Protein AF-0000000073763689 (afdb_homodimer)

Nearest PDB structures (foldseek):
  3vtg-assembly1_A  TM=9.828E-01  e=1.164E-28  Oryzias latipes
  3lqb-assembly1_A  TM=9.671E-01  e=1.162E-27  Danio rerio
  1iab-assembly1_A  TM=9.304E-01  e=4.984E-21  Astacus astacus
  3lq0-assembly1_A  TM=9.394E-01  e=8.311E-21  Astacus astacus
  4gwn-assembly1_A  TM=9.070E-01  e=1.294E-18  Homo sapiens

Structure (mmCIF, N/CA/C/O backbone):
data_AF-0000000073763689-model_v1
#
loop_
_entity.id
_entity.type
_entity.pdbx_description
1 polymer Metalloendopeptidase
#
loop_
_atom_site.group_PDB
_atom_site.id
_atom_site.type_symbol
_atom_site.label_atom_id
_atom_site.label_alt_id
_atom_site.label_comp_id
_atom_site.label_asym_id
_atom_site.label_entity_id
_atom_site.label_seq_id
_atom_site.pdbx_PDB_ins_code
_atom_site.Cartn_x
_atom_site.Cartn_y
_atom_site.Cartn_z
_atom_site.occupancy
_atom_site.B_iso_or_equiv
_atom_site.auth_seq_id
_atom_site.auth_comp_id
_atom_site.auth_asym_id
_atom_site.auth_atom_id
_atom_site.pdbx_PDB_model_num
ATOM 1 N N . MET A 1 1 ? 48.094 -68.5 72.625 1 25.36 1 MET A N 1
ATOM 2 C CA . MET A 1 1 ? 47.625 -68.75 71.25 1 25.36 1 MET A CA 1
ATOM 3 C C . MET A 1 1 ? 46.094 -68.625 71.25 1 25.36 1 MET A C 1
ATOM 5 O O . MET A 1 1 ? 45.469 -69 70.188 1 25.36 1 MET A O 1
ATOM 9 N N . ILE A 1 2 ? 45.438 -68.312 72.375 1 28.16 2 ILE A N 1
ATOM 10 C CA . ILE A 1 2 ? 44.062 -68.625 72.688 1 28.16 2 ILE A CA 1
ATOM 11 C C . ILE A 1 2 ? 43.125 -67.812 71.75 1 28.16 2 ILE A C 1
ATOM 13 O O . ILE A 1 2 ? 43.25 -66.625 71.562 1 28.16 2 ILE A O 1
ATOM 17 N N . LEU A 1 3 ? 42.344 -68.562 70.938 1 26.58 3 LEU A N 1
ATOM 18 C CA . LEU A 1 3 ? 41.438 -68.625 69.812 1 26.58 3 LEU A CA 1
ATOM 19 C C . LEU A 1 3 ? 40.094 -67.938 70.188 1 26.58 3 LEU A C 1
ATOM 21 O O . LEU A 1 3 ? 39.281 -68.562 70.812 1 26.58 3 LEU A O 1
ATOM 25 N N . GLN A 1 4 ? 40.094 -66.812 70.875 1 26.41 4 GLN A N 1
ATOM 26 C CA . GLN A 1 4 ? 38.812 -66.312 71.312 1 26.41 4 GLN A CA 1
ATOM 27 C C . GLN A 1 4 ? 37.875 -66.062 70.188 1 26.41 4 GLN A C 1
ATOM 29 O O . GLN A 1 4 ? 38.188 -65.312 69.25 1 26.41 4 GLN A O 1
ATOM 34 N N . ALA A 1 5 ? 37.062 -67.125 69.75 1 23.08 5 ALA A N 1
ATOM 35 C CA . ALA A 1 5 ? 36.031 -67.312 68.75 1 23.08 5 ALA A CA 1
ATOM 36 C C . ALA A 1 5 ? 34.906 -66.375 68.875 1 23.08 5 ALA A C 1
ATOM 38 O O . ALA A 1 5 ? 34.188 -66.312 69.875 1 23.08 5 ALA A O 1
ATOM 39 N N . ALA A 1 6 ? 35.156 -65.062 68.5 1 27.16 6 ALA A N 1
ATOM 40 C CA . ALA A 1 6 ? 34.156 -63.969 68.562 1 27.16 6 ALA A CA 1
ATOM 41 C C . ALA A 1 6 ? 32.906 -64.312 67.75 1 27.16 6 ALA A C 1
ATOM 43 O O . ALA A 1 6 ? 32.969 -64.625 66.562 1 27.16 6 ALA A O 1
ATOM 44 N N . VAL A 1 7 ? 31.922 -65 68.438 1 25.73 7 VAL A N 1
ATOM 45 C CA . VAL A 1 7 ? 30.656 -65.562 67.938 1 25.73 7 VAL A CA 1
ATOM 46 C C . VAL A 1 7 ? 29.844 -64.438 67.312 1 25.73 7 VAL A C 1
ATOM 48 O O . VAL A 1 7 ? 29.547 -63.406 68 1 25.73 7 VAL A O 1
ATOM 51 N N . LEU A 1 8 ? 30.047 -64.062 66 1 25.8 8 LEU A N 1
ATOM 52 C CA . LEU A 1 8 ? 29.453 -63.094 65.125 1 25.8 8 LEU A CA 1
ATOM 53 C C . LEU A 1 8 ? 27.953 -63.312 65 1 25.8 8 LEU A C 1
ATOM 55 O O . LEU A 1 8 ? 27.516 -64.375 64.562 1 25.8 8 LEU A O 1
ATOM 59 N N . SER A 1 9 ? 27.156 -62.875 66 1 22.86 9 SER A N 1
ATOM 60 C CA . SER A 1 9 ? 25.703 -63.062 66.062 1 22.86 9 SER A CA 1
ATOM 61 C C . SER A 1 9 ? 25.047 -62.5 64.75 1 22.86 9 SER A C 1
ATOM 63 O O . SER A 1 9 ? 25.312 -61.375 64.375 1 22.86 9 SER A O 1
ATOM 65 N N . VAL A 1 10 ? 24.703 -63.312 63.812 1 25.48 10 VAL A N 1
ATOM 66 C CA . VAL A 1 10 ? 24.078 -63.25 62.5 1 25.48 10 VAL A CA 1
ATOM 67 C C . VAL A 1 10 ? 22.656 -62.719 62.656 1 25.48 10 VAL A C 1
ATOM 69 O O . VAL A 1 10 ? 21.781 -63.375 63.219 1 25.48 10 VAL A O 1
ATOM 72 N N . LEU A 1 11 ? 22.5 -61.438 63.188 1 24.84 11 LEU A N 1
ATOM 73 C CA . LEU A 1 11 ? 21.125 -60.969 63.312 1 24.84 11 LEU A CA 1
ATOM 74 C C . LEU A 1 11 ? 20.406 -61.062 61.969 1 24.84 11 LEU A C 1
ATOM 76 O O . LEU A 1 11 ? 20.906 -60.531 60.969 1 24.84 11 LEU A O 1
ATOM 80 N N . LEU A 1 12 ? 19.578 -62.062 61.719 1 25.06 12 LEU A N 1
ATOM 81 C CA . LEU A 1 12 ? 18.703 -62.438 60.625 1 25.06 12 LEU A CA 1
ATOM 82 C C . LEU A 1 12 ? 17.641 -61.375 60.344 1 25.06 12 LEU A C 1
ATOM 84 O O . LEU A 1 12 ? 16.703 -61.219 61.156 1 25.06 12 LEU A O 1
ATOM 88 N N . CYS A 1 13 ? 18.016 -60.094 60.281 1 25.41 13 CYS A N 1
ATOM 89 C CA . CYS A 1 13 ? 16.922 -59.156 60.062 1 25.41 13 CYS A CA 1
ATOM 90 C C . CYS A 1 13 ? 16.109 -59.562 58.844 1 25.41 13 CYS A C 1
ATOM 92 O O . CYS A 1 13 ? 16.672 -59.875 57.781 1 25.41 13 CYS A O 1
ATOM 94 N N . SER A 1 14 ? 14.898 -60.156 59.031 1 25.16 14 SER A N 1
ATOM 95 C CA . SER A 1 14 ? 13.82 -60.562 58.125 1 25.16 14 SER A CA 1
ATOM 96 C C . SER A 1 14 ? 13.445 -59.438 57.188 1 25.16 14 SER A C 1
ATOM 98 O O . SER A 1 14 ? 13.109 -58.312 57.625 1 25.16 14 SER A O 1
ATOM 100 N N . VAL A 1 15 ? 14.148 -59.219 56.125 1 26.98 15 VAL A N 1
ATOM 101 C CA . VAL A 1 15 ? 13.883 -58.281 55.031 1 26.98 15 VAL A CA 1
ATOM 102 C C . VAL A 1 15 ? 12.492 -58.531 54.469 1 26.98 15 VAL A C 1
ATOM 104 O O . VAL A 1 15 ? 12.164 -59.656 54.062 1 26.98 15 VAL A O 1
ATOM 107 N N . TYR A 1 16 ? 11.391 -58.094 55.156 1 25.11 16 TYR A N 1
ATOM 108 C CA . TYR A 1 16 ? 10.047 -58.125 54.594 1 25.11 16 TYR A CA 1
ATOM 109 C C . TYR A 1 16 ? 10.031 -57.594 53.156 1 25.11 16 TYR A C 1
ATOM 111 O O . TYR A 1 16 ? 10.578 -56.531 52.875 1 25.11 16 TYR A O 1
ATOM 119 N N . SER A 1 17 ? 10.047 -58.469 52.219 1 24.94 17 SER A N 1
ATOM 120 C CA . SER A 1 17 ? 9.945 -58.281 50.781 1 24.94 17 SER A CA 1
ATOM 121 C C . SER A 1 17 ? 8.664 -57.562 50.375 1 24.94 17 SER A C 1
ATOM 123 O O . SER A 1 17 ? 7.562 -58.094 50.562 1 24.94 17 SER A O 1
ATOM 125 N N . PHE A 1 18 ? 8.391 -56.344 50.906 1 25.14 18 PHE A N 1
ATOM 126 C CA . PHE A 1 18 ? 7.195 -55.719 50.375 1 25.14 18 PHE A CA 1
ATOM 127 C C . PHE A 1 18 ? 7.207 -55.75 48.844 1 25.14 18 PHE A C 1
ATOM 129 O O . PHE A 1 18 ? 8.203 -55.406 48.219 1 25.14 18 PHE A O 1
ATOM 136 N N . ALA A 1 19 ? 6.461 -56.719 48.25 1 26.53 19 ALA A N 1
ATOM 137 C CA . ALA A 1 19 ? 6.082 -56.875 46.844 1 26.53 19 ALA A CA 1
ATOM 138 C C . ALA A 1 19 ? 5.531 -55.562 46.281 1 26.53 19 ALA A C 1
ATOM 140 O O . ALA A 1 19 ? 4.488 -55.062 46.719 1 26.53 19 ALA A O 1
ATOM 141 N N . VAL A 1 20 ? 6.363 -54.562 46.094 1 26.06 20 VAL A N 1
ATOM 142 C CA . VAL A 1 20 ? 5.891 -53.375 45.344 1 26.06 20 VAL A CA 1
ATOM 143 C C . VAL A 1 20 ? 5.223 -53.812 44.062 1 26.06 20 VAL A C 1
ATOM 145 O O . VAL A 1 20 ? 5.836 -54.5 43.219 1 26.06 20 VAL A O 1
ATOM 148 N N . GLN A 1 21 ? 3.879 -54.094 44.062 1 25.39 21 GLN A N 1
ATOM 149 C CA . GLN A 1 21 ? 3.051 -54.219 42.875 1 25.39 21 GLN A CA 1
ATOM 150 C C . GLN A 1 21 ? 3.398 -53.125 41.844 1 25.39 21 GLN A C 1
ATOM 152 O O . GLN A 1 21 ? 3.363 -51.938 42.188 1 25.39 21 GLN A O 1
ATOM 157 N N . ALA A 1 22 ? 4.336 -53.406 40.969 1 26.69 22 ALA A N 1
ATOM 158 C CA . ALA A 1 22 ? 4.688 -52.656 39.75 1 26.69 22 ALA A CA 1
ATOM 159 C C . ALA A 1 22 ? 3.439 -52.281 38.969 1 26.69 22 ALA A C 1
ATOM 161 O O . ALA A 1 22 ? 2.752 -53.156 38.438 1 26.69 22 ALA A O 1
ATOM 162 N N . SER A 1 23 ? 2.52 -51.5 39.562 1 27.27 23 SER A N 1
ATOM 163 C CA . SER A 1 23 ? 1.488 -51.031 38.656 1 27.27 23 SER A CA 1
ATOM 164 C C . SER A 1 23 ? 2.096 -50.562 37.344 1 27.27 23 SER A C 1
ATOM 166 O O . SER A 1 23 ? 3.018 -49.75 37.344 1 27.27 23 SER A O 1
ATOM 168 N N . LEU A 1 24 ? 2.158 -51.469 36.344 1 25.56 24 LEU A N 1
ATOM 169 C CA . LEU A 1 24 ? 2.398 -51.188 34.938 1 25.56 24 LEU A CA 1
ATOM 170 C C . LEU A 1 24 ? 1.64 -49.969 34.469 1 25.56 24 LEU A C 1
ATOM 172 O O . LEU A 1 24 ? 0.415 -50 34.312 1 25.56 24 LEU A O 1
ATOM 176 N N . GLU A 1 25 ? 1.751 -48.844 35.156 1 26.72 25 GLU A N 1
ATOM 177 C CA . GLU A 1 25 ? 1.151 -47.75 34.406 1 26.72 25 GLU A CA 1
ATOM 178 C C . GLU A 1 25 ? 1.638 -47.719 32.938 1 26.72 25 GLU A C 1
ATOM 180 O O . GLU A 1 25 ? 2.844 -47.719 32.688 1 26.72 25 GLU A O 1
ATOM 185 N N . LYS A 1 26 ? 0.86 -48.375 32.031 1 31.11 26 LYS A N 1
ATOM 186 C CA . LYS A 1 26 ? 0.908 -48.188 30.578 1 31.11 26 LYS A CA 1
ATOM 187 C C . LYS A 1 26 ? 1.167 -46.719 30.234 1 31.11 26 LYS A C 1
ATOM 189 O O . LYS A 1 26 ? 0.36 -45.844 30.578 1 31.11 26 LYS A O 1
ATOM 194 N N . SER A 1 27 ? 2.332 -46.25 30.359 1 25.03 27 SER A N 1
ATOM 195 C CA . SER A 1 27 ? 2.658 -45 29.703 1 25.03 27 SER A CA 1
ATOM 196 C C . SER A 1 27 ? 2.154 -44.969 28.266 1 25.03 27 SER A C 1
ATOM 198 O O . SER A 1 27 ? 2.57 -45.781 27.438 1 25.03 27 SER A O 1
ATOM 200 N N . LYS A 1 28 ? 0.851 -44.812 28.094 1 31.02 28 LYS A N 1
ATOM 201 C CA . LYS A 1 28 ? 0.455 -44.375 26.75 1 31.02 28 LYS A CA 1
ATOM 202 C C . LYS A 1 28 ? 1.408 -43.312 26.219 1 31.02 28 LYS A C 1
ATOM 204 O O . LYS A 1 28 ? 1.584 -42.25 26.828 1 31.02 28 LYS A O 1
ATOM 209 N N . GLU A 1 29 ? 2.475 -43.812 25.688 1 29.03 29 GLU A N 1
ATOM 210 C CA . GLU A 1 29 ? 3.146 -42.875 24.781 1 29.03 29 GLU A CA 1
ATOM 211 C C . GLU A 1 29 ? 2.139 -42.125 23.922 1 29.03 29 GLU A C 1
ATOM 213 O O . GLU A 1 29 ? 1.403 -42.719 23.141 1 29.03 29 GLU A O 1
ATOM 218 N N . TYR A 1 30 ? 1.416 -41.156 24.469 1 30.55 30 TYR A N 1
ATOM 219 C CA . TYR A 1 30 ? 0.856 -40.188 23.531 1 30.55 30 TYR A CA 1
ATOM 220 C C . TYR A 1 30 ? 1.86 -39.844 22.438 1 30.55 30 TYR A C 1
ATOM 222 O O . TYR A 1 30 ? 2.838 -39.125 22.688 1 30.55 30 TYR A O 1
ATOM 230 N N . SER A 1 31 ? 2.262 -40.875 21.688 1 31.42 31 SER A N 1
ATOM 231 C CA . SER A 1 31 ? 2.83 -40.375 20.438 1 31.42 31 SER A CA 1
ATOM 232 C C . SER A 1 31 ? 1.979 -39.25 19.859 1 31.42 31 SER A C 1
ATOM 234 O O . SER A 1 31 ? 0.88 -39.5 19.359 1 31.42 31 SER A O 1
ATOM 236 N N . GLY A 1 32 ? 1.733 -38.219 20.609 1 32.28 32 GLY A N 1
ATOM 237 C CA . GLY A 1 32 ? 1.271 -37 19.938 1 32.28 32 GLY A CA 1
ATOM 238 C C . GLY A 1 32 ? 1.894 -36.812 18.562 1 32.28 32 GLY A C 1
ATOM 239 O O . GLY A 1 32 ? 2.943 -36.188 18.438 1 32.28 32 GLY A O 1
ATOM 240 N N . ASN A 1 33 ? 1.895 -37.781 17.734 1 33.78 33 ASN A N 1
ATOM 241 C CA . ASN A 1 33 ? 2.057 -37.438 16.328 1 33.78 33 ASN A CA 1
ATOM 242 C C . ASN A 1 33 ? 1.243 -36.188 15.961 1 33.78 33 ASN A C 1
ATOM 244 O O . ASN A 1 33 ? 0.069 -36.281 15.602 1 33.78 33 ASN A O 1
ATOM 248 N N . THR A 1 34 ? 1.223 -35.188 16.734 1 37 34 THR A N 1
ATOM 249 C CA . THR A 1 34 ? 0.84 -34 16.016 1 37 34 THR A CA 1
ATOM 250 C C . THR A 1 34 ? 1.507 -33.938 14.648 1 37 34 THR A C 1
ATOM 252 O O . THR A 1 34 ? 2.701 -33.656 14.547 1 37 34 THR A O 1
ATOM 255 N N . THR A 1 35 ? 1.354 -34.812 13.758 1 37.72 35 THR A N 1
ATOM 256 C CA . THR A 1 35 ? 1.634 -34.5 12.352 1 37.72 35 THR A CA 1
ATOM 257 C C . THR A 1 35 ? 1.343 -33.031 12.039 1 37.72 35 THR A C 1
ATOM 259 O O . THR A 1 35 ? 0.181 -32.625 11.992 1 37.72 35 THR A O 1
ATOM 262 N N . GLU A 1 36 ? 1.956 -32.094 12.555 1 42.19 36 GLU A N 1
ATOM 263 C CA . GLU A 1 36 ? 1.95 -30.797 11.891 1 42.19 36 GLU A CA 1
ATOM 264 C C . GLU A 1 36 ? 1.831 -30.953 10.375 1 42.19 36 GLU A C 1
ATOM 266 O O . GLU A 1 36 ? 2.809 -31.281 9.703 1 42.19 36 GLU A O 1
ATOM 271 N N . HIS A 1 37 ? 0.899 -31.609 9.758 1 48.5 37 HIS A N 1
ATOM 272 C CA . HIS A 1 37 ? 0.694 -31.562 8.312 1 48.5 37 HIS A CA 1
ATOM 273 C C . HIS A 1 37 ? 1.081 -30.188 7.75 1 48.5 37 HIS A C 1
ATOM 275 O O . HIS A 1 37 ? 0.46 -29.188 8.078 1 48.5 37 HIS A O 1
ATOM 281 N N . ASP A 1 38 ? 2.342 -30.078 7.348 1 60.38 38 ASP A N 1
ATOM 282 C CA . ASP A 1 38 ? 2.871 -28.891 6.688 1 60.38 38 ASP A CA 1
ATOM 283 C C . ASP A 1 38 ? 1.876 -28.344 5.668 1 60.38 38 ASP A C 1
ATOM 285 O O . ASP A 1 38 ? 1.484 -29.031 4.734 1 60.38 38 ASP A O 1
ATOM 289 N N . ASP A 1 39 ? 1.033 -27.469 6.066 1 79 39 ASP A N 1
ATOM 290 C CA . ASP A 1 39 ? 0.134 -26.766 5.164 1 79 39 ASP A CA 1
ATOM 291 C C . ASP A 1 39 ? 0.917 -26.016 4.09 1 79 39 ASP A C 1
ATOM 293 O O . ASP A 1 39 ? 1.667 -25.078 4.398 1 79 39 ASP A O 1
ATOM 297 N N . PHE A 1 40 ? 0.955 -26.625 2.885 1 86.31 40 PHE A N 1
ATOM 298 C CA . PHE A 1 40 ? 1.678 -26.031 1.768 1 86.31 40 PHE A CA 1
ATOM 299 C C . PHE A 1 40 ? 0.726 -25.266 0.855 1 86.31 40 PHE A C 1
ATOM 301 O O . PHE A 1 40 ? 0.919 -25.234 -0.362 1 86.31 40 PHE A O 1
ATOM 308 N N . SER A 1 41 ? -0.284 -24.688 1.499 1 91.69 41 SER A N 1
ATOM 309 C CA . SER A 1 41 ? -1.152 -23.812 0.709 1 91.69 41 SER A CA 1
ATOM 310 C C . SER A 1 41 ? -0.4 -22.594 0.208 1 91.69 41 SER A C 1
ATOM 312 O O . SER A 1 41 ? 0.625 -22.203 0.777 1 91.69 41 SER A O 1
ATOM 314 N N . VAL A 1 42 ? -0.873 -22.047 -0.88 1 94.62 42 VAL A N 1
ATOM 315 C CA . VAL A 1 42 ? -0.251 -20.859 -1.47 1 94.62 42 VAL A CA 1
ATOM 316 C C . VAL A 1 42 ? -0.143 -19.766 -0.421 1 94.62 42 VAL A C 1
ATOM 318 O O . VAL A 1 42 ? 0.926 -19.172 -0.239 1 94.62 42 VAL A O 1
ATOM 321 N N . SER A 1 43 ? -1.214 -19.516 0.337 1 94.06 43 SER A N 1
ATOM 322 C CA . SER A 1 43 ? -1.21 -18.438 1.316 1 94.06 43 SER A CA 1
ATOM 323 C C . SER A 1 43 ? -0.209 -18.703 2.434 1 94.06 43 SER A C 1
ATOM 325 O O . SER A 1 43 ? 0.489 -17.797 2.885 1 94.06 43 SER A O 1
ATOM 327 N N . THR A 1 44 ? -0.153 -19.953 2.855 1 92.44 44 THR A N 1
ATOM 328 C CA . THR A 1 44 ? 0.786 -20.297 3.918 1 92.44 44 THR A CA 1
ATOM 329 C C . THR A 1 44 ? 2.225 -20.094 3.457 1 92.44 44 THR A C 1
ATOM 331 O O . THR A 1 44 ? 3.035 -19.5 4.18 1 92.44 44 THR A O 1
ATOM 334 N N . LEU A 1 45 ? 2.504 -20.578 2.301 1 94.62 45 LEU A N 1
ATOM 335 C CA . LEU A 1 45 ? 3.844 -20.422 1.749 1 94.62 45 LEU A CA 1
ATOM 336 C C . LEU A 1 45 ? 4.188 -18.953 1.574 1 94.62 45 LEU A C 1
ATOM 338 O O . LEU A 1 45 ? 5.289 -18.516 1.919 1 94.62 45 LEU A O 1
ATOM 342 N N . LEU A 1 46 ? 3.264 -18.141 1.094 1 95.06 46 LEU A N 1
ATOM 343 C CA . LEU A 1 46 ? 3.465 -16.703 0.899 1 95.06 46 LEU A CA 1
ATOM 344 C C . LEU A 1 46 ? 3.699 -16 2.232 1 95.06 46 LEU A C 1
ATOM 346 O O . LEU A 1 46 ? 4.598 -15.164 2.35 1 95.06 46 LEU A O 1
ATOM 350 N N . GLU A 1 47 ? 2.871 -16.344 3.238 1 92.5 47 GLU A N 1
ATOM 351 C CA . GLU A 1 47 ? 3.004 -15.734 4.555 1 92.5 47 GLU A CA 1
ATOM 352 C C . GLU A 1 47 ? 4.387 -16 5.148 1 92.5 47 GLU A C 1
ATOM 354 O O . GLU A 1 47 ? 5 -15.102 5.73 1 92.5 47 GLU A O 1
ATOM 359 N N . LYS A 1 48 ? 4.805 -17.219 4.953 1 91.56 48 LYS A N 1
ATOM 360 C CA . LYS A 1 48 ? 6.109 -17.594 5.492 1 91.56 48 LYS A CA 1
ATOM 361 C C . LYS A 1 48 ? 7.238 -16.922 4.715 1 91.56 48 LYS A C 1
ATOM 363 O O . LYS A 1 48 ? 8.133 -16.312 5.309 1 91.56 48 LYS A O 1
ATOM 368 N N . ALA A 1 49 ? 7.199 -16.953 3.436 1 95 49 ALA A N 1
ATOM 369 C CA . ALA A 1 49 ? 8.266 -16.438 2.586 1 95 49 ALA A CA 1
ATOM 370 C C . ALA A 1 49 ? 8.344 -14.914 2.672 1 95 49 ALA A C 1
ATOM 372 O O . ALA A 1 49 ? 9.43 -14.336 2.57 1 95 49 ALA A O 1
ATOM 373 N N . ASN A 1 50 ? 7.219 -14.273 2.836 1 92.88 50 ASN A N 1
ATOM 374 C CA . ASN A 1 50 ? 7.145 -12.82 2.705 1 92.88 50 ASN A CA 1
ATOM 375 C C . ASN A 1 50 ? 7.184 -12.133 4.066 1 92.88 50 ASN A C 1
ATOM 377 O O . ASN A 1 50 ? 6.883 -10.945 4.172 1 92.88 50 ASN A O 1
ATOM 381 N N . ARG A 1 51 ? 7.547 -12.797 5.09 1 86.81 51 ARG A N 1
ATOM 382 C CA . ARG A 1 51 ? 7.543 -12.266 6.449 1 86.81 51 ARG A CA 1
ATOM 383 C C . ARG A 1 51 ? 8.484 -11.07 6.574 1 86.81 51 ARG A C 1
ATOM 385 O O . ARG A 1 51 ? 8.258 -10.18 7.391 1 86.81 51 ARG A O 1
ATOM 392 N N . ASN A 1 52 ? 9.492 -11.031 5.695 1 85.69 52 ASN A N 1
ATOM 393 C CA . ASN A 1 52 ? 10.492 -9.977 5.832 1 85.69 52 ASN A CA 1
ATOM 394 C C . ASN A 1 52 ? 10.422 -8.992 4.672 1 85.69 52 ASN A C 1
ATOM 396 O O . ASN A 1 52 ? 11.305 -8.141 4.523 1 85.69 52 ASN A O 1
ATOM 400 N N . ILE A 1 53 ? 9.484 -9.133 3.855 1 88.94 53 ILE A N 1
ATOM 401 C CA . ILE A 1 53 ? 9.32 -8.164 2.775 1 88.94 53 ILE A CA 1
ATOM 402 C C . ILE A 1 53 ? 9.102 -6.773 3.357 1 88.94 53 ILE A C 1
ATOM 404 O O . ILE A 1 53 ? 8.406 -6.613 4.367 1 88.94 53 ILE A O 1
ATOM 408 N N . GLY A 1 54 ? 9.742 -5.789 2.766 1 84.12 54 GLY A N 1
ATOM 409 C CA . GLY A 1 54 ? 9.602 -4.418 3.229 1 84.12 54 GLY A CA 1
ATOM 410 C C . GLY A 1 54 ? 10.781 -3.941 4.051 1 84.12 54 GLY A C 1
ATOM 411 O O . GLY A 1 54 ? 10.953 -2.74 4.266 1 84.12 54 GLY A O 1
ATOM 412 N N . LYS A 1 55 ? 11.547 -4.844 4.469 1 85.12 55 LYS A N 1
ATOM 413 C CA . LYS A 1 55 ? 12.711 -4.492 5.285 1 85.12 55 LYS A CA 1
ATOM 414 C C . LYS A 1 55 ? 13.898 -4.09 4.418 1 85.12 55 LYS A C 1
ATOM 416 O O . LYS A 1 55 ? 14.883 -3.543 4.914 1 85.12 55 LYS A O 1
ATOM 421 N N . ASN A 1 56 ? 13.812 -4.422 3.188 1 85.19 56 ASN A N 1
ATOM 422 C CA . ASN A 1 56 ? 14.797 -4.012 2.197 1 85.19 56 ASN A CA 1
ATOM 423 C C . ASN A 1 56 ? 14.227 -2.99 1.221 1 85.19 56 ASN A C 1
ATOM 425 O O . ASN A 1 56 ? 13.414 -3.334 0.361 1 85.19 56 ASN A O 1
ATOM 429 N N . PHE A 1 57 ? 14.727 -1.77 1.315 1 85.19 57 PHE A N 1
ATOM 430 C CA . PHE A 1 57 ? 14.117 -0.681 0.559 1 85.19 57 PHE A CA 1
ATOM 431 C C . PHE A 1 57 ? 14.602 -0.691 -0.886 1 85.19 57 PHE A C 1
ATOM 433 O O . PHE A 1 57 ? 14.094 0.063 -1.721 1 85.19 57 PHE A O 1
ATOM 440 N N . ASP A 1 58 ? 15.5 -1.592 -1.213 1 83.31 58 ASP A N 1
ATOM 441 C CA . ASP A 1 58 ? 15.945 -1.746 -2.594 1 83.31 58 ASP A CA 1
ATOM 442 C C . ASP A 1 58 ? 14.953 -2.574 -3.404 1 83.31 58 ASP A C 1
ATOM 444 O O . ASP A 1 58 ? 15.078 -2.688 -4.625 1 83.31 58 ASP A O 1
ATOM 448 N N . GLU A 1 59 ? 13.992 -3.09 -2.742 1 88.31 59 GLU A N 1
ATOM 449 C CA . GLU A 1 59 ? 12.945 -3.859 -3.406 1 88.31 59 GLU A CA 1
ATOM 450 C C . GLU A 1 59 ? 11.672 -3.031 -3.574 1 88.31 59 GLU A C 1
ATOM 452 O O . GLU A 1 59 ? 11.484 -2.029 -2.881 1 88.31 59 GLU A O 1
ATOM 457 N N . PRO A 1 60 ? 10.867 -3.475 -4.527 1 86.75 60 PRO A N 1
ATOM 458 C CA . PRO A 1 60 ? 9.617 -2.727 -4.688 1 86.75 60 PRO A CA 1
ATOM 459 C C . PRO A 1 60 ? 8.719 -2.807 -3.455 1 86.75 60 PRO A C 1
ATOM 461 O O . PRO A 1 60 ? 8.898 -3.693 -2.615 1 86.75 60 PRO A O 1
ATOM 464 N N . LEU A 1 61 ? 7.867 -1.776 -3.357 1 86.31 61 LEU A N 1
ATOM 465 C CA . LEU A 1 61 ? 6.809 -1.885 -2.361 1 86.31 61 LEU A CA 1
ATOM 466 C C . LEU A 1 61 ? 5.879 -3.051 -2.684 1 86.31 61 LEU A C 1
ATOM 468 O O . LEU A 1 61 ? 5.371 -3.156 -3.803 1 86.31 61 LEU A O 1
ATOM 472 N N . VAL A 1 62 ? 5.77 -3.938 -1.81 1 88.88 62 VAL A N 1
ATOM 473 C CA . VAL A 1 62 ? 4.887 -5.086 -1.987 1 88.88 62 VAL A CA 1
ATOM 474 C C . VAL A 1 62 ? 3.688 -4.965 -1.051 1 88.88 62 VAL A C 1
ATOM 476 O O . VAL A 1 62 ? 3.852 -4.77 0.156 1 88.88 62 VAL A O 1
ATOM 479 N N . MET A 1 63 ? 2.52 -5.031 -1.64 1 84.44 63 MET A N 1
ATOM 480 C CA . MET A 1 63 ? 1.259 -4.934 -0.908 1 84.44 63 MET A CA 1
ATOM 481 C C . MET A 1 63 ? 0.352 -6.117 -1.23 1 84.44 63 MET A C 1
ATOM 483 O O . MET A 1 63 ? 0.678 -6.938 -2.09 1 84.44 63 MET A O 1
ATOM 487 N N . PHE A 1 64 ? -0.74 -6.262 -0.483 1 86.69 64 PHE A N 1
ATOM 488 C CA . PHE A 1 64 ? -1.758 -7.277 -0.721 1 86.69 64 PHE A CA 1
ATOM 489 C C . PHE A 1 64 ? -1.143 -8.672 -0.716 1 86.69 64 PHE A C 1
ATOM 491 O O . PHE A 1 64 ? -1.428 -9.484 -1.598 1 86.69 64 PHE A O 1
ATOM 498 N N . GLY A 1 65 ? -0.196 -8.844 0.089 1 87.94 65 GLY A N 1
ATOM 499 C CA . GLY A 1 65 ? 0.407 -10.148 0.307 1 87.94 65 GLY A CA 1
ATOM 500 C C . GLY A 1 65 ? 1.616 -10.398 -0.573 1 87.94 65 GLY A C 1
ATOM 501 O O . GLY A 1 65 ? 2.693 -10.734 -0.076 1 87.94 65 GLY A O 1
ATOM 502 N N . ASP A 1 66 ? 1.455 -10.172 -1.881 1 94.94 66 ASP A N 1
ATOM 503 C CA . ASP A 1 66 ? 2.535 -10.516 -2.801 1 94.94 66 ASP A CA 1
ATOM 504 C C . ASP A 1 66 ? 2.457 -9.68 -4.074 1 94.94 66 ASP A C 1
ATOM 506 O O . ASP A 1 66 ? 2.955 -10.094 -5.125 1 94.94 66 ASP A O 1
ATOM 510 N N . ILE A 1 67 ? 1.854 -8.516 -4.012 1 90.38 67 ILE A N 1
ATOM 511 C CA . ILE A 1 67 ? 1.713 -7.691 -5.207 1 90.38 67 ILE A CA 1
ATOM 512 C C . ILE A 1 67 ? 2.678 -6.508 -5.129 1 90.38 67 ILE A C 1
ATOM 514 O O . ILE A 1 67 ? 2.588 -5.684 -4.219 1 90.38 67 ILE A O 1
ATOM 518 N N . ALA A 1 68 ? 3.562 -6.484 -6.027 1 90.12 68 ALA A N 1
ATOM 519 C CA . ALA A 1 68 ? 4.453 -5.332 -6.16 1 90.12 68 ALA A CA 1
ATOM 520 C C . ALA A 1 68 ? 3.719 -4.133 -6.754 1 90.12 68 ALA A C 1
ATOM 522 O O . ALA A 1 68 ? 2.971 -4.277 -7.727 1 90.12 68 ALA A O 1
ATOM 523 N N . MET A 1 69 ? 3.871 -3.01 -6.098 1 81.31 69 MET A N 1
ATOM 524 C CA . MET A 1 69 ? 3.195 -1.79 -6.531 1 81.31 69 MET A CA 1
ATOM 525 C C . MET A 1 69 ? 4.156 -0.872 -7.277 1 81.31 69 MET A C 1
ATOM 527 O O . MET A 1 69 ? 5.309 -0.707 -6.871 1 81.31 69 MET A O 1
ATOM 531 N N . PRO A 1 70 ? 3.611 -0.428 -8.398 1 69.5 70 PRO A N 1
ATOM 532 C CA . PRO A 1 70 ? 4.426 0.618 -9.023 1 69.5 70 PRO A CA 1
ATOM 533 C C . PRO A 1 70 ? 4.441 1.913 -8.219 1 69.5 70 PRO A C 1
ATOM 535 O O . PRO A 1 70 ? 3.385 2.416 -7.828 1 69.5 70 PRO A O 1
ATOM 538 N N . THR A 1 71 ? 5.145 2.109 -7.27 1 59.84 71 THR A N 1
ATOM 539 C CA . THR A 1 71 ? 5.008 3.238 -6.355 1 59.84 71 THR A CA 1
ATOM 540 C C . THR A 1 71 ? 5.246 4.555 -7.09 1 59.84 71 THR A C 1
ATOM 542 O O . THR A 1 71 ? 4.734 5.602 -6.68 1 59.84 71 THR A O 1
ATOM 545 N N . GLY A 1 72 ? 5.598 4.551 -8.289 1 56.84 72 GLY A N 1
ATOM 546 C CA . GLY A 1 72 ? 5.961 5.848 -8.844 1 56.84 72 GLY A CA 1
ATOM 547 C C . GLY A 1 72 ? 6.824 6.672 -7.906 1 56.84 72 GLY A C 1
ATOM 548 O O . GLY A 1 72 ? 7.172 7.816 -8.219 1 56.84 72 GLY A O 1
ATOM 549 N N . LEU A 1 73 ? 6.918 6.227 -6.727 1 54.03 73 LEU A N 1
ATOM 550 C CA . LEU A 1 73 ? 7.629 6.949 -5.68 1 54.03 73 LEU A CA 1
ATOM 551 C C . LEU A 1 73 ? 9.094 7.145 -6.051 1 54.03 73 LEU A C 1
ATOM 553 O O . LEU A 1 73 ? 9.773 7.996 -5.477 1 54.03 73 LEU A O 1
ATOM 557 N N . GLN A 1 74 ? 9.531 6.262 -6.891 1 47.53 74 GLN A N 1
ATOM 558 C CA . GLN A 1 74 ? 10.922 6.375 -7.312 1 47.53 74 GLN A CA 1
ATOM 559 C C . GLN A 1 74 ? 11.125 7.586 -8.219 1 47.53 74 GLN A C 1
ATOM 561 O O . GLN A 1 74 ? 12.258 8.055 -8.398 1 47.53 74 GLN A O 1
ATOM 566 N N . ASN A 1 75 ? 9.945 7.945 -8.82 1 44.22 75 ASN A N 1
ATOM 567 C CA . ASN A 1 75 ? 10.031 9.172 -9.602 1 44.22 75 ASN A CA 1
ATOM 568 C C . ASN A 1 75 ? 9.625 10.391 -8.789 1 44.22 75 ASN A C 1
ATOM 570 O O . ASN A 1 75 ? 9.031 10.258 -7.715 1 44.22 75 ASN A O 1
ATOM 574 N N . ALA A 1 76 ? 10.039 11.539 -9.312 1 45.91 76 ALA A N 1
ATOM 575 C CA . ALA A 1 76 ? 9.648 12.805 -8.695 1 45.91 76 ALA A CA 1
ATOM 576 C C . ALA A 1 76 ? 8.227 12.734 -8.148 1 45.91 76 ALA A C 1
ATOM 578 O O . ALA A 1 76 ? 7.395 11.984 -8.664 1 45.91 76 ALA A O 1
ATOM 579 N N . ASP A 1 77 ? 8.062 13.172 -6.91 1 53.59 77 ASP A N 1
ATOM 580 C CA . ASP A 1 77 ? 6.75 13.219 -6.277 1 53.59 77 ASP A CA 1
ATOM 581 C C . ASP A 1 77 ? 5.645 13.328 -7.324 1 53.59 77 ASP A C 1
ATOM 583 O O . ASP A 1 77 ? 5.543 14.336 -8.023 1 53.59 77 ASP A O 1
ATOM 587 N N . PRO A 1 78 ? 5.039 12.172 -7.668 1 50.97 78 PRO A N 1
ATOM 588 C CA . PRO A 1 78 ? 4.062 12.133 -8.758 1 50.97 78 PRO A CA 1
ATOM 589 C C . PRO A 1 78 ? 3.078 13.305 -8.711 1 50.97 78 PRO A C 1
ATOM 591 O O . PRO A 1 78 ? 2.621 13.773 -9.758 1 50.97 78 PRO A O 1
ATOM 594 N N . CYS A 1 79 ? 2.652 13.68 -7.535 1 56.25 79 CYS A N 1
ATOM 595 C CA . CYS A 1 79 ? 1.627 14.719 -7.559 1 56.25 79 CYS A CA 1
ATOM 596 C C . CYS A 1 79 ? 2.146 15.984 -8.234 1 56.25 79 CYS A C 1
ATOM 598 O O . CYS A 1 79 ? 1.491 16.531 -9.117 1 56.25 79 CYS A O 1
ATOM 600 N N . THR A 1 80 ? 3.238 16.469 -7.676 1 52.47 80 THR A N 1
ATOM 601 C CA . THR A 1 80 ? 3.619 17.812 -8.078 1 52.47 80 THR A CA 1
ATOM 602 C C . THR A 1 80 ? 3.916 17.859 -9.578 1 52.47 80 THR A C 1
ATOM 604 O O . THR A 1 80 ? 3.598 18.859 -10.242 1 52.47 80 THR A O 1
ATOM 607 N N . GLN A 1 81 ? 4.504 16.797 -10.023 1 50.12 81 GLN A N 1
ATOM 608 C CA . GLN A 1 81 ? 4.867 16.875 -11.43 1 50.12 81 GLN A CA 1
ATOM 609 C C . GLN A 1 81 ? 3.664 16.578 -12.32 1 50.12 81 GLN A C 1
ATOM 611 O O . GLN A 1 81 ? 3.574 17.078 -13.445 1 50.12 81 GLN A O 1
ATOM 616 N N . ARG A 1 82 ? 2.705 15.883 -11.672 1 56.84 82 ARG A N 1
ATOM 617 C CA . ARG A 1 82 ? 1.706 15.328 -12.57 1 56.84 82 ARG A CA 1
ATOM 618 C C . ARG A 1 82 ? 0.382 16.078 -12.453 1 56.84 82 ARG A C 1
ATOM 620 O O . ARG A 1 82 ? -0.661 15.57 -12.875 1 56.84 82 ARG A O 1
ATOM 627 N N . GLY A 1 83 ? 0.401 17.266 -11.922 1 74.62 83 GLY A N 1
ATOM 628 C CA . GLY A 1 83 ? -0.838 18.031 -11.969 1 74.62 83 GLY A CA 1
ATOM 629 C C . GLY A 1 83 ? -1.71 17.812 -10.742 1 74.62 83 GLY A C 1
ATOM 630 O O . GLY A 1 83 ? -2.938 17.875 -10.828 1 74.62 83 GLY A O 1
ATOM 631 N N . CYS A 1 84 ? -1.042 17.625 -9.594 1 86.19 84 CYS A N 1
ATOM 632 C CA . CYS A 1 84 ? -1.868 17.359 -8.422 1 86.19 84 CYS A CA 1
ATOM 633 C C . CYS A 1 84 ? -1.971 18.609 -7.535 1 86.19 84 CYS A C 1
ATOM 635 O O . CYS A 1 84 ? -2.475 18.531 -6.414 1 86.19 84 CYS A O 1
ATOM 637 N N . LEU A 1 85 ? -1.545 19.719 -8.078 1 92.69 85 LEU A N 1
ATOM 638 C CA . LEU A 1 85 ? -1.641 20.953 -7.289 1 92.69 85 LEU A CA 1
ATOM 639 C C . LEU A 1 85 ? -3.01 21.594 -7.457 1 92.69 85 LEU A C 1
ATOM 641 O O . LEU A 1 85 ? -3.604 21.531 -8.539 1 92.69 85 LEU A O 1
ATOM 645 N N . TRP A 1 86 ? -3.428 22.219 -6.441 1 95.75 86 TRP A N 1
ATOM 646 C CA . TRP A 1 86 ? -4.613 23.062 -6.547 1 95.75 86 TRP A CA 1
ATOM 647 C C . TRP A 1 86 ? -4.32 24.297 -7.383 1 95.75 86 TRP A C 1
ATOM 649 O O . TRP A 1 86 ? -3.246 24.891 -7.266 1 95.75 86 TRP A O 1
ATOM 659 N N . PRO A 1 87 ? -5.227 24.656 -8.211 1 94.31 87 PRO A N 1
ATOM 660 C CA . PRO A 1 87 ? -4.953 25.766 -9.141 1 94.31 87 PRO A CA 1
ATOM 661 C C . PRO A 1 87 ? -4.855 27.109 -8.438 1 94.31 87 PRO A C 1
ATOM 663 O O . PRO A 1 87 ? -5.586 27.375 -7.48 1 94.31 87 PRO A O 1
ATOM 666 N N . LYS A 1 88 ? -4.012 27.891 -8.922 1 95.62 88 LYS A N 1
ATOM 667 C CA . LYS A 1 88 ? -3.848 29.266 -8.43 1 95.62 88 LYS A CA 1
ATOM 668 C C . LYS A 1 88 ? -4.781 30.219 -9.164 1 95.62 88 LYS A C 1
ATOM 670 O O . LYS A 1 88 ? -4.926 30.141 -10.383 1 95.62 88 LYS A O 1
ATOM 675 N N . ALA A 1 89 ? -5.402 31.125 -8.367 1 97.06 89 ALA A N 1
ATOM 676 C CA . ALA A 1 89 ? -6.301 32.125 -8.945 1 97.06 89 ALA A CA 1
ATOM 677 C C . ALA A 1 89 ? -5.52 33.312 -9.461 1 97.06 89 ALA A C 1
ATOM 679 O O . ALA A 1 89 ? -4.32 33.438 -9.211 1 97.06 89 ALA A O 1
ATOM 680 N N . THR A 1 90 ? -6.254 34.156 -10.211 1 97.19 90 THR A N 1
ATOM 681 C CA . THR A 1 90 ? -5.629 35.312 -10.852 1 97.19 90 THR A CA 1
ATOM 682 C C . THR A 1 90 ? -5.125 36.312 -9.812 1 97.19 90 THR A C 1
ATOM 684 O O . THR A 1 90 ? -4.195 37.062 -10.07 1 97.19 90 THR A O 1
ATOM 687 N N . ASP A 1 91 ? -5.734 36.281 -8.633 1 97.94 91 ASP A N 1
ATOM 688 C CA . ASP A 1 91 ? -5.32 37.219 -7.598 1 97.94 91 ASP A CA 1
ATOM 689 C C . ASP A 1 91 ? -4.098 36.688 -6.84 1 97.94 91 ASP A C 1
ATOM 691 O O . ASP A 1 91 ? -3.66 37.312 -5.867 1 97.94 91 ASP A O 1
ATOM 695 N N . GLY A 1 92 ? -3.604 35.531 -7.211 1 97.62 92 GLY A N 1
ATOM 696 C CA . GLY A 1 92 ? -2.389 34.969 -6.629 1 97.62 92 GLY A CA 1
ATOM 697 C C . GLY A 1 92 ? -2.654 34 -5.512 1 97.62 92 GLY A C 1
ATOM 698 O O . GLY A 1 92 ? -1.731 33.344 -5.02 1 97.62 92 GLY A O 1
ATOM 699 N N . ASN A 1 93 ? -3.908 33.875 -5.145 1 98.44 93 ASN A N 1
ATOM 700 C CA . ASN A 1 93 ? -4.27 32.938 -4.07 1 98.44 93 ASN A CA 1
ATOM 701 C C . ASN A 1 93 ? -4.668 31.578 -4.617 1 98.44 93 ASN A C 1
ATOM 703 O O . ASN A 1 93 ? -4.965 31.438 -5.809 1 98.44 93 ASN A O 1
ATOM 707 N N . VAL A 1 94 ? -4.516 30.594 -3.797 1 98.31 94 VAL A N 1
ATOM 708 C CA . VAL A 1 94 ? -4.977 29.234 -4.07 1 98.31 94 VAL A CA 1
ATOM 709 C C . VAL A 1 94 ? -6.191 28.922 -3.195 1 98.31 94 VAL A C 1
ATOM 711 O O . VAL A 1 94 ? -6.055 28.719 -1.985 1 98.31 94 VAL A O 1
ATOM 714 N N . TYR A 1 95 ? -7.309 28.922 -3.85 1 98.56 95 TYR A N 1
ATOM 715 C CA . TYR A 1 95 ? -8.547 28.625 -3.129 1 98.56 95 TYR A CA 1
ATOM 716 C C . TYR A 1 95 ? -8.812 27.125 -3.102 1 98.56 95 TYR A C 1
ATOM 718 O O . TYR A 1 95 ? -8.859 26.484 -4.148 1 98.56 95 TYR A O 1
ATOM 726 N N . VAL A 1 96 ? -8.945 26.562 -1.948 1 98.62 96 VAL A N 1
ATOM 727 C CA . VAL A 1 96 ? -9.242 25.141 -1.752 1 98.62 96 VAL A CA 1
ATOM 728 C C . VAL A 1 96 ? -10.617 25 -1.099 1 98.62 96 VAL A C 1
ATOM 730 O O . VAL A 1 96 ? -10.758 25.203 0.11 1 98.62 96 VAL A O 1
ATOM 733 N N . PRO A 1 97 ? -11.609 24.672 -1.943 1 98.81 97 PRO A N 1
ATOM 734 C CA . PRO A 1 97 ? -12.938 24.484 -1.346 1 98.81 97 PRO A CA 1
ATOM 735 C C . PRO A 1 97 ? -12.984 23.312 -0.366 1 98.81 97 PRO A C 1
ATOM 737 O O . PRO A 1 97 ? -12.312 22.297 -0.577 1 98.81 97 PRO A O 1
ATOM 740 N N . TYR A 1 98 ? -13.828 23.5 0.705 1 98.81 98 TYR A N 1
ATOM 741 C CA . TYR A 1 98 ? -13.977 22.406 1.657 1 98.81 98 TYR A CA 1
ATOM 742 C C . TYR A 1 98 ? -15.422 22.266 2.111 1 98.81 98 TYR A C 1
ATOM 744 O O . TYR A 1 98 ? -16.203 23.219 2.037 1 98.81 98 TYR A O 1
ATOM 752 N N . ARG A 1 99 ? -15.742 21.062 2.518 1 98.81 99 ARG A N 1
ATOM 753 C CA . ARG A 1 99 ? -16.984 20.719 3.221 1 98.81 99 ARG A CA 1
ATOM 754 C C . ARG A 1 99 ? -16.688 19.953 4.504 1 98.81 99 ARG A C 1
ATOM 756 O O . ARG A 1 99 ? -15.828 19.062 4.52 1 98.81 99 ARG A O 1
ATOM 763 N N . ILE A 1 100 ? -17.344 20.359 5.586 1 98.75 100 ILE A N 1
ATOM 764 C CA . ILE A 1 100 ? -17.203 19.641 6.855 1 98.75 100 ILE A CA 1
ATOM 765 C C . ILE A 1 100 ? -18.484 18.859 7.148 1 98.75 100 ILE A C 1
ATOM 767 O O . ILE A 1 100 ? -19.578 19.438 7.16 1 98.75 100 ILE A O 1
ATOM 771 N N . SER A 1 101 ? -18.312 17.578 7.328 1 98.06 101 SER A N 1
ATOM 772 C CA . SER A 1 101 ? -19.438 16.703 7.633 1 98.06 101 SER A CA 1
ATOM 773 C C . SER A 1 101 ? -20.172 17.156 8.898 1 98.06 101 SER A C 1
ATOM 775 O O . SER A 1 101 ? -19.562 17.797 9.766 1 98.06 101 SER A O 1
ATOM 777 N N . ASN A 1 102 ? -21.406 16.781 9.078 1 97.81 102 ASN A N 1
ATOM 778 C CA . ASN A 1 102 ? -22.203 17.188 10.227 1 97.81 102 ASN A CA 1
ATOM 779 C C . ASN A 1 102 ? -22 16.25 11.414 1 97.81 102 ASN A C 1
ATOM 781 O O . ASN A 1 102 ? -22.688 16.359 12.43 1 97.81 102 ASN A O 1
ATOM 785 N N . GLN A 1 103 ? -21.016 15.414 11.352 1 97.62 103 GLN A N 1
ATOM 786 C CA . GLN A 1 103 ? -20.719 14.445 12.406 1 97.62 103 GLN A CA 1
ATOM 787 C C . GLN A 1 103 ? -20.047 15.117 13.594 1 97.62 103 GLN A C 1
ATOM 789 O O . GLN A 1 103 ? -20 14.555 14.695 1 97.62 103 GLN A O 1
ATOM 794 N N . TYR A 1 104 ? -19.547 16.266 13.445 1 98.56 104 TYR A N 1
ATOM 795 C CA . TYR A 1 104 ? -18.703 16.906 14.438 1 98.56 104 TYR A CA 1
ATOM 796 C C . TYR A 1 104 ? -19.531 17.766 15.391 1 98.56 104 TYR A C 1
ATOM 798 O O . TYR A 1 104 ? -20.516 18.391 14.977 1 98.56 104 TYR A O 1
ATOM 806 N N . SER A 1 105 ? -19.094 17.828 16.594 1 98.25 105 SER A N 1
ATOM 807 C CA . SER A 1 105 ? -19.641 18.828 17.5 1 98.25 105 SER A CA 1
ATOM 808 C C . SER A 1 105 ? -19.203 20.234 17.094 1 98.25 105 SER A C 1
ATOM 810 O O . SER A 1 105 ? -18.297 20.406 16.266 1 98.25 105 SER A O 1
ATOM 812 N N . GLN A 1 106 ? -19.859 21.219 17.719 1 98.25 106 GLN A N 1
ATOM 813 C CA . GLN A 1 106 ? -19.5 22.594 17.406 1 98.25 106 GLN A CA 1
ATOM 814 C C . GLN A 1 106 ? -18.047 22.875 17.781 1 98.25 106 GLN A C 1
ATOM 816 O O . GLN A 1 106 ? -17.328 23.547 17.031 1 98.25 106 GLN A O 1
ATOM 821 N N . ARG A 1 107 ? -17.641 22.359 18.922 1 98.25 107 ARG A N 1
ATOM 822 C CA . ARG A 1 107 ? -16.266 22.562 19.359 1 98.25 107 ARG A CA 1
ATOM 823 C C . ARG A 1 107 ? -15.281 21.953 18.375 1 98.25 107 ARG A C 1
ATOM 825 O O . ARG A 1 107 ? -14.273 22.562 18.031 1 98.25 107 ARG A O 1
ATOM 832 N N . GLU A 1 108 ? -15.57 20.766 17.953 1 98.56 108 GLU A N 1
ATOM 833 C CA . GLU A 1 108 ? -14.727 20.078 16.969 1 98.56 108 GLU A CA 1
ATOM 834 C C . GLU A 1 108 ? -14.695 20.828 15.648 1 98.56 108 GLU A C 1
ATOM 836 O O . GLU A 1 108 ? -13.641 20.984 15.039 1 98.56 108 GLU A O 1
ATOM 841 N N . ARG A 1 109 ? -15.852 21.25 15.234 1 98.62 109 ARG A N 1
ATOM 842 C CA . ARG A 1 109 ? -15.953 22.031 14 1 98.62 109 ARG A CA 1
ATOM 843 C C . ARG A 1 109 ? -15.125 23.297 14.078 1 98.62 109 ARG A C 1
ATOM 845 O O . ARG A 1 109 ? -14.422 23.656 13.133 1 98.62 109 ARG A O 1
ATOM 852 N N . ASP A 1 110 ? -15.148 23.953 15.172 1 98.62 110 ASP A N 1
ATOM 853 C CA . ASP A 1 110 ? -14.383 25.172 15.367 1 98.62 110 ASP A CA 1
ATOM 854 C C . ASP A 1 110 ? -12.883 24.891 15.273 1 98.62 110 ASP A C 1
ATOM 856 O O . ASP A 1 110 ? -12.133 25.688 14.703 1 98.62 110 ASP A O 1
ATOM 860 N N . ALA A 1 111 ? -12.477 23.797 15.867 1 98.5 111 ALA A N 1
ATOM 861 C CA . ALA A 1 111 ? -11.062 23.422 15.812 1 98.5 111 ALA A CA 1
ATOM 862 C C . ALA A 1 111 ? -10.625 23.172 14.375 1 98.5 111 ALA A C 1
ATOM 864 O O . ALA A 1 111 ? -9.539 23.609 13.969 1 98.5 111 ALA A O 1
ATOM 865 N N . ILE A 1 112 ? -11.484 22.5 13.594 1 98.88 112 ILE A N 1
ATOM 866 C CA . ILE A 1 112 ? -11.18 22.219 12.195 1 98.88 112 ILE A CA 1
ATOM 867 C C . ILE A 1 112 ? -11.094 23.516 11.406 1 98.88 112 ILE A C 1
ATOM 869 O O . ILE A 1 112 ? -10.156 23.719 10.641 1 98.88 112 ILE A O 1
ATOM 873 N N . ILE A 1 113 ? -12.008 24.438 11.656 1 98.75 113 ILE A N 1
ATOM 874 C CA . ILE A 1 113 ? -12.031 25.703 10.961 1 98.75 113 ILE A CA 1
ATOM 875 C C . ILE A 1 113 ? -10.789 26.516 11.312 1 98.75 113 ILE A C 1
ATOM 877 O O . ILE A 1 113 ? -10.188 27.156 10.445 1 98.75 113 ILE A O 1
ATOM 881 N N . ARG A 1 114 ? -10.445 26.516 12.562 1 98.38 114 ARG A N 1
ATOM 882 C CA . ARG A 1 114 ? -9.219 27.188 12.969 1 98.38 114 ARG A CA 1
ATOM 883 C C . ARG A 1 114 ? -8.008 26.641 12.227 1 98.38 114 ARG A C 1
ATOM 885 O O . ARG A 1 114 ? -7.145 27.406 11.781 1 98.38 114 ARG A O 1
ATOM 892 N N . GLY A 1 115 ? -7.918 25.312 12.109 1 98.44 115 GLY A N 1
ATOM 893 C CA . GLY A 1 115 ? -6.855 24.688 11.336 1 98.44 115 GLY A CA 1
ATOM 894 C C . GLY A 1 115 ? -6.836 25.125 9.883 1 98.44 115 GLY A C 1
ATOM 895 O O . GLY A 1 115 ? -5.781 25.484 9.352 1 98.44 115 GLY A O 1
ATOM 896 N N . LEU A 1 116 ? -7.984 25.203 9.297 1 98.69 116 LEU A N 1
ATOM 897 C CA . LEU A 1 116 ? -8.125 25.641 7.918 1 98.69 116 LEU A CA 1
ATOM 898 C C . LEU A 1 116 ? -7.664 27.094 7.758 1 98.69 116 LEU A C 1
ATOM 900 O O . LEU A 1 116 ? -6.891 27.406 6.852 1 98.69 116 LEU A O 1
ATOM 904 N N . ARG A 1 117 ? -8.039 27.891 8.625 1 98.19 117 ARG A N 1
ATOM 905 C CA . ARG A 1 117 ? -7.777 29.328 8.531 1 98.19 117 ARG A CA 1
ATOM 906 C C . ARG A 1 117 ? -6.316 29.641 8.836 1 98.19 117 ARG A C 1
ATOM 908 O O . ARG A 1 117 ? -5.801 30.688 8.438 1 98.19 117 ARG A O 1
ATOM 915 N N . SER A 1 118 ? -5.707 28.734 9.531 1 98.25 118 SER A N 1
ATOM 916 C CA . SER A 1 118 ? -4.32 28.969 9.922 1 98.25 118 SER A CA 1
ATOM 917 C C . SER A 1 118 ? -3.408 29.078 8.703 1 98.25 118 SER A C 1
ATOM 919 O O . SER A 1 118 ? -2.346 29.688 8.773 1 98.25 118 SER A O 1
ATOM 921 N N . PHE A 1 119 ? -3.746 28.547 7.594 1 98.56 119 PHE A N 1
ATOM 922 C CA . PHE A 1 119 ? -2.928 28.562 6.387 1 98.56 119 PHE A CA 1
ATOM 923 C C . PHE A 1 119 ? -2.912 29.953 5.766 1 98.56 119 PHE A C 1
ATOM 925 O O . PHE A 1 119 ? -1.918 30.359 5.16 1 98.56 119 PHE A O 1
ATOM 932 N N . ALA A 1 120 ? -3.982 30.656 5.938 1 98.19 120 ALA A N 1
ATOM 933 C CA . ALA A 1 120 ? -4.133 31.969 5.293 1 98.19 120 ALA A CA 1
ATOM 934 C C . ALA A 1 120 ? -3.232 33 5.953 1 98.19 120 ALA A C 1
ATOM 936 O O . ALA A 1 120 ? -2.871 34 5.332 1 98.19 120 ALA A O 1
ATOM 937 N N . ALA A 1 121 ? -2.871 32.75 7.129 1 96.25 121 ALA A N 1
ATOM 938 C CA . ALA A 1 121 ? -2.092 33.719 7.891 1 96.25 121 ALA A CA 1
ATOM 939 C C . ALA A 1 121 ? -0.691 33.906 7.309 1 96.25 121 ALA A C 1
ATOM 941 O O . ALA A 1 121 ? -0.1 34.969 7.387 1 96.25 121 ALA A O 1
ATOM 942 N N . SER A 1 122 ? -0.21 32.812 6.641 1 97.31 122 SER A N 1
ATOM 943 C CA . SER A 1 122 ? 1.204 32.875 6.289 1 97.31 122 SER A CA 1
ATOM 944 C C . SER A 1 122 ? 1.446 32.375 4.871 1 97.31 122 SER A C 1
ATOM 946 O O . SER A 1 122 ? 2.594 32.281 4.43 1 97.31 122 SER A O 1
ATOM 948 N N . THR A 1 123 ? 0.398 32.031 4.199 1 98.5 123 THR A N 1
ATOM 949 C CA . THR A 1 123 ? 0.542 31.5 2.848 1 98.5 123 THR A CA 1
ATOM 950 C C . THR A 1 123 ? -0.532 32.062 1.927 1 98.5 123 THR A C 1
ATOM 952 O O . THR A 1 123 ? -1.391 32.844 2.369 1 98.5 123 THR A O 1
ATOM 955 N N . CYS A 1 124 ? -0.43 31.703 0.651 1 98.62 124 CYS A N 1
ATOM 956 C CA . CYS A 1 124 ? -1.441 32.125 -0.311 1 98.62 124 CYS A CA 1
ATOM 957 C C . CYS A 1 124 ? -2.602 31.141 -0.353 1 98.62 124 CYS A C 1
ATOM 959 O O . CYS A 1 124 ? -3.492 31.25 -1.194 1 98.62 124 CYS A O 1
ATOM 961 N N . ILE A 1 125 ? -2.664 30.125 0.514 1 98.75 125 ILE A N 1
ATOM 962 C CA . ILE A 1 125 ? -3.715 29.109 0.557 1 98.75 125 ILE A CA 1
ATOM 963 C C . ILE A 1 125 ? -4.945 29.672 1.269 1 98.75 125 ILE A C 1
ATOM 965 O O . ILE A 1 125 ? -4.832 30.25 2.354 1 98.75 125 ILE A O 1
ATOM 969 N N . ARG A 1 126 ? -6.043 29.562 0.679 1 98.81 126 ARG A N 1
ATOM 970 C CA . ARG A 1 126 ? -7.332 29.953 1.235 1 98.81 126 ARG A CA 1
ATOM 971 C C . ARG A 1 126 ? -8.328 28.812 1.203 1 98.81 126 ARG A C 1
ATOM 973 O O . ARG A 1 126 ? -8.922 28.516 0.161 1 98.81 126 ARG A O 1
ATOM 980 N N . PHE A 1 127 ? -8.516 28.188 2.334 1 98.81 127 PHE A N 1
ATOM 981 C CA . PHE A 1 127 ? -9.609 27.219 2.42 1 98.81 127 PHE A CA 1
ATOM 982 C C . PHE A 1 127 ? -10.953 27.938 2.502 1 98.81 127 PHE A C 1
ATOM 984 O O . PHE A 1 127 ? -11.172 28.766 3.391 1 98.81 127 PHE A O 1
ATOM 991 N N . THR A 1 128 ? -11.805 27.594 1.573 1 98.62 128 THR A N 1
ATOM 992 C CA . THR A 1 128 ? -13.094 28.281 1.502 1 98.62 128 THR A CA 1
ATOM 993 C C . THR A 1 128 ? -14.234 27.266 1.5 1 98.62 128 THR A C 1
ATOM 995 O O . THR A 1 128 ? -14.086 26.156 1.001 1 98.62 128 THR A O 1
ATOM 998 N N . PRO A 1 129 ? -15.406 27.641 2.088 1 98.38 129 PRO A N 1
ATOM 999 C CA . PRO A 1 129 ? -16.547 26.734 2.008 1 98.38 129 PRO A CA 1
ATOM 1000 C C . PRO A 1 129 ? -16.922 26.375 0.57 1 98.38 129 PRO A C 1
ATOM 1002 O O . PRO A 1 129 ? -16.812 27.219 -0.327 1 98.38 129 PRO A O 1
ATOM 1005 N N . LEU A 1 130 ? -17.344 25.141 0.411 1 98.44 130 LEU A N 1
ATOM 1006 C CA . LEU A 1 130 ? -17.734 24.641 -0.901 1 98.44 130 LEU A CA 1
ATOM 1007 C C . LEU A 1 130 ? -18.859 25.484 -1.503 1 98.44 130 LEU A C 1
ATOM 1009 O O . LEU A 1 130 ? -19.828 25.797 -0.824 1 98.44 130 LEU A O 1
ATOM 1013 N N . ASN A 1 131 ? -18.688 25.922 -2.705 1 96.81 131 ASN A N 1
ATOM 1014 C CA . ASN A 1 131 ? -19.656 26.672 -3.479 1 96.81 131 ASN A CA 1
ATOM 1015 C C . ASN A 1 131 ? -19.719 26.203 -4.926 1 96.81 131 ASN A C 1
ATOM 1017 O O . ASN A 1 131 ? -19.375 26.938 -5.848 1 96.81 131 ASN A O 1
ATOM 1021 N N . ARG A 1 132 ? -20.156 24.953 -5.191 1 95.81 132 ARG A N 1
ATOM 1022 C CA . ARG A 1 132 ? -20.453 24.297 -6.465 1 95.81 132 ARG A CA 1
ATOM 1023 C C . ARG A 1 132 ? -19.172 23.938 -7.211 1 95.81 132 ARG A C 1
ATOM 1025 O O . ARG A 1 132 ? -19.219 23.609 -8.398 1 95.81 132 ARG A O 1
ATOM 1032 N N . GLN A 1 133 ? -17.969 24.156 -6.602 1 97.06 133 GLN A N 1
ATOM 1033 C CA . GLN A 1 133 ? -16.75 23.688 -7.258 1 97.06 133 GLN A CA 1
ATOM 1034 C C . GLN A 1 133 ? -16.766 22.172 -7.441 1 97.06 133 GLN A C 1
ATOM 1036 O O . GLN A 1 133 ? -17.344 21.453 -6.629 1 97.06 133 GLN A O 1
ATOM 1041 N N . ARG A 1 134 ? -16.109 21.75 -8.461 1 96.5 134 ARG A N 1
ATOM 1042 C CA . ARG A 1 134 ? -16.047 20.312 -8.758 1 96.5 134 ARG A CA 1
ATOM 1043 C C . ARG A 1 134 ? -15.141 19.594 -7.773 1 96.5 134 ARG A C 1
ATOM 1045 O O . ARG A 1 134 ? -15.492 18.547 -7.25 1 96.5 134 ARG A O 1
ATOM 1052 N N . ASP A 1 135 ? -13.953 20.156 -7.668 1 96.44 135 ASP A N 1
ATOM 1053 C CA . ASP A 1 135 ? -12.961 19.547 -6.781 1 96.44 135 ASP A CA 1
ATOM 1054 C C . ASP A 1 135 ? -12.984 20.219 -5.406 1 96.44 135 ASP A C 1
ATOM 1056 O O . ASP A 1 135 ? -12.945 21.438 -5.305 1 96.44 135 ASP A O 1
ATOM 1060 N N . PHE A 1 136 ? -13.055 19.391 -4.332 1 98.12 136 PHE A N 1
ATOM 1061 C CA . PHE A 1 136 ? -13.023 19.969 -2.992 1 98.12 136 PHE A CA 1
ATOM 1062 C C . PHE A 1 136 ? -12.562 18.938 -1.968 1 98.12 136 PHE A C 1
ATOM 1064 O O . PHE A 1 136 ? -12.594 17.734 -2.229 1 98.12 136 PHE A O 1
ATOM 1071 N N . VAL A 1 137 ? -12.141 19.453 -0.875 1 98.38 137 VAL A N 1
ATOM 1072 C CA . VAL A 1 137 ? -11.773 18.641 0.279 1 98.38 137 VAL A CA 1
ATOM 1073 C C . VAL A 1 137 ? -13.023 18.328 1.104 1 98.38 137 VAL A C 1
ATOM 1075 O O . VAL A 1 137 ? -13.719 19.234 1.555 1 98.38 137 VAL A O 1
ATOM 1078 N N . ASP A 1 138 ? -13.297 17.094 1.228 1 98.56 138 ASP A N 1
ATOM 1079 C CA . ASP A 1 138 ? -14.453 16.641 1.997 1 98.56 138 ASP A CA 1
ATOM 1080 C C . ASP A 1 138 ? -14.023 16.109 3.369 1 98.56 138 ASP A C 1
ATOM 1082 O O . ASP A 1 138 ? -13.625 14.953 3.502 1 98.56 138 ASP A O 1
ATOM 1086 N N . ILE A 1 139 ? -14.195 16.922 4.391 1 98.81 139 ILE A N 1
ATOM 1087 C CA . ILE A 1 139 ? -13.734 16.594 5.734 1 98.81 139 ILE A CA 1
ATOM 1088 C C . ILE A 1 139 ? -14.805 15.781 6.461 1 98.81 139 ILE A C 1
ATOM 1090 O O . ILE A 1 139 ? -15.914 16.266 6.688 1 98.81 139 ILE A O 1
ATOM 1094 N N . GLN A 1 140 ? -14.422 14.547 6.832 1 98.38 140 GLN A N 1
ATOM 1095 C CA . GLN A 1 140 ? -15.344 13.602 7.449 1 98.38 140 GLN A CA 1
ATOM 1096 C C . GLN A 1 140 ? -14.711 12.914 8.648 1 98.38 140 GLN A C 1
ATOM 1098 O O . GLN A 1 140 ? -13.484 12.867 8.773 1 98.38 140 GLN A O 1
ATOM 1103 N N . SER A 1 141 ? -15.562 12.445 9.547 1 97.69 141 SER A N 1
ATOM 1104 C CA . SER A 1 141 ? -15.117 11.562 10.617 1 97.69 141 SER A CA 1
ATOM 1105 C C . SER A 1 141 ? -15.25 10.094 10.219 1 97.69 141 SER A C 1
ATOM 1107 O O . SER A 1 141 ? -16.312 9.5 10.375 1 97.69 141 SER A O 1
ATOM 1109 N N . ARG A 1 142 ? -14.117 9.531 9.688 1 95.69 142 ARG A N 1
ATOM 1110 C CA . ARG A 1 142 ? -14.07 8.117 9.336 1 95.69 142 ARG A CA 1
ATOM 1111 C C . ARG A 1 142 ? -13.18 7.344 10.305 1 95.69 142 ARG A C 1
ATOM 1113 O O . ARG A 1 142 ? -13.172 7.629 11.508 1 95.69 142 ARG A O 1
ATOM 1120 N N . SER A 1 143 ? -12.508 6.199 9.961 1 91.75 143 SER A N 1
ATOM 1121 C CA . SER A 1 143 ? -11.852 5.285 10.883 1 91.75 143 SER A CA 1
ATOM 1122 C C . SER A 1 143 ? -10.508 5.836 11.359 1 91.75 143 SER A C 1
ATOM 1124 O O . SER A 1 143 ? -9.859 5.246 12.219 1 91.75 143 SER A O 1
ATOM 1126 N N . GLY A 1 144 ? -10.172 7.055 11.047 1 96 144 GLY A N 1
ATOM 1127 C CA . GLY A 1 144 ? -8.883 7.59 11.461 1 96 144 GLY A CA 1
ATOM 1128 C C . GLY A 1 144 ? -8.539 8.898 10.773 1 96 144 GLY A C 1
ATOM 1129 O O . GLY A 1 144 ? -9.43 9.641 10.344 1 96 144 GLY A O 1
ATOM 1130 N N . CYS A 1 145 ? -7.219 9.172 10.891 1 98.12 145 CYS A N 1
ATOM 1131 C CA . CYS A 1 145 ? -6.684 10.359 10.234 1 98.12 145 CYS A CA 1
ATOM 1132 C C . CYS A 1 145 ? -5.961 9.992 8.945 1 98.12 145 CYS A C 1
ATOM 1134 O O . CYS A 1 145 ? -5.008 9.211 8.969 1 98.12 145 CYS A O 1
ATOM 1136 N N . TYR A 1 146 ? -6.457 10.547 7.848 1 96.88 146 TYR A N 1
ATOM 1137 C CA . TYR A 1 146 ? -5.75 10.281 6.598 1 96.88 146 TYR A CA 1
ATOM 1138 C C . TYR A 1 146 ? -6.176 11.266 5.516 1 96.88 146 TYR A C 1
ATOM 1140 O O . TYR A 1 146 ? -7.223 11.906 5.625 1 96.88 146 TYR A O 1
ATOM 1148 N N . SER A 1 147 ? -5.328 11.391 4.562 1 95.75 147 SER A N 1
ATOM 1149 C CA . SER A 1 147 ? -5.559 12.258 3.41 1 95.75 147 SER A CA 1
ATOM 1150 C C . SER A 1 147 ? -4.871 11.719 2.162 1 95.75 147 SER A C 1
ATOM 1152 O O . SER A 1 147 ? -3.865 11.016 2.258 1 95.75 147 SER A O 1
ATOM 1154 N N . TYR A 1 148 ? -5.488 12.031 1.044 1 90.56 148 TYR A N 1
ATOM 1155 C CA . TYR A 1 148 ? -4.746 11.875 -0.202 1 90.56 148 TYR A CA 1
ATOM 1156 C C . TYR A 1 148 ? -3.633 12.914 -0.308 1 90.56 148 TYR A C 1
ATOM 1158 O O . TYR A 1 148 ? -3.664 13.938 0.379 1 90.56 148 TYR A O 1
ATOM 1166 N N . VAL A 1 149 ? -2.699 12.57 -1.148 1 90.88 149 VAL A N 1
ATOM 1167 C CA . VAL A 1 149 ? -1.643 13.547 -1.401 1 90.88 149 VAL A CA 1
ATOM 1168 C C . VAL A 1 149 ? -1.989 14.375 -2.635 1 90.88 149 VAL A C 1
ATOM 1170 O O . VAL A 1 149 ? -2.162 13.836 -3.729 1 90.88 149 VAL A O 1
ATOM 1173 N N . GLY A 1 150 ? -2.164 15.648 -2.41 1 92.12 150 GLY A N 1
ATOM 1174 C CA . GLY A 1 150 ? -2.475 16.547 -3.512 1 92.12 150 GLY A CA 1
ATOM 1175 C C . GLY A 1 150 ? -3.938 16.516 -3.916 1 92.12 150 GLY A C 1
ATOM 1176 O O . GLY A 1 150 ? -4.75 15.852 -3.266 1 92.12 150 GLY A O 1
ATOM 1177 N N . ARG A 1 151 ? -4.199 17.25 -4.949 1 93 151 ARG A N 1
ATOM 1178 C CA . ARG A 1 151 ? -5.539 17.328 -5.52 1 93 151 ARG A CA 1
ATOM 1179 C C . ARG A 1 151 ? -5.836 16.094 -6.367 1 93 151 ARG A C 1
ATOM 1181 O O . ARG A 1 151 ? -5.09 15.773 -7.293 1 93 151 ARG A O 1
ATOM 1188 N N . ARG A 1 152 ? -6.961 15.453 -6.078 1 86.94 152 ARG A N 1
ATOM 1189 C CA . ARG A 1 152 ? -7.305 14.211 -6.766 1 86.94 152 ARG A CA 1
ATOM 1190 C C . ARG A 1 152 ? -8.531 14.406 -7.652 1 86.94 152 ARG A C 1
ATOM 1192 O O . ARG A 1 152 ? -8.812 13.57 -8.516 1 86.94 152 ARG A O 1
ATOM 1199 N N . GLY A 1 153 ? -9.273 15.406 -7.383 1 88.5 153 GLY A N 1
ATOM 1200 C CA . GLY A 1 153 ? -10.5 15.633 -8.125 1 88.5 153 GLY A CA 1
ATOM 1201 C C . GLY A 1 153 ? -11.75 15.266 -7.348 1 88.5 153 GLY A C 1
ATOM 1202 O O . GLY A 1 153 ? -11.68 14.516 -6.371 1 88.5 153 GLY A O 1
ATOM 1203 N N . ASN A 1 154 ? -12.812 15.891 -7.723 1 93 154 ASN A N 1
ATOM 1204 C CA . ASN A 1 154 ? -14.109 15.656 -7.086 1 93 154 ASN A CA 1
ATOM 1205 C C . ASN A 1 154 ? -14.016 15.789 -5.57 1 93 154 ASN A C 1
ATOM 1207 O O . ASN A 1 154 ? -13.297 16.641 -5.059 1 93 154 ASN A O 1
ATOM 1211 N N . ALA A 1 155 ? -14.852 15.07 -4.875 1 95.75 155 ALA A N 1
ATOM 1212 C CA . ALA A 1 155 ? -14.797 15.078 -3.416 1 95.75 155 ALA A CA 1
ATOM 1213 C C . ALA A 1 155 ? -13.68 14.172 -2.904 1 95.75 155 ALA A C 1
ATOM 1215 O O . ALA A 1 155 ? -13.75 12.953 -3.043 1 95.75 155 ALA A O 1
ATOM 1216 N N . GLN A 1 156 ? -12.672 14.773 -2.496 1 94.12 156 GLN A N 1
ATOM 1217 C CA . GLN A 1 156 ? -11.625 13.945 -1.91 1 94.12 156 GLN A CA 1
ATOM 1218 C C . GLN A 1 156 ? -11.664 14.008 -0.386 1 94.12 156 GLN A C 1
ATOM 1220 O O . GLN A 1 156 ? -11.617 15.102 0.193 1 94.12 156 GLN A O 1
ATOM 1225 N N . ILE A 1 157 ? -11.617 12.945 0.222 1 95.31 157 ILE A N 1
ATOM 1226 C CA . ILE A 1 157 ? -11.836 12.836 1.661 1 95.31 157 ILE A CA 1
ATOM 1227 C C . ILE A 1 157 ? -10.555 13.219 2.404 1 95.31 157 ILE A C 1
ATOM 1229 O O . ILE A 1 157 ? -9.461 12.82 2.008 1 95.31 157 ILE A O 1
ATOM 1233 N N . VAL A 1 158 ? -10.688 14 3.342 1 98.25 158 VAL A N 1
ATOM 1234 C CA . VAL A 1 158 ? -9.781 14.133 4.473 1 98.25 158 VAL A CA 1
ATOM 1235 C C . VAL A 1 158 ? -10.461 13.641 5.746 1 98.25 158 VAL A C 1
ATOM 1237 O O . VAL A 1 158 ? -11.414 14.258 6.227 1 98.25 158 VAL A O 1
ATOM 1240 N N . SER A 1 159 ? -9.938 12.57 6.262 1 98.5 159 SER A N 1
ATOM 1241 C CA . SER A 1 159 ? -10.57 12 7.449 1 98.5 159 SER A CA 1
ATOM 1242 C C . SER A 1 159 ? -9.945 12.555 8.727 1 98.5 159 SER A C 1
ATOM 1244 O O . SER A 1 159 ? -8.734 12.461 8.922 1 98.5 159 SER A O 1
ATOM 1246 N N . LEU A 1 160 ? -10.758 13.133 9.5 1 98.69 160 LEU A N 1
ATOM 1247 C CA . LEU A 1 160 ? -10.445 13.562 10.852 1 98.69 160 LEU A CA 1
ATOM 1248 C C . LEU A 1 160 ? -11.406 12.938 11.859 1 98.69 160 LEU A C 1
ATOM 1250 O O . LEU A 1 160 ? -12.375 13.578 12.273 1 98.69 160 LEU A O 1
ATOM 1254 N N . SER A 1 161 ? -11.016 11.773 12.219 1 97.94 161 SER A N 1
ATOM 1255 C CA . SER A 1 161 ? -11.875 11.055 13.148 1 97.94 161 SER A CA 1
ATOM 1256 C C . SER A 1 161 ? -12.078 11.844 14.438 1 97.94 161 SER A C 1
ATOM 1258 O O . SER A 1 161 ? -11.125 12.391 14.992 1 97.94 161 SER A O 1
ATOM 1260 N N . ARG A 1 162 ? -13.289 11.859 14.883 1 97.5 162 ARG A N 1
ATOM 1261 C CA . ARG A 1 162 ? -13.586 12.508 16.156 1 97.5 162 ARG A CA 1
ATOM 1262 C C . ARG A 1 162 ? -12.844 11.836 17.297 1 97.5 162 ARG A C 1
ATOM 1264 O O . ARG A 1 162 ? -12.625 12.445 18.344 1 97.5 162 ARG A O 1
ATOM 1271 N N . GLN A 1 163 ? -12.5 10.562 17.031 1 94.06 163 GLN A N 1
ATOM 1272 C CA . GLN A 1 163 ? -11.797 9.789 18.047 1 94.06 163 GLN A CA 1
ATOM 1273 C C . GLN A 1 163 ? -10.281 9.875 17.859 1 94.06 163 GLN A C 1
ATOM 1275 O O . GLN A 1 163 ? -9.625 8.867 17.594 1 94.06 163 GLN A O 1
ATOM 1280 N N . GLY A 1 164 ? -9.773 11.156 17.875 1 95.94 164 GLY A N 1
ATOM 1281 C CA . GLY A 1 164 ? -8.32 11.18 18 1 95.94 164 GLY A CA 1
ATOM 1282 C C . GLY A 1 164 ? -7.656 12.047 16.953 1 95.94 164 GLY A C 1
ATOM 1283 O O . GLY A 1 164 ? -6.434 12.227 16.969 1 95.94 164 GLY A O 1
ATOM 1284 N N . CYS A 1 165 ? -8.422 12.688 16.078 1 98 165 CYS A N 1
ATOM 1285 C CA . CYS A 1 165 ? -7.746 13.391 15 1 98 165 CYS A CA 1
ATOM 1286 C C . CYS A 1 165 ? -7.996 14.891 15.078 1 98 165 CYS A C 1
ATOM 1288 O O . CYS A 1 165 ? -7.363 15.664 14.367 1 98 165 CYS A O 1
ATOM 1290 N N . VAL A 1 166 ? -8.914 15.273 15.992 1 98.12 166 VAL A N 1
ATOM 1291 C CA . VAL A 1 166 ? -9.273 16.688 15.984 1 98.12 166 VAL A CA 1
ATOM 1292 C C . VAL A 1 166 ? -8.328 17.469 16.891 1 98.12 166 VAL A C 1
ATOM 1294 O O . VAL A 1 166 ? -8.742 17.984 17.938 1 98.12 166 VAL A O 1
ATOM 1297 N N . PHE A 1 167 ? -7.109 17.547 16.5 1 97.31 167 PHE A N 1
ATOM 1298 C CA . PHE A 1 167 ? -6.012 18.312 17.062 1 97.31 167 PHE A CA 1
ATOM 1299 C C . PHE A 1 167 ? -5.391 19.219 16 1 97.31 167 PHE A C 1
ATOM 1301 O O . PHE A 1 167 ? -5.289 18.844 14.836 1 97.31 167 PHE A O 1
ATOM 1308 N N . GLU A 1 168 ? -4.988 20.375 16.406 1 97.19 168 GLU A N 1
ATOM 1309 C CA . GLU A 1 168 ? -4.484 21.375 15.469 1 97.19 168 GLU A CA 1
ATOM 1310 C C . GLU A 1 168 ? -3.354 20.812 14.617 1 97.19 168 GLU A C 1
ATOM 1312 O O . GLU A 1 168 ? -3.352 20.969 13.391 1 97.19 168 GLU A O 1
ATOM 1317 N N . GLN A 1 169 ? -2.387 20.125 15.25 1 97.81 169 GLN A N 1
ATOM 1318 C CA . GLN A 1 169 ? -1.229 19.625 14.523 1 97.81 169 GLN A CA 1
ATOM 1319 C C . GLN A 1 169 ? -1.636 18.531 13.539 1 97.81 169 GLN A C 1
ATOM 1321 O O . GLN A 1 169 ? -1.051 18.406 12.453 1 97.81 169 GLN A O 1
ATOM 1326 N N . ILE A 1 170 ? -2.643 17.719 13.883 1 98.38 170 ILE A N 1
ATOM 1327 C CA . ILE A 1 170 ? -3.107 16.672 12.984 1 98.38 170 ILE A CA 1
ATOM 1328 C C . ILE A 1 170 ? -3.873 17.281 11.82 1 98.38 170 ILE A C 1
ATOM 1330 O O . ILE A 1 170 ? -3.715 16.859 10.672 1 98.38 170 ILE A O 1
ATOM 1334 N N . ILE A 1 171 ? -4.695 18.266 12.102 1 98.69 171 ILE A N 1
ATOM 1335 C CA . ILE A 1 171 ? -5.473 18.938 11.07 1 98.69 171 ILE A CA 1
ATOM 1336 C C . ILE A 1 171 ? -4.531 19.562 10.039 1 98.69 171 ILE A C 1
ATOM 1338 O O . ILE A 1 171 ? -4.672 19.328 8.836 1 98.69 171 ILE A O 1
ATOM 1342 N N . GLN A 1 172 ? -3.537 20.281 10.508 1 98.69 172 GLN A N 1
ATOM 1343 C CA . GLN A 1 172 ? -2.564 20.891 9.602 1 98.69 172 GLN A CA 1
ATOM 1344 C C . GLN A 1 172 ? -1.806 19.828 8.82 1 98.69 172 GLN A C 1
ATOM 1346 O O . GLN A 1 172 ? -1.584 19.969 7.613 1 98.69 172 GLN A O 1
ATOM 1351 N N . HIS A 1 173 ? -1.456 18.734 9.484 1 98.5 173 HIS A N 1
ATOM 1352 C CA . HIS A 1 173 ? -0.729 17.625 8.883 1 98.5 173 HIS A CA 1
ATOM 1353 C C . HIS A 1 173 ? -1.503 17.031 7.707 1 98.5 173 HIS A C 1
ATOM 1355 O O . HIS A 1 173 ? -0.978 16.938 6.594 1 98.5 173 HIS A O 1
ATOM 1361 N N . GLU A 1 174 ? -2.793 16.703 7.961 1 98.5 174 GLU A N 1
ATOM 1362 C CA . GLU A 1 174 ? -3.607 16.078 6.918 1 98.5 174 GLU A CA 1
ATOM 1363 C C . GLU A 1 174 ? -3.873 17.047 5.773 1 98.5 174 GLU A C 1
ATOM 1365 O O . GLU A 1 174 ? -3.943 16.641 4.613 1 98.5 174 GLU A O 1
ATOM 1370 N N . LEU A 1 175 ? -4.039 18.312 6.105 1 98.5 175 LEU A N 1
ATOM 1371 C CA . LEU A 1 175 ? -4.285 19.312 5.07 1 98.5 175 LEU A CA 1
ATOM 1372 C C . LEU A 1 175 ? -3.035 19.547 4.23 1 98.5 175 LEU A C 1
ATOM 1374 O O . LEU A 1 175 ? -3.127 19.812 3.029 1 98.5 175 LEU A O 1
ATOM 1378 N N . LEU A 1 176 ? -1.847 19.438 4.848 1 97.56 176 LEU A N 1
ATOM 1379 C CA . LEU A 1 176 ? -0.614 19.531 4.07 1 97.56 176 LEU A CA 1
ATOM 1380 C C . LEU A 1 176 ? -0.508 18.359 3.086 1 97.56 176 LEU A C 1
ATOM 1382 O O . LEU A 1 176 ? -0.045 18.547 1.957 1 97.56 176 LEU A O 1
ATOM 1386 N N . HIS A 1 177 ? -0.917 17.172 3.492 1 95.12 177 HIS A N 1
ATOM 1387 C CA . HIS A 1 177 ? -1.015 16.078 2.529 1 95.12 177 HIS A CA 1
ATOM 1388 C C . HIS A 1 177 ? -1.912 16.453 1.356 1 95.12 177 HIS A C 1
ATOM 1390 O O . HIS A 1 177 ? -1.529 16.281 0.197 1 95.12 177 HIS A O 1
ATOM 1396 N N . ALA A 1 178 ? -3.064 17.016 1.695 1 95.5 178 ALA A N 1
ATOM 1397 C CA . ALA A 1 178 ? -4.027 17.391 0.661 1 95.5 178 ALA A CA 1
ATOM 1398 C C . ALA A 1 178 ? -3.453 18.453 -0.272 1 95.5 178 ALA A C 1
ATOM 1400 O O . ALA A 1 178 ? -3.908 18.594 -1.409 1 95.5 178 ALA A O 1
ATOM 1401 N N . LEU A 1 179 ? -2.492 19.109 0.218 1 95.56 179 LEU A N 1
ATOM 1402 C CA . LEU A 1 179 ? -1.871 20.156 -0.574 1 95.56 179 LEU A CA 1
ATOM 1403 C C . LEU A 1 179 ? -0.655 19.625 -1.327 1 95.56 179 LEU A C 1
ATOM 1405 O O . LEU A 1 179 ? -0.022 20.375 -2.088 1 95.56 179 LEU A O 1
ATOM 1409 N N . GLY A 1 180 ? -0.248 18.406 -1.077 1 91.88 180 GLY A N 1
ATOM 1410 C CA . GLY A 1 180 ? 0.749 17.797 -1.949 1 91.88 180 GLY A CA 1
ATOM 1411 C C . GLY A 1 180 ? 2.016 17.391 -1.219 1 91.88 180 GLY A C 1
ATOM 1412 O O . GLY A 1 180 ? 3.004 17.016 -1.847 1 91.88 180 GLY A O 1
ATOM 1413 N N . PHE A 1 181 ? 2 17.422 0.094 1 92.75 181 PHE A N 1
ATOM 1414 C CA . PHE A 1 181 ? 3.23 17.172 0.836 1 92.75 181 PHE A CA 1
ATOM 1415 C C . PHE A 1 181 ? 3.27 15.75 1.363 1 92.75 181 PHE A C 1
ATOM 1417 O O . PHE A 1 181 ? 2.25 15.219 1.808 1 92.75 181 PHE A O 1
ATOM 1424 N N . ASP A 1 182 ? 4.469 15.172 1.345 1 92.12 182 ASP A N 1
ATOM 1425 C CA . ASP A 1 182 ? 4.762 13.883 1.974 1 92.12 182 ASP A CA 1
ATOM 1426 C C . ASP A 1 182 ? 5.395 14.078 3.35 1 92.12 182 ASP A C 1
ATOM 1428 O O . ASP A 1 182 ? 5.656 15.211 3.766 1 92.12 182 ASP A O 1
ATOM 1432 N N . HIS A 1 183 ? 5.551 12.969 3.967 1 95.81 183 HIS A N 1
ATOM 1433 C CA . HIS A 1 183 ? 6.191 13.031 5.273 1 95.81 183 HIS A CA 1
ATOM 1434 C C . HIS A 1 183 ? 7.637 13.508 5.16 1 95.81 183 HIS A C 1
ATOM 1436 O O . HIS A 1 183 ? 8.328 13.164 4.199 1 95.81 183 HIS A O 1
ATOM 1442 N N . GLU A 1 184 ? 8.055 14.141 6.199 1 96.62 184 GLU A N 1
ATOM 1443 C CA . GLU A 1 184 ? 9.406 14.68 6.234 1 96.62 184 GLU A CA 1
ATOM 1444 C C . GLU A 1 184 ? 10.445 13.562 6.246 1 96.62 184 GLU A C 1
ATOM 1446 O O . GLU A 1 184 ? 11.43 13.609 5.5 1 96.62 184 GLU A O 1
ATOM 1451 N N . GLN A 1 185 ? 10.227 12.516 7.012 1 96.19 185 GLN A N 1
ATOM 1452 C CA . GLN A 1 185 ? 11.227 11.469 7.188 1 96.19 185 GLN A CA 1
ATOM 1453 C C . GLN A 1 185 ? 11.344 10.602 5.938 1 96.19 185 GLN A C 1
ATOM 1455 O O . GLN A 1 185 ? 12.195 9.719 5.859 1 96.19 185 GLN A O 1
ATOM 1460 N N . THR A 1 186 ? 10.547 10.852 4.938 1 94.19 186 THR A N 1
ATOM 1461 C CA . THR A 1 186 ? 10.602 10.062 3.711 1 94.19 186 THR A CA 1
ATOM 1462 C C . THR A 1 186 ? 11.297 10.852 2.6 1 94.19 186 THR A C 1
ATOM 1464 O O . THR A 1 186 ? 11.398 10.375 1.467 1 94.19 186 THR A O 1
ATOM 1467 N N . ARG A 1 187 ? 11.82 11.945 2.895 1 94.31 187 ARG A N 1
ATOM 1468 C CA . ARG A 1 187 ? 12.492 12.797 1.924 1 94.31 187 ARG A CA 1
ATOM 1469 C C . ARG A 1 187 ? 13.648 12.07 1.252 1 94.31 187 ARG A C 1
ATOM 1471 O O . ARG A 1 187 ? 14.281 11.203 1.862 1 94.31 187 ARG A O 1
ATOM 1478 N N . SER A 1 188 ? 13.969 12.547 0.062 1 91.69 188 SER A N 1
ATOM 1479 C CA . SER A 1 188 ? 15.023 11.945 -0.737 1 91.69 188 SER A CA 1
ATOM 1480 C C . SER A 1 188 ? 16.391 12.094 -0.058 1 91.69 188 SER A C 1
ATOM 1482 O O . SER A 1 188 ? 17.266 11.25 -0.232 1 91.69 188 SER A O 1
ATOM 1484 N N . ASP A 1 189 ? 16.594 13.125 0.799 1 95 189 ASP A N 1
ATOM 1485 C CA . ASP A 1 189 ? 17.891 13.391 1.424 1 95 189 ASP A CA 1
ATOM 1486 C C . ASP A 1 189 ? 17.875 13.008 2.902 1 95 189 ASP A C 1
ATOM 1488 O O . ASP A 1 189 ? 18.781 13.367 3.652 1 95 189 ASP A O 1
ATOM 1492 N N . ARG A 1 190 ? 16.875 12.242 3.326 1 95.75 190 ARG A N 1
ATOM 1493 C CA . ARG A 1 190 ? 16.672 12.023 4.754 1 95.75 190 ARG A CA 1
ATOM 1494 C C . ARG A 1 190 ? 17.812 11.227 5.363 1 95.75 190 ARG A C 1
ATOM 1496 O O . ARG A 1 190 ? 18.109 11.367 6.551 1 95.75 190 ARG A O 1
ATOM 1503 N N . ASP A 1 191 ? 18.547 10.453 4.594 1 96.62 191 ASP A N 1
ATOM 1504 C CA . ASP A 1 191 ? 19.594 9.578 5.137 1 96.62 191 ASP A CA 1
ATOM 1505 C C . ASP A 1 191 ? 20.797 10.391 5.59 1 96.62 191 ASP A C 1
ATOM 1507 O O . ASP A 1 191 ? 21.672 9.875 6.293 1 96.62 191 ASP A O 1
ATOM 1511 N N . GLN A 1 192 ? 20.844 11.578 5.227 1 97.38 192 GLN A N 1
ATOM 1512 C CA . GLN A 1 192 ? 21.891 12.469 5.711 1 97.38 192 GLN A CA 1
ATOM 1513 C C . GLN A 1 192 ? 21.484 13.102 7.043 1 97.38 192 GLN A C 1
ATOM 1515 O O . GLN A 1 192 ? 22.297 13.773 7.68 1 97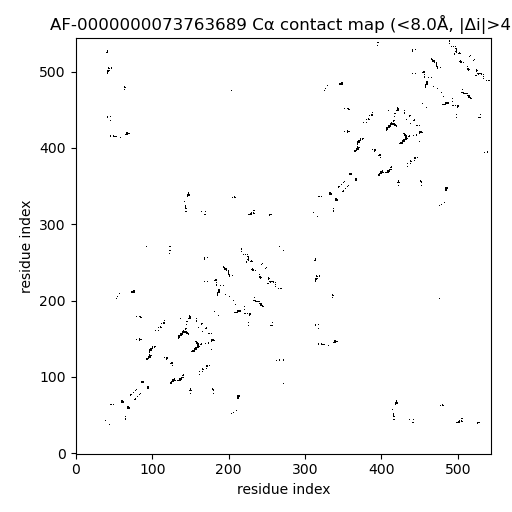.38 192 GLN A O 1
ATOM 1520 N N . HIS A 1 193 ? 20.266 12.82 7.539 1 97.62 193 HIS A N 1
ATOM 1521 C CA . HIS A 1 193 ? 19.766 13.594 8.672 1 97.62 193 HIS A CA 1
ATOM 1522 C C . HIS A 1 193 ? 19.188 12.68 9.742 1 97.62 193 HIS A C 1
ATOM 1524 O O . HIS A 1 193 ? 19.078 13.07 10.906 1 97.62 193 HIS A O 1
ATOM 1530 N N . VAL A 1 194 ? 18.75 11.492 9.344 1 97.94 194 VAL A N 1
ATOM 1531 C CA . VAL A 1 194 ? 18.234 10.523 10.305 1 97.94 194 VAL A CA 1
ATOM 1532 C C . VAL A 1 194 ? 18.656 9.117 9.891 1 97.94 194 VAL A C 1
ATOM 1534 O O . VAL A 1 194 ? 18.766 8.812 8.703 1 97.94 194 VAL A O 1
ATOM 1537 N N . ARG A 1 195 ? 18.906 8.312 10.859 1 97.75 195 ARG A N 1
ATOM 1538 C CA . ARG A 1 195 ? 19.078 6.871 10.68 1 97.75 195 ARG A CA 1
ATOM 1539 C C . ARG A 1 195 ? 17.812 6.117 11.086 1 97.75 195 ARG A C 1
ATOM 1541 O O . ARG A 1 195 ? 17.266 6.336 12.172 1 97.75 195 ARG A O 1
ATOM 1548 N N . ILE A 1 196 ? 17.391 5.32 10.203 1 97.5 196 ILE A N 1
ATOM 1549 C CA . ILE A 1 196 ? 16.203 4.516 10.484 1 97.5 196 ILE A CA 1
ATOM 1550 C C . ILE A 1 196 ? 16.625 3.176 11.078 1 97.5 196 ILE A C 1
ATOM 1552 O O . ILE A 1 196 ? 17.469 2.477 10.523 1 97.5 196 ILE A O 1
ATOM 1556 N N . LEU A 1 197 ? 16.047 2.85 12.188 1 97.12 197 LEU A N 1
ATOM 1557 C CA . LEU A 1 197 ? 16.312 1.587 12.867 1 97.12 197 LEU A CA 1
ATOM 1558 C C . LEU A 1 197 ? 15.156 0.613 12.68 1 97.12 197 LEU A C 1
ATOM 1560 O O . LEU A 1 197 ? 14.375 0.386 13.609 1 97.12 197 LEU A O 1
ATOM 1564 N N . LEU A 1 198 ? 15.172 -0.071 11.602 1 94.62 198 LEU A N 1
ATOM 1565 C CA . LEU A 1 198 ? 14.055 -0.902 11.172 1 94.62 198 LEU A CA 1
ATOM 1566 C C . LEU A 1 198 ? 13.844 -2.068 12.125 1 94.62 198 LEU A C 1
ATOM 1568 O O . LEU A 1 198 ? 12.727 -2.576 12.258 1 94.62 198 LEU A O 1
ATOM 1572 N N . GLN A 1 199 ? 14.898 -2.543 12.797 1 94.56 199 GLN A N 1
ATOM 1573 C CA . GLN A 1 199 ? 14.781 -3.656 13.734 1 94.56 199 GLN A CA 1
ATOM 1574 C C . GLN A 1 199 ? 13.82 -3.32 14.875 1 94.56 199 GLN A C 1
ATOM 1576 O O . GLN A 1 199 ? 13.328 -4.215 15.562 1 94.56 199 GLN A O 1
ATOM 1581 N N . ASN A 1 200 ? 13.594 -2.006 15.07 1 96.94 200 ASN A N 1
ATOM 1582 C CA . ASN A 1 200 ? 12.719 -1.562 16.156 1 96.94 200 ASN A CA 1
ATOM 1583 C C . ASN A 1 200 ? 11.312 -1.271 15.656 1 96.94 200 ASN A C 1
ATOM 1585 O O . ASN A 1 200 ? 10.414 -0.968 16.453 1 96.94 200 ASN A O 1
ATOM 1589 N N . VAL A 1 201 ? 11.055 -1.385 14.375 1 94.19 201 VAL A N 1
ATOM 1590 C CA . VAL A 1 201 ? 9.781 -1.025 13.766 1 94.19 201 VAL A CA 1
ATOM 1591 C C . VAL A 1 201 ? 8.828 -2.215 13.828 1 94.19 201 VAL A C 1
ATOM 1593 O O . VAL A 1 201 ? 9.242 -3.363 13.648 1 94.19 201 VAL A O 1
ATOM 1596 N N . ILE A 1 202 ? 7.578 -1.937 14.141 1 89.12 202 ILE A N 1
ATOM 1597 C CA . ILE A 1 202 ? 6.551 -2.971 14.086 1 89.12 202 ILE A CA 1
ATOM 1598 C C . ILE A 1 202 ? 6.617 -3.693 12.742 1 89.12 202 ILE A C 1
ATOM 1600 O O . ILE A 1 202 ? 6.66 -3.055 11.688 1 89.12 202 ILE A O 1
ATOM 1604 N N . THR A 1 203 ? 6.613 -5.043 12.781 1 84.19 203 THR A N 1
ATOM 1605 C CA . THR A 1 203 ? 6.695 -5.828 11.555 1 84.19 203 THR A CA 1
ATOM 1606 C C . THR A 1 203 ? 5.535 -5.496 10.625 1 84.19 203 THR A C 1
ATOM 1608 O O . THR A 1 203 ? 4.383 -5.434 11.055 1 84.19 203 THR A O 1
ATOM 1611 N N . GLY A 1 204 ? 5.859 -5.184 9.352 1 81.12 204 GLY A N 1
ATOM 1612 C CA . GLY A 1 204 ? 4.832 -4.855 8.375 1 81.12 204 GLY A CA 1
ATOM 1613 C C . GLY A 1 204 ? 4.613 -3.363 8.219 1 81.12 204 GLY A C 1
ATOM 1614 O O . GLY A 1 204 ? 3.9 -2.926 7.312 1 81.12 204 GLY A O 1
ATOM 1615 N N . MET A 1 205 ? 5.27 -2.576 9.086 1 86.5 205 MET A N 1
ATOM 1616 C CA . MET A 1 205 ? 5.07 -1.13 9.039 1 86.5 205 MET A CA 1
ATOM 1617 C C . MET A 1 205 ? 6.332 -0.424 8.555 1 86.5 205 MET A C 1
ATOM 1619 O O . MET A 1 205 ? 6.434 0.802 8.633 1 86.5 205 MET A O 1
ATOM 1623 N N . GLU A 1 206 ? 7.242 -1.173 7.98 1 90.88 206 GLU A N 1
ATOM 1624 C CA . GLU A 1 206 ? 8.523 -0.619 7.562 1 90.88 206 GLU A CA 1
ATOM 1625 C C . GLU A 1 206 ? 8.352 0.374 6.418 1 90.88 206 GLU A C 1
ATOM 1627 O O . GLU A 1 206 ? 9.117 1.33 6.293 1 90.88 206 GLU A O 1
ATOM 1632 N N . PHE A 1 207 ? 7.309 0.216 5.723 1 87.5 207 PHE A N 1
ATOM 1633 C CA . PHE A 1 207 ? 7.07 1.051 4.551 1 87.5 207 PHE A CA 1
ATOM 1634 C C . PHE A 1 207 ? 6.895 2.51 4.953 1 87.5 207 PHE A C 1
ATOM 1636 O O . PHE A 1 207 ? 7.027 3.41 4.121 1 87.5 207 PHE A O 1
ATOM 1643 N N . ASN A 1 208 ? 6.539 2.787 6.18 1 90.25 208 ASN A N 1
ATOM 1644 C CA . ASN A 1 208 ? 6.34 4.148 6.668 1 90.25 208 ASN A CA 1
ATOM 1645 C C . ASN A 1 208 ? 7.629 4.957 6.621 1 90.25 208 ASN A C 1
ATOM 1647 O O . ASN A 1 208 ? 7.605 6.184 6.746 1 90.25 208 ASN A O 1
ATOM 1651 N N . PHE A 1 209 ? 8.727 4.254 6.402 1 94.12 209 PHE A N 1
ATOM 1652 C CA . PHE A 1 209 ? 10.023 4.91 6.457 1 94.12 209 PHE A CA 1
ATOM 1653 C C . PHE A 1 209 ? 10.727 4.84 5.105 1 94.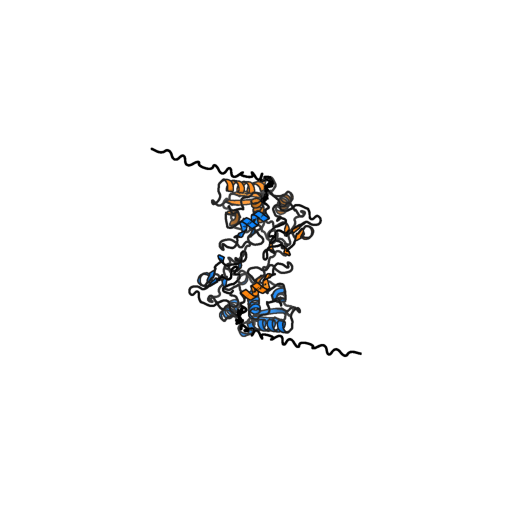12 209 PHE A C 1
ATOM 1655 O O . PHE A 1 209 ? 11.906 5.16 4.992 1 94.12 209 PHE A O 1
ATOM 1662 N N . ARG A 1 210 ? 10.008 4.387 4.129 1 90.56 210 ARG A N 1
ATOM 1663 C CA . ARG A 1 210 ? 10.57 4.328 2.785 1 90.56 210 ARG A CA 1
ATOM 1664 C C . ARG A 1 210 ? 10.789 5.73 2.225 1 90.56 210 ARG A C 1
ATOM 1666 O O . ARG A 1 210 ? 9.93 6.602 2.369 1 90.56 210 ARG A O 1
ATOM 1673 N N . LYS A 1 211 ? 11.922 5.879 1.561 1 90.44 211 LYS A N 1
ATOM 1674 C CA . LYS A 1 211 ? 12.211 7.164 0.929 1 90.44 211 LYS A CA 1
ATOM 1675 C C . LYS A 1 211 ? 11.398 7.34 -0.35 1 90.44 211 LYS A C 1
ATOM 1677 O O . LYS A 1 211 ? 11.133 6.371 -1.065 1 90.44 211 LYS A O 1
ATOM 1682 N N . ILE A 1 212 ? 11.125 8.562 -0.577 1 84.44 212 ILE A N 1
ATOM 1683 C CA . ILE A 1 212 ? 10.508 9.016 -1.819 1 84.44 212 ILE A CA 1
ATOM 1684 C C . ILE A 1 212 ? 11.414 10.031 -2.51 1 84.44 212 ILE A C 1
ATOM 1686 O O . ILE A 1 212 ? 12.164 10.758 -1.849 1 84.44 212 ILE A O 1
ATOM 1690 N N . GLN A 1 213 ? 11.445 9.953 -3.871 1 83.81 213 GLN A N 1
ATOM 1691 C CA . GLN A 1 213 ? 12.227 10.938 -4.609 1 83.81 213 GLN A CA 1
ATOM 1692 C C . GLN A 1 213 ? 11.523 12.289 -4.641 1 83.81 213 GLN A C 1
ATOM 1694 O O . GLN A 1 213 ? 11.039 12.719 -5.688 1 83.81 213 GLN A O 1
ATOM 1699 N N . THR A 1 214 ? 11.594 12.961 -3.543 1 84.5 214 THR A N 1
ATOM 1700 C CA . THR A 1 214 ? 10.859 14.211 -3.371 1 84.5 214 THR A CA 1
ATOM 1701 C C . THR A 1 214 ? 11.625 15.375 -3.998 1 84.5 214 THR A C 1
ATOM 1703 O O . THR A 1 214 ? 12.859 15.328 -4.105 1 84.5 214 THR A O 1
ATOM 1706 N N . ARG A 1 215 ? 10.773 16.344 -4.453 1 82.81 215 ARG A N 1
ATOM 1707 C CA . ARG A 1 215 ? 11.344 17.672 -4.641 1 82.81 215 ARG A CA 1
ATOM 1708 C C . ARG A 1 215 ? 11.438 18.422 -3.312 1 82.81 215 ARG A C 1
ATOM 1710 O O . ARG A 1 215 ? 10.422 18.656 -2.656 1 82.81 215 ARG A O 1
ATOM 1717 N N . ASN A 1 216 ? 12.555 18.75 -2.889 1 88.56 216 ASN A N 1
ATOM 1718 C CA . ASN A 1 216 ? 12.734 19.297 -1.553 1 88.56 216 ASN A CA 1
ATOM 1719 C C . ASN A 1 216 ? 12.633 20.828 -1.562 1 88.56 216 ASN A C 1
ATOM 1721 O O . ASN A 1 216 ? 12.727 21.469 -0.512 1 88.56 216 ASN A O 1
ATOM 1725 N N . LEU A 1 217 ? 12.461 21.422 -2.703 1 88.5 217 LEU A N 1
ATOM 1726 C CA . LEU A 1 217 ? 12.062 22.812 -2.912 1 88.5 217 LEU A CA 1
ATOM 1727 C C . LEU A 1 217 ? 13.055 23.766 -2.252 1 88.5 217 LEU A C 1
ATOM 1729 O O . LEU A 1 217 ? 12.648 24.781 -1.677 1 88.5 217 LEU A O 1
ATOM 1733 N N . GLY A 1 218 ? 14.273 23.359 -2.145 1 89.88 218 GLY A N 1
ATOM 1734 C CA . GLY A 1 218 ? 15.336 24.219 -1.653 1 89.88 218 GLY A CA 1
ATOM 1735 C C . GLY A 1 218 ? 15.289 24.422 -0.151 1 89.88 218 GLY A C 1
ATOM 1736 O O . GLY A 1 218 ? 15.867 25.375 0.369 1 89.88 218 GLY A O 1
ATOM 1737 N N . THR A 1 219 ? 14.562 23.688 0.567 1 93.75 219 THR A N 1
ATOM 1738 C CA . THR A 1 219 ? 14.508 23.812 2.02 1 93.75 219 THR A CA 1
ATOM 1739 C C . THR A 1 219 ? 15.305 22.688 2.68 1 93.75 219 THR A C 1
ATOM 1741 O O . THR A 1 219 ? 15.414 21.578 2.135 1 93.75 219 THR A O 1
ATOM 1744 N N . PRO A 1 220 ? 15.852 23.016 3.873 1 95.62 220 PRO A N 1
ATOM 1745 C CA . PRO A 1 220 ? 16.578 21.969 4.586 1 95.62 220 PRO A CA 1
ATOM 1746 C C . PRO A 1 220 ? 15.656 20.922 5.227 1 95.62 220 PRO A C 1
ATOM 1748 O O . PRO A 1 220 ? 14.445 21.141 5.305 1 95.62 220 PRO A O 1
ATOM 1751 N N . TYR A 1 221 ? 16.312 19.844 5.535 1 96.81 221 TYR A N 1
ATOM 1752 C CA . TYR A 1 221 ? 15.586 18.875 6.359 1 96.81 221 TYR A CA 1
ATOM 1753 C C . TYR A 1 221 ? 15.117 19.516 7.66 1 96.81 221 TYR A C 1
ATOM 1755 O O . TYR A 1 221 ? 15.859 20.281 8.289 1 96.81 221 TYR A O 1
ATOM 1763 N N . ASP A 1 222 ? 13.805 19.219 8.109 1 97.5 222 ASP A N 1
ATOM 1764 C CA . ASP A 1 222 ? 13.195 19.953 9.211 1 97.5 222 ASP A CA 1
ATOM 1765 C C . ASP A 1 222 ? 12.695 19 10.297 1 97.5 222 ASP A C 1
ATOM 1767 O O . ASP A 1 222 ? 11.609 18.438 10.188 1 97.5 222 ASP A O 1
ATOM 1771 N N . TYR A 1 223 ? 13.445 18.984 11.383 1 96.69 223 TYR A N 1
ATOM 1772 C CA . TYR A 1 223 ? 13.109 18.109 12.508 1 96.69 223 TYR A CA 1
ATOM 1773 C C . TYR A 1 223 ? 11.836 18.594 13.203 1 96.69 223 TYR A C 1
ATOM 1775 O O . TYR A 1 223 ? 11.227 17.844 13.969 1 96.69 223 TYR A O 1
ATOM 1783 N N . ASN A 1 224 ? 11.422 19.781 12.891 1 95.81 224 ASN A N 1
ATOM 1784 C CA . ASN A 1 224 ? 10.281 20.375 13.578 1 95.81 224 ASN A CA 1
ATOM 1785 C C . ASN A 1 224 ? 9.062 20.469 12.664 1 95.81 224 ASN A C 1
ATOM 1787 O O . ASN A 1 224 ? 8.07 21.125 13 1 95.81 224 ASN A O 1
ATOM 1791 N N . SER A 1 225 ? 9.164 19.859 11.516 1 97.81 225 SER A N 1
ATOM 1792 C CA . SER A 1 225 ? 8.031 19.828 10.602 1 97.81 225 SER A CA 1
ATOM 1793 C C . SER A 1 225 ? 6.84 19.094 11.219 1 97.81 225 SER A C 1
ATOM 1795 O O . SER A 1 225 ? 7.008 18.062 11.859 1 97.81 225 SER A O 1
ATOM 1797 N N . VAL A 1 226 ? 5.68 19.625 10.992 1 98.06 226 VAL A N 1
ATOM 1798 C CA . VAL A 1 226 ? 4.469 18.938 11.422 1 98.06 226 VAL A CA 1
ATOM 1799 C C . VAL A 1 226 ? 4.285 17.656 10.617 1 98.06 226 VAL A C 1
ATOM 1801 O O . VAL A 1 226 ? 3.479 16.797 10.977 1 98.06 226 VAL A O 1
ATOM 1804 N N . MET A 1 227 ? 5.109 17.469 9.594 1 97.69 227 MET A N 1
ATOM 1805 C CA . MET A 1 227 ? 5.066 16.297 8.719 1 97.69 227 MET A CA 1
ATOM 1806 C C . MET A 1 227 ? 6.113 15.266 9.133 1 97.69 227 MET A C 1
ATOM 1808 O O . MET A 1 227 ? 6.328 14.273 8.438 1 97.69 227 MET A O 1
ATOM 1812 N N . HIS A 1 228 ? 6.812 15.484 10.227 1 97.62 228 HIS A N 1
ATOM 1813 C CA . HIS A 1 228 ? 7.844 14.57 10.703 1 97.62 228 HIS A CA 1
ATOM 1814 C C . HIS A 1 228 ? 7.316 13.672 11.812 1 97.62 228 HIS A C 1
ATOM 1816 O O . HIS A 1 228 ? 6.777 14.156 12.812 1 97.62 228 HIS A O 1
ATOM 1822 N N . TYR A 1 229 ? 7.535 12.367 11.648 1 97 229 TYR A N 1
ATOM 1823 C CA . TYR A 1 229 ? 7.188 11.445 12.727 1 97 229 TYR A CA 1
ATOM 1824 C C . TYR A 1 229 ? 8.164 11.57 13.891 1 97 229 TYR A C 1
ATOM 1826 O O . TYR A 1 229 ? 9.258 12.117 13.734 1 97 229 TYR A O 1
ATOM 1834 N N . GLY A 1 230 ? 7.699 11.078 15 1 95.62 230 GLY A N 1
ATOM 1835 C CA . GLY A 1 230 ? 8.523 11.148 16.188 1 95.62 230 GLY A CA 1
ATOM 1836 C C . GLY A 1 230 ? 9.555 10.039 16.281 1 95.62 230 GLY A C 1
ATOM 1837 O O . GLY A 1 230 ? 9.516 9.086 15.5 1 95.62 230 GLY A O 1
ATOM 1838 N N . ARG A 1 231 ? 10.359 10.164 17.266 1 95.75 231 ARG A N 1
ATOM 1839 C CA . ARG A 1 231 ? 11.523 9.305 17.484 1 95.75 231 ARG A CA 1
ATOM 1840 C C . ARG A 1 231 ? 11.102 7.848 17.641 1 95.75 231 ARG A C 1
ATOM 1842 O O . ARG A 1 231 ? 11.828 6.941 17.234 1 95.75 231 ARG A O 1
ATOM 1849 N N . TYR A 1 232 ? 9.953 7.617 18.141 1 95.62 232 TYR A N 1
ATOM 1850 C CA . TYR A 1 232 ? 9.523 6.266 18.484 1 95.62 232 TYR A CA 1
ATOM 1851 C C . TYR A 1 232 ? 8.359 5.824 17.609 1 95.62 232 TYR A C 1
ATOM 1853 O O . TYR A 1 232 ? 7.617 4.906 17.984 1 95.62 232 TYR A O 1
ATOM 1861 N N . ALA A 1 233 ? 8.18 6.477 16.547 1 95.44 233 ALA A N 1
ATOM 1862 C CA . ALA A 1 233 ? 7.066 6.168 15.648 1 95.44 233 ALA A CA 1
ATOM 1863 C C . ALA A 1 233 ? 7.09 4.699 15.234 1 95.44 233 ALA A C 1
ATOM 1865 O O . ALA A 1 233 ? 8.109 4.195 14.758 1 95.44 233 ALA A O 1
ATOM 1866 N N . PHE A 1 234 ? 5.957 3.953 15.523 1 93.31 234 PHE A N 1
ATOM 1867 C CA . PHE A 1 234 ? 5.734 2.574 15.109 1 93.31 234 PHE A CA 1
ATOM 1868 C C . PHE A 1 234 ? 6.742 1.64 15.766 1 93.31 234 PHE A C 1
ATOM 1870 O O . PHE A 1 234 ? 7.184 0.663 15.156 1 93.31 234 PHE A O 1
ATOM 1877 N N . SER A 1 235 ? 7.16 2.01 16.891 1 95.44 235 SER A N 1
ATOM 1878 C CA . SER A 1 235 ? 8.086 1.169 17.641 1 95.44 235 SER A CA 1
ATOM 1879 C C . SER A 1 235 ? 7.383 -0.062 18.219 1 95.44 235 SER A C 1
ATOM 1881 O O . SER A 1 235 ? 6.27 0.037 18.734 1 95.44 235 SER A O 1
ATOM 1883 N N . ARG A 1 236 ? 8.062 -1.22 18.062 1 92.88 236 ARG A N 1
ATOM 1884 C CA . ARG A 1 236 ? 7.473 -2.453 18.578 1 92.88 236 ARG A CA 1
ATOM 1885 C C . ARG A 1 236 ? 8.039 -2.801 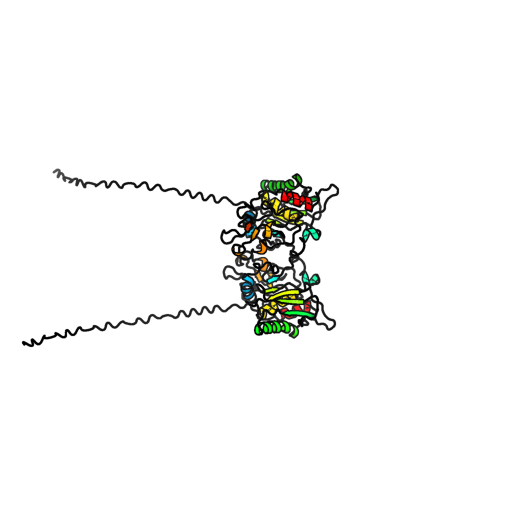19.953 1 92.88 236 ARG A C 1
ATOM 1887 O O . ARG A 1 236 ? 7.516 -3.68 20.641 1 92.88 236 ARG A O 1
ATOM 1894 N N . ASN A 1 237 ? 9.016 -2.137 20.438 1 96.25 237 ASN A N 1
ATOM 1895 C CA . ASN A 1 237 ? 9.727 -2.531 21.656 1 96.25 237 ASN A CA 1
ATOM 1896 C C . ASN A 1 237 ? 10.141 -1.316 22.484 1 96.25 237 ASN A C 1
ATOM 1898 O O . ASN A 1 237 ? 11.133 -1.366 23.203 1 96.25 237 ASN A O 1
ATOM 1902 N N . ASN A 1 238 ? 9.547 -0.159 22.219 1 95.12 238 ASN A N 1
ATOM 1903 C CA . ASN A 1 238 ? 9.766 1.09 22.938 1 95.12 238 ASN A CA 1
ATOM 1904 C C . ASN A 1 238 ? 11.188 1.605 22.75 1 95.12 238 ASN A C 1
ATOM 1906 O O . ASN A 1 238 ? 11.734 2.281 23.625 1 95.12 238 ASN A O 1
ATOM 1910 N N . GLN A 1 239 ? 11.828 1.173 21.703 1 97.31 239 GLN A N 1
ATOM 1911 C CA . GLN A 1 239 ? 13.117 1.713 21.297 1 97.31 239 GLN A CA 1
ATOM 1912 C C . GLN A 1 239 ? 12.961 2.672 20.109 1 97.31 239 GLN A C 1
ATOM 1914 O O . GLN A 1 239 ? 11.969 2.617 19.391 1 97.31 239 GLN A O 1
ATOM 1919 N N . PRO A 1 240 ? 13.93 3.613 19.969 1 97 240 PRO A N 1
ATOM 1920 C CA . PRO A 1 240 ? 13.828 4.547 18.844 1 97 240 PRO A CA 1
ATOM 1921 C C . PRO A 1 240 ? 13.82 3.842 17.484 1 97 240 PRO A C 1
ATOM 1923 O O . PRO A 1 240 ? 14.555 2.869 17.297 1 97 240 PRO A O 1
ATOM 1926 N N . THR A 1 241 ? 12.914 4.332 16.625 1 97.75 241 THR A N 1
ATOM 1927 C CA . THR A 1 241 ? 12.914 3.852 15.25 1 97.75 241 THR A CA 1
ATOM 1928 C C . THR A 1 241 ? 13.688 4.805 14.344 1 97.75 241 THR A C 1
ATOM 1930 O O . THR A 1 241 ? 14.055 4.441 13.219 1 97.75 241 THR A O 1
ATOM 1933 N N . MET A 1 242 ? 13.906 6.012 14.836 1 97.88 242 MET A N 1
ATOM 1934 C CA . MET A 1 242 ? 14.703 7.012 14.125 1 97.88 242 MET A CA 1
ATOM 1935 C C . MET A 1 242 ? 15.68 7.699 15.062 1 97.88 242 MET A C 1
ATOM 1937 O O . MET A 1 242 ? 15.336 8.016 16.203 1 97.88 242 MET A O 1
ATOM 1941 N N . VAL A 1 243 ? 16.859 7.938 14.555 1 97.94 243 VAL A N 1
ATOM 1942 C CA . VAL A 1 243 ? 17.906 8.648 15.297 1 97.94 243 VAL A CA 1
ATOM 1943 C C . VAL A 1 243 ? 18.469 9.781 14.445 1 97.94 243 VAL A C 1
ATOM 1945 O O . VAL A 1 243 ? 18.953 9.547 13.328 1 97.94 243 VAL A O 1
ATOM 1948 N N . PRO A 1 244 ? 18.391 10.984 14.977 1 97.31 244 PRO A N 1
ATOM 1949 C CA . PRO A 1 244 ? 18.969 12.086 14.203 1 97.31 244 PRO A CA 1
ATOM 1950 C C . PRO A 1 244 ? 20.484 12.008 14.094 1 97.31 244 PRO A C 1
ATOM 1952 O O . PRO A 1 244 ? 21.156 11.547 15.023 1 97.31 244 PRO A O 1
ATOM 1955 N N . ILE A 1 245 ? 21 12.383 13.008 1 95.69 245 ILE A N 1
ATOM 1956 C CA . ILE A 1 245 ? 22.438 12.43 12.781 1 95.69 245 ILE A CA 1
ATOM 1957 C C . ILE A 1 245 ? 22.828 13.805 12.234 1 95.69 245 ILE A C 1
ATOM 1959 O O . ILE A 1 245 ? 22.031 14.453 11.547 1 95.69 245 ILE A O 1
ATOM 1963 N N . PRO A 1 246 ? 23.922 14.281 12.508 1 93.06 246 PRO A N 1
ATOM 1964 C CA . PRO A 1 246 ? 25.016 13.625 13.25 1 93.06 246 PRO A CA 1
ATOM 1965 C C . PRO A 1 246 ? 24.812 13.688 14.758 1 93.06 246 PRO A C 1
ATOM 1967 O O . PRO A 1 246 ? 25.469 12.945 15.5 1 93.06 246 PRO A O 1
ATOM 1970 N N . ASN A 1 247 ? 24.062 14.602 15.273 1 94.69 247 ASN A N 1
ATOM 1971 C CA . ASN A 1 247 ? 23.812 14.727 16.703 1 94.69 247 ASN A CA 1
ATOM 1972 C C . ASN A 1 247 ? 22.578 13.922 17.125 1 94.69 247 ASN A C 1
ATOM 1974 O O . ASN A 1 247 ? 21.453 14.305 16.828 1 94.69 247 ASN A O 1
ATOM 1978 N N . SER A 1 248 ? 22.734 12.875 17.859 1 93.81 248 SER A N 1
ATOM 1979 C CA . SER A 1 248 ? 21.672 11.945 18.203 1 93.81 248 SER A CA 1
ATOM 1980 C C . SER A 1 248 ? 20.75 12.523 19.281 1 93.81 248 SER A C 1
ATOM 1982 O O . SER A 1 248 ? 19.703 11.961 19.578 1 93.81 248 SER A O 1
ATOM 1984 N N . ASN A 1 249 ? 21.031 13.695 19.734 1 92.69 249 ASN A N 1
ATOM 1985 C CA . ASN A 1 249 ? 20.281 14.25 20.859 1 92.69 249 ASN A CA 1
ATOM 1986 C C . ASN A 1 249 ? 19.266 15.289 20.391 1 92.69 249 ASN A C 1
ATOM 1988 O O . ASN A 1 249 ? 18.5 15.812 21.203 1 92.69 249 ASN A O 1
ATOM 1992 N N . VAL A 1 250 ? 19.266 15.5 19.156 1 92.75 250 VAL A N 1
ATOM 1993 C CA . VAL A 1 250 ? 18.312 16.469 18.625 1 92.75 250 VAL A CA 1
ATOM 1994 C C . VAL A 1 250 ? 16.891 15.977 18.859 1 92.75 250 VAL A C 1
ATOM 1996 O O . VAL A 1 250 ? 16.578 14.805 18.625 1 92.75 250 VAL A O 1
ATOM 1999 N N . SER A 1 251 ? 16.062 16.844 19.516 1 91 251 SER A N 1
ATOM 2000 C CA . SER A 1 251 ? 14.648 16.531 19.641 1 91 251 SER A CA 1
ATOM 2001 C C . SER A 1 251 ? 13.914 16.719 18.312 1 91 251 SER A C 1
ATOM 2003 O O . SER A 1 251 ? 14.195 17.656 17.578 1 91 251 SER A O 1
ATOM 2005 N N . PHE A 1 252 ? 13.039 15.797 17.969 1 90.88 252 PHE A N 1
ATOM 2006 C CA . PHE A 1 252 ? 12.281 15.945 16.734 1 90.88 252 PHE A CA 1
ATOM 2007 C C . PHE A 1 252 ? 10.938 15.242 16.844 1 90.88 252 PHE A C 1
ATOM 2009 O O . PHE A 1 252 ? 10.719 14.438 17.75 1 90.88 252 PHE A O 1
ATOM 2016 N N . GLY A 1 253 ? 10.008 15.656 16.016 1 90.31 253 GLY A N 1
ATOM 2017 C CA . GLY A 1 253 ? 8.703 15.031 15.891 1 90.31 253 GLY A CA 1
ATOM 2018 C C . GLY A 1 253 ? 7.715 15.492 16.953 1 90.31 253 GLY A C 1
ATOM 2019 O O . GLY A 1 253 ? 6.77 14.773 17.281 1 90.31 253 GLY A O 1
ATOM 2020 N N . ASN A 1 254 ? 7.906 16.688 17.516 1 91 254 ASN A N 1
ATOM 2021 C CA . ASN A 1 254 ? 7.074 17.203 18.594 1 91 254 ASN A CA 1
ATOM 2022 C C . ASN A 1 254 ? 6.27 18.422 18.156 1 91 254 ASN A C 1
ATOM 2024 O O . ASN A 1 254 ? 5.793 19.188 19 1 91 254 ASN A O 1
ATOM 2028 N N . ALA A 1 255 ? 6.113 18.562 16.875 1 95.88 255 ALA A N 1
ATOM 2029 C CA . ALA A 1 255 ? 5.465 19.766 16.344 1 95.88 255 ALA A CA 1
ATOM 2030 C C . ALA A 1 255 ? 4.012 19.844 16.797 1 95.88 255 ALA A C 1
ATOM 2032 O O . ALA A 1 255 ? 3.303 18.844 16.828 1 95.88 255 ALA A O 1
ATOM 2033 N N . LYS A 1 256 ? 3.592 21.062 17.141 1 95.56 256 LYS A N 1
ATOM 2034 C CA . LYS A 1 256 ? 2.203 21.328 17.516 1 95.56 256 LYS A CA 1
ATOM 2035 C C . LYS A 1 256 ? 1.508 22.188 16.453 1 95.56 256 LYS A C 1
ATOM 2037 O O . LYS A 1 256 ? 0.302 22.438 16.547 1 95.56 256 LYS A O 1
ATOM 2042 N N . GLU A 1 257 ? 2.297 22.641 15.578 1 96.88 257 GLU A N 1
ATOM 2043 C CA . GLU A 1 257 ? 1.832 23.422 14.438 1 96.88 257 GLU A CA 1
ATOM 2044 C C . GLU A 1 257 ? 2.848 23.375 13.297 1 96.88 257 GLU A C 1
ATOM 2046 O O . GLU A 1 257 ? 3.959 22.875 13.461 1 96.88 257 GLU A O 1
ATOM 2051 N N . MET A 1 258 ? 2.535 23.906 12.156 1 97.88 258 MET A N 1
ATOM 2052 C CA . MET A 1 258 ? 3.449 24 11.023 1 97.88 258 MET A CA 1
ATOM 2053 C C . MET A 1 258 ? 4.7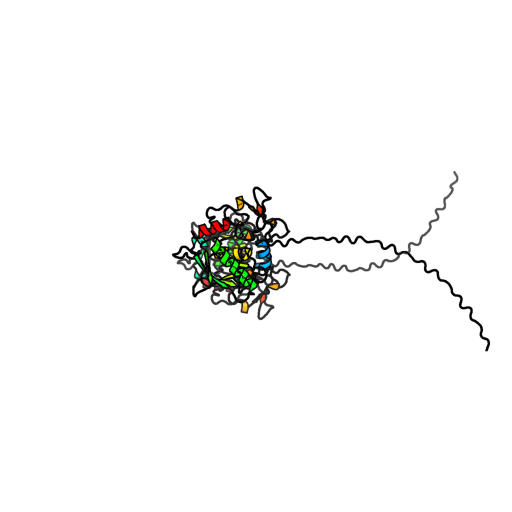07 24.781 11.398 1 97.88 258 MET A C 1
ATOM 2055 O O . MET A 1 258 ? 4.621 25.828 12.055 1 97.88 258 MET A O 1
ATOM 2059 N N . SER A 1 259 ? 5.793 24.25 11.008 1 97.75 259 SER A N 1
ATOM 2060 C CA . SER A 1 259 ? 7.055 24.953 11.211 1 97.75 259 SER A CA 1
ATOM 2061 C C . SER A 1 259 ? 7.238 26.062 10.172 1 97.75 259 SER A C 1
ATOM 2063 O O . SER A 1 259 ? 6.473 26.141 9.211 1 97.75 259 SER A O 1
ATOM 2065 N N . ARG A 1 260 ? 8.234 26.875 10.422 1 96.94 260 ARG A N 1
ATOM 2066 C CA . ARG A 1 260 ? 8.586 27.906 9.453 1 96.94 260 ARG A CA 1
ATOM 2067 C C . ARG A 1 260 ? 8.961 27.297 8.109 1 96.94 260 ARG A C 1
ATOM 2069 O O . ARG A 1 260 ? 8.625 27.828 7.055 1 96.94 260 ARG A O 1
ATOM 2076 N N . ASN A 1 261 ? 9.633 26.188 8.156 1 97.06 261 ASN A N 1
ATOM 2077 C CA . ASN A 1 261 ? 10.031 25.516 6.918 1 97.06 261 ASN A CA 1
ATOM 2078 C C . ASN A 1 261 ? 8.836 24.891 6.203 1 97.06 261 ASN A C 1
ATOM 2080 O O . ASN A 1 261 ? 8.805 24.844 4.973 1 97.06 261 ASN A O 1
ATOM 2084 N N . ASP A 1 262 ? 7.879 24.359 6.973 1 97.69 262 ASP A N 1
ATOM 2085 C CA . ASP A 1 262 ? 6.641 23.906 6.348 1 97.69 262 ASP A CA 1
ATOM 2086 C C . ASP A 1 262 ? 5.992 25.016 5.527 1 97.69 262 ASP A C 1
ATOM 2088 O O . ASP A 1 262 ? 5.617 24.797 4.371 1 97.69 262 ASP A O 1
ATOM 2092 N N . ILE A 1 263 ? 5.902 26.141 6.168 1 97.94 263 ILE A N 1
ATOM 2093 C CA . ILE A 1 263 ? 5.27 27.312 5.547 1 97.94 263 ILE A CA 1
ATOM 2094 C C . ILE A 1 263 ? 6.074 27.734 4.324 1 97.94 263 ILE A C 1
ATOM 2096 O O . ILE A 1 263 ? 5.504 28 3.26 1 97.94 263 ILE A O 1
ATOM 2100 N N . ALA A 1 264 ? 7.395 27.781 4.434 1 97.31 264 ALA A N 1
ATOM 2101 C CA . ALA A 1 264 ? 8.258 28.188 3.33 1 97.31 264 ALA A CA 1
ATOM 2102 C C . ALA A 1 264 ? 8.109 27.25 2.139 1 97.31 264 ALA A C 1
ATOM 2104 O O . ALA A 1 264 ? 8.055 27.688 0.99 1 97.31 264 ALA A O 1
ATOM 2105 N N . ARG A 1 265 ? 8.039 25.969 2.367 1 96.25 265 ARG A N 1
ATOM 2106 C CA . ARG A 1 265 ? 7.887 24.984 1.305 1 96.25 265 ARG A CA 1
ATOM 2107 C C . ARG A 1 265 ? 6.543 25.141 0.6 1 96.25 265 ARG A C 1
ATOM 2109 O O . ARG A 1 265 ? 6.465 25.047 -0.627 1 96.25 265 ARG A O 1
ATOM 2116 N N . LEU A 1 266 ? 5.574 25.328 1.455 1 95.88 266 LEU A N 1
ATOM 2117 C CA . LEU A 1 266 ? 4.238 25.516 0.898 1 95.88 266 LEU A CA 1
ATOM 2118 C C . LEU A 1 266 ? 4.203 26.734 -0.014 1 95.88 266 LEU A C 1
ATOM 2120 O O . LEU A 1 266 ? 3.682 26.672 -1.13 1 95.88 266 LEU A O 1
ATOM 2124 N N . ASN A 1 267 ? 4.773 27.812 0.454 1 96.94 267 ASN A N 1
ATOM 2125 C CA . ASN A 1 267 ? 4.824 29.031 -0.332 1 96.94 267 ASN A CA 1
ATOM 2126 C C . ASN A 1 267 ? 5.621 28.844 -1.618 1 96.94 267 ASN A C 1
ATOM 2128 O O . ASN A 1 267 ? 5.254 29.375 -2.666 1 96.94 267 ASN A O 1
ATOM 2132 N N . THR A 1 268 ? 6.695 28.094 -1.553 1 95 268 THR A N 1
ATOM 2133 C CA . THR A 1 268 ? 7.512 27.828 -2.73 1 95 268 THR A CA 1
ATOM 2134 C C . THR A 1 268 ? 6.758 26.938 -3.717 1 95 268 THR A C 1
ATOM 2136 O O . THR A 1 268 ? 6.723 27.234 -4.918 1 95 268 THR A O 1
ATOM 2139 N N . LEU A 1 269 ? 6.113 25.906 -3.182 1 92.81 269 LEU A N 1
ATOM 2140 C CA . LEU A 1 269 ? 5.406 24.953 -4.031 1 92.81 269 LEU A CA 1
ATOM 2141 C C . LEU A 1 269 ? 4.305 25.641 -4.824 1 92.81 269 LEU A C 1
ATOM 2143 O O . LEU A 1 269 ? 4.125 25.375 -6.016 1 92.81 269 LEU A O 1
ATOM 2147 N N . TYR A 1 270 ? 3.59 26.562 -4.18 1 94.06 270 TYR A N 1
ATOM 2148 C CA . TYR A 1 270 ? 2.434 27.188 -4.809 1 94.06 270 TYR A CA 1
ATOM 2149 C C . TYR A 1 270 ? 2.781 28.578 -5.324 1 94.06 270 TYR A C 1
ATOM 2151 O O . TYR A 1 270 ? 1.897 29.328 -5.738 1 94.06 270 TYR A O 1
ATOM 2159 N N . LYS A 1 271 ? 4.082 28.953 -5.238 1 94.19 271 LYS A N 1
ATOM 2160 C CA . LYS A 1 271 ? 4.582 30.234 -5.75 1 94.19 271 LYS A CA 1
ATOM 2161 C C . LYS A 1 271 ? 3.795 31.406 -5.172 1 94.19 271 LYS A C 1
ATOM 2163 O O . LYS A 1 271 ? 3.303 32.25 -5.914 1 94.19 271 LYS A O 1
ATOM 2168 N N . CYS A 1 272 ? 3.75 31.375 -3.896 1 96.94 272 CYS A N 1
ATOM 2169 C CA . CYS A 1 272 ? 3.066 32.438 -3.184 1 96.94 272 CYS A CA 1
ATOM 2170 C C . CYS A 1 272 ? 3.877 33.75 -3.23 1 96.94 272 CYS A C 1
ATOM 2172 O O . CYS A 1 272 ? 5.109 33.719 -3.258 1 96.94 272 CYS A O 1
ATOM 2174 N N . MET B 1 1 ? -38.656 -19.781 103.125 1 26.41 1 MET B N 1
ATOM 2175 C CA . MET B 1 1 ? -38.562 -18.5 102.375 1 26.41 1 MET B CA 1
ATOM 2176 C C . MET B 1 1 ? -37.125 -18.031 102.25 1 26.41 1 MET B C 1
ATOM 2178 O O . MET B 1 1 ? -36.875 -16.859 101.938 1 26.41 1 MET B O 1
ATOM 2182 N N . ILE B 1 2 ? -36.156 -18.938 102.562 1 28.92 2 ILE B N 1
ATOM 2183 C CA . ILE B 1 2 ? -34.781 -18.812 103 1 28.92 2 ILE B CA 1
ATOM 2184 C C . ILE B 1 2 ? -33.906 -18.219 101.938 1 28.92 2 ILE B C 1
ATOM 2186 O O . ILE B 1 2 ? -33.781 -18.797 100.812 1 28.92 2 ILE B O 1
ATOM 2190 N N . LEU B 1 3 ? -33.75 -16.859 101.875 1 28.34 3 LEU B N 1
ATOM 2191 C CA . LEU B 1 3 ? -33.219 -15.828 101 1 28.34 3 LEU B CA 1
ATOM 2192 C C . LEU B 1 3 ? -31.703 -16 100.812 1 28.34 3 LEU B C 1
ATOM 2194 O O . LEU B 1 3 ? -30.906 -15.68 101.688 1 28.34 3 LEU B O 1
ATOM 2198 N N . GLN B 1 4 ? -31.266 -17.25 100.5 1 27.34 4 GLN B N 1
ATOM 2199 C CA . GLN B 1 4 ? -29.844 -17.516 100.5 1 27.34 4 GLN B CA 1
ATOM 2200 C C . GLN B 1 4 ? -29.109 -16.625 99.5 1 27.34 4 GLN B C 1
ATOM 2202 O O . GLN B 1 4 ? -29.484 -16.562 98.312 1 27.34 4 GLN B O 1
ATOM 2207 N N . ALA B 1 5 ? -28.531 -15.492 99.938 1 26.69 5 ALA B N 1
ATOM 2208 C CA . ALA B 1 5 ? -27.766 -14.344 99.438 1 26.69 5 ALA B CA 1
ATOM 2209 C C . ALA B 1 5 ? -26.547 -14.805 98.688 1 26.69 5 ALA B C 1
ATOM 2211 O O . ALA B 1 5 ? -25.641 -15.422 99.188 1 26.69 5 ALA B O 1
ATOM 2212 N N . ALA B 1 6 ? -26.828 -15.336 97.375 1 27.31 6 ALA B N 1
ATOM 2213 C CA . ALA B 1 6 ? -25.828 -15.953 96.5 1 27.31 6 ALA B CA 1
ATOM 2214 C C . ALA B 1 6 ? -24.688 -14.977 96.188 1 27.31 6 ALA B C 1
ATOM 2216 O O . ALA B 1 6 ? -24.938 -13.828 95.812 1 27.31 6 ALA B O 1
ATOM 2217 N N . VAL B 1 7 ? -23.531 -15.102 96.875 1 27.39 7 VAL B N 1
ATOM 2218 C CA . VAL B 1 7 ? -22.25 -14.383 96.938 1 27.39 7 VAL B CA 1
ATOM 2219 C C . VAL B 1 7 ? -21.625 -14.297 95.562 1 27.39 7 VAL B C 1
ATOM 2221 O O . VAL B 1 7 ? -21.25 -15.312 95 1 27.39 7 VAL B O 1
ATOM 2224 N N . LEU B 1 8 ? -22.234 -13.531 94.625 1 26.59 8 LEU B N 1
ATOM 2225 C CA . LEU B 1 8 ? -21.828 -13.461 93.188 1 26.59 8 LEU B CA 1
ATOM 2226 C C . LEU B 1 8 ? -20.391 -12.938 93.062 1 26.59 8 LEU B C 1
ATOM 2228 O O . LEU B 1 8 ? -20.094 -11.828 93.5 1 26.59 8 LEU B O 1
ATOM 2232 N N . SER B 1 9 ? -19.375 -13.852 93.188 1 23.81 9 SER B N 1
ATOM 2233 C CA . SER B 1 9 ? -17.938 -13.609 93.125 1 23.81 9 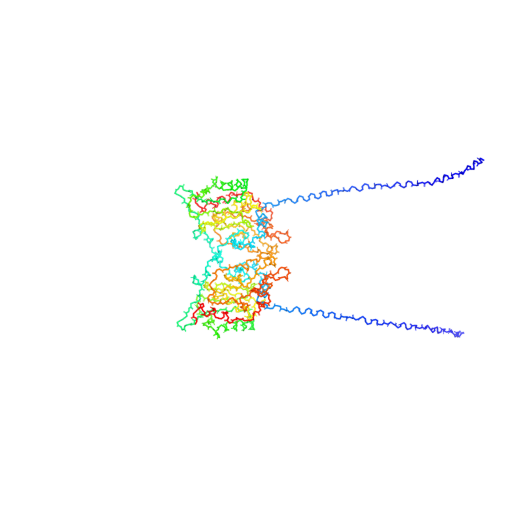SER B CA 1
ATOM 2234 C C . SER B 1 9 ? -17.531 -12.867 91.875 1 23.81 9 SER B C 1
ATOM 2236 O O . SER B 1 9 ? -17.891 -13.281 90.75 1 23.81 9 SER B O 1
ATOM 2238 N N . VAL B 1 10 ? -17.328 -11.555 91.875 1 26.42 10 VAL B N 1
ATOM 2239 C CA . VAL B 1 10 ? -17 -10.508 90.938 1 26.42 10 VAL B CA 1
ATOM 2240 C C . VAL B 1 10 ? -15.602 -10.766 90.375 1 26.42 10 VAL B C 1
ATOM 2242 O O . VAL B 1 10 ? -14.602 -10.664 91.062 1 26.42 10 VAL B O 1
ATOM 2245 N N . LEU B 1 11 ? -15.352 -11.969 89.75 1 24.8 11 LEU B N 1
ATOM 2246 C CA . LEU B 1 11 ? -13.984 -12.195 89.312 1 24.8 11 LEU B CA 1
ATOM 2247 C C . LEU B 1 11 ? -13.531 -11.094 88.375 1 24.8 11 LEU B C 1
ATOM 2249 O O . LEU B 1 11 ? -14.211 -10.812 87.375 1 24.8 11 LEU B O 1
ATOM 2253 N N . LEU B 1 12 ? -12.75 -10.102 88.812 1 25.84 12 LEU B N 1
ATOM 2254 C CA . LEU B 1 12 ? -12.102 -8.93 88.25 1 25.84 12 LEU B CA 1
ATOM 2255 C C . LEU B 1 12 ? -11.148 -9.336 87.125 1 25.84 12 LEU B C 1
ATOM 2257 O O . LEU B 1 12 ? -10.117 -9.969 87.375 1 25.84 12 LEU B O 1
ATOM 2261 N N . CYS B 1 13 ? -11.648 -9.992 86.062 1 24.97 13 CYS B N 1
ATOM 2262 C CA . CYS B 1 13 ? -10.781 -10.398 84.938 1 24.97 13 CYS B CA 1
ATOM 2263 C C . CYS B 1 13 ? -9.984 -9.211 84.375 1 24.97 13 CYS B C 1
ATOM 2265 O O . CYS B 1 13 ? -10.555 -8.164 84.125 1 24.97 13 CYS B O 1
ATOM 2267 N N . SER B 1 14 ? -8.719 -9.039 84.812 1 25.81 14 SER B N 1
ATOM 2268 C CA . SER B 1 14 ? -7.672 -8.094 84.438 1 25.81 14 SER B CA 1
ATOM 2269 C C . SER B 1 14 ? -7.48 -8.062 82.938 1 25.81 14 SER B C 1
ATOM 2271 O O . SER B 1 14 ? -7.195 -9.086 82.312 1 25.81 14 SER B O 1
ATOM 2273 N N . VAL B 1 15 ? -8.242 -7.328 82.188 1 27.05 15 VAL B N 1
ATOM 2274 C CA . VAL B 1 15 ? -8.188 -7.113 80.75 1 27.05 15 VAL B CA 1
ATOM 2275 C C . VAL B 1 15 ? -6.816 -6.559 80.375 1 27.05 15 VAL B C 1
ATOM 2277 O O . VAL B 1 15 ? -6.383 -5.531 80.875 1 27.05 15 VAL B O 1
ATOM 2280 N N . TYR B 1 16 ? -5.73 -7.383 80.312 1 25.08 16 TYR B N 1
ATOM 2281 C CA . TYR B 1 16 ? -4.426 -6.969 79.812 1 25.08 16 TYR B CA 1
ATOM 2282 C C . TYR B 1 16 ? -4.551 -6.254 78.5 1 25.08 16 TYR B C 1
ATOM 2284 O O . TYR B 1 16 ? -5.203 -6.758 77.562 1 25.08 16 TYR B O 1
ATOM 2292 N N . SER B 1 17 ? -4.531 -4.938 78.438 1 24.62 17 SER B N 1
ATOM 2293 C CA . SER B 1 17 ? -4.543 -3.994 77.375 1 24.62 17 SER B CA 1
ATOM 2294 C C . SER B 1 17 ? -3.367 -4.234 76.438 1 24.62 17 SER B C 1
ATOM 2296 O O . SER B 1 17 ? -2.211 -4.059 76.812 1 24.62 17 SER B O 1
ATOM 2298 N N . PHE B 1 18 ? -3.289 -5.371 75.75 1 24.55 18 PHE B N 1
ATOM 2299 C CA . PHE B 1 18 ? -2.244 -5.527 74.75 1 24.55 18 PHE B CA 1
ATOM 2300 C C . PHE B 1 18 ? -2.199 -4.316 73.812 1 24.55 18 PHE B C 1
ATOM 2302 O O . PHE B 1 18 ? -3.221 -3.918 73.25 1 24.55 18 PHE B O 1
ATOM 2309 N N . ALA B 1 19 ? -1.276 -3.361 74.062 1 26.38 19 ALA B N 1
ATOM 2310 C CA . ALA B 1 19 ? -0.851 -2.221 73.25 1 26.38 19 ALA B CA 1
ATOM 2311 C C . ALA B 1 19 ? -0.509 -2.652 71.812 1 26.38 19 ALA B C 1
ATOM 2313 O O . ALA B 1 19 ? 0.409 -3.449 71.625 1 26.38 19 ALA B O 1
ATOM 2314 N N . VAL B 1 20 ? -1.457 -2.891 71 1 26.3 20 VAL B N 1
ATOM 2315 C CA . VAL B 1 20 ? -1.221 -3.127 69.562 1 26.3 20 VAL B CA 1
ATOM 2316 C C . VAL B 1 20 ? -0.337 -2.02 69 1 26.3 20 VAL B C 1
ATOM 2318 O O . VAL B 1 20 ? -0.698 -0.841 69.062 1 26.3 20 VAL B O 1
ATOM 2321 N N . GLN B 1 21 ? 1.024 -2.092 69.188 1 25.66 21 GLN B N 1
ATOM 2322 C CA . GLN B 1 21 ? 1.943 -1.225 68.5 1 25.66 21 GLN B CA 1
ATOM 2323 C C . GLN B 1 21 ? 1.567 -1.144 67 1 25.66 21 GLN B C 1
ATOM 2325 O O . GLN B 1 21 ? 1.489 -2.168 66.312 1 25.66 21 GLN B O 1
ATOM 2330 N N . ALA B 1 22 ? 0.689 -0.223 66.625 1 28.17 22 ALA B N 1
ATOM 2331 C CA . ALA B 1 22 ? 0.344 0.208 65.312 1 28.17 22 ALA B CA 1
ATOM 2332 C C . ALA B 1 22 ? 1.596 0.391 64.438 1 28.17 22 ALA B C 1
ATOM 2334 O O . ALA B 1 22 ? 2.43 1.251 64.75 1 28.17 22 ALA B O 1
ATOM 2335 N N . SER B 1 23 ? 2.305 -0.665 64.125 1 26.62 23 SER B N 1
ATOM 2336 C CA . SER B 1 23 ? 3.328 -0.519 63.094 1 26.62 23 SER B CA 1
ATOM 2337 C C . SER B 1 23 ? 2.832 0.349 61.969 1 26.62 23 SER B C 1
ATOM 2339 O O . SER B 1 23 ? 1.783 0.074 61.375 1 26.62 23 SER B O 1
ATOM 2341 N N . LEU B 1 24 ? 3.045 1.678 62.062 1 26.34 24 LEU B N 1
ATOM 2342 C CA . LEU B 1 24 ? 2.926 2.621 60.938 1 26.34 24 LEU B CA 1
ATOM 2343 C C . LEU B 1 24 ? 3.535 2.047 59.656 1 26.34 24 LEU B C 1
ATOM 2345 O O . LEU B 1 24 ? 4.754 1.871 59.594 1 26.34 24 LEU B O 1
ATOM 2349 N N . GLU B 1 25 ? 3.027 0.988 59.188 1 27.36 25 GLU B N 1
ATOM 2350 C CA . GLU B 1 25 ? 3.422 0.65 57.812 1 27.36 25 GLU B CA 1
ATOM 2351 C C . GLU B 1 25 ? 3.467 1.893 56.938 1 27.36 25 GLU B C 1
ATOM 2353 O O . GLU B 1 25 ? 2.498 2.654 56.875 1 27.36 25 GLU B O 1
ATOM 2358 N N . LYS B 1 26 ? 4.664 2.445 56.75 1 32.47 26 LYS B N 1
ATOM 2359 C CA . LYS B 1 26 ? 4.98 3.424 55.719 1 32.47 26 LYS B CA 1
ATOM 2360 C C . LYS B 1 26 ? 4.332 3.043 54.375 1 32.47 26 LYS B C 1
ATOM 2362 O O . LYS B 1 26 ? 4.68 2.023 53.781 1 32.47 26 LYS B O 1
ATOM 2367 N N . SER B 1 27 ? 3.061 3.109 54.344 1 26.41 27 SER B N 1
ATOM 2368 C CA . SER B 1 27 ? 2.559 3.086 52.969 1 26.41 27 SER B CA 1
ATOM 2369 C C . SER B 1 27 ? 3.332 4.055 52.094 1 26.41 27 SER B C 1
ATOM 2371 O O . SER B 1 27 ? 3.291 5.27 52.312 1 26.41 27 SER B O 1
ATOM 2373 N N . LYS B 1 28 ? 4.633 3.799 51.906 1 32.75 28 LYS B N 1
ATOM 2374 C CA . LYS B 1 28 ? 5.18 4.539 50.781 1 32.75 28 LYS B CA 1
ATOM 2375 C C . LYS B 1 28 ? 4.172 4.605 49.625 1 32.75 28 LYS B C 1
ATOM 2377 O O . LYS B 1 28 ? 3.723 3.574 49.125 1 32.75 28 LYS B O 1
ATOM 2382 N N . GLU B 1 29 ? 3.346 5.633 49.719 1 29.77 29 GLU B N 1
ATOM 2383 C CA . GLU B 1 29 ? 2.703 6.016 48.469 1 29.77 29 GLU B CA 1
ATOM 2384 C C . GLU B 1 29 ? 3.688 5.969 47.312 1 29.77 29 GLU B C 1
ATOM 2386 O O . GLU B 1 29 ? 4.699 6.672 47.312 1 29.77 29 GLU B O 1
ATOM 2391 N N . TYR B 1 30 ? 4.113 4.789 46.906 1 30.94 30 TYR B N 1
ATOM 2392 C CA . TYR B 1 30 ? 4.641 4.793 45.531 1 30.94 30 TYR B CA 1
ATOM 2393 C C . TYR B 1 30 ? 3.844 5.742 44.625 1 30.94 30 TYR B C 1
ATOM 2395 O O . TYR B 1 30 ? 2.713 5.434 44.25 1 30.94 30 TYR B O 1
ATOM 2403 N N . SER B 1 31 ? 3.844 7.008 45.031 1 31.97 31 SER B N 1
ATOM 2404 C CA . SER B 1 31 ? 3.443 7.887 43.938 1 31.97 31 SER B CA 1
ATOM 2405 C C . SER B 1 31 ? 4.191 7.547 42.656 1 31.97 31 SER B C 1
ATOM 2407 O O . SER B 1 31 ? 5.371 7.883 42.531 1 31.97 31 SER B O 1
ATOM 2409 N N . GLY B 1 32 ? 4.359 6.305 42.312 1 32.78 32 GLY B N 1
ATOM 2410 C CA . GLY B 1 32 ? 4.734 6.133 40.906 1 32.78 32 GLY B CA 1
ATOM 2411 C C . GLY B 1 32 ? 4.039 7.113 40 1 32.78 32 GLY B C 1
ATOM 2412 O O . GLY B 1 32 ? 2.939 6.84 39.5 1 32.78 32 GLY B O 1
ATOM 2413 N N . ASN B 1 33 ? 4.09 8.359 40.281 1 33.41 33 ASN B N 1
ATOM 2414 C CA . ASN B 1 33 ? 3.807 9.297 39.219 1 33.41 33 ASN B CA 1
ATOM 2415 C C . ASN B 1 33 ? 4.438 8.852 37.875 1 33.41 33 ASN B C 1
ATOM 2417 O O . ASN B 1 33 ? 5.582 9.203 37.594 1 33.41 33 ASN B O 1
ATOM 2421 N N . THR B 1 34 ? 4.5 7.66 37.562 1 36.56 34 THR B N 1
ATOM 2422 C CA . THR B 1 34 ? 4.688 7.527 36.125 1 36.56 34 THR B CA 1
ATOM 2423 C C . THR B 1 34 ? 3.824 8.531 35.375 1 36.56 34 THR B C 1
ATOM 2425 O O . THR B 1 34 ? 2.611 8.352 35.25 1 36.56 34 THR B O 1
ATOM 2428 N N . THR B 1 35 ? 3.922 9.781 35.531 1 37.31 35 THR B N 1
ATOM 2429 C CA . THR B 1 35 ? 3.416 10.711 34.531 1 37.31 35 THR B CA 1
ATOM 2430 C C . THR B 1 35 ? 3.52 10.102 33.125 1 37.31 35 THR B C 1
ATOM 2432 O O . THR B 1 35 ? 4.617 9.977 32.594 1 37.31 35 THR B O 1
ATOM 2435 N N . GLU B 1 36 ? 2.918 9.102 32.781 1 41.91 36 GLU B N 1
ATOM 2436 C CA . GLU B 1 36 ? 2.697 8.859 31.359 1 41.91 36 GLU B CA 1
ATOM 2437 C C . GLU B 1 36 ? 2.588 10.172 30.594 1 41.91 36 GLU B C 1
ATOM 2439 O O . GLU B 1 36 ? 1.551 10.836 30.625 1 41.91 36 GLU B O 1
ATOM 2444 N N . HIS B 1 37 ? 3.477 11.148 30.625 1 48.34 37 HIS B N 1
ATOM 2445 C CA . HIS B 1 37 ? 3.443 12.273 29.703 1 48.34 37 HIS B CA 1
ATOM 2446 C C . HIS B 1 37 ? 2.842 11.867 28.359 1 48.34 37 HIS B C 1
ATOM 2448 O O . HIS B 1 37 ? 3.41 11.039 27.641 1 48.34 37 HIS B O 1
ATOM 2454 N N . ASP B 1 38 ? 1.533 12.016 28.266 1 60.41 38 ASP B N 1
ATOM 2455 C CA . ASP B 1 38 ? 0.796 11.781 27.031 1 60.41 38 ASP B CA 1
ATOM 2456 C C . ASP B 1 38 ? 1.551 12.344 25.828 1 60.41 38 ASP B C 1
ATOM 2458 O O . ASP B 1 38 ? 1.824 13.547 25.766 1 60.41 38 ASP B O 1
ATOM 2462 N N . ASP B 1 39 ? 2.4 11.602 25.25 1 78.94 39 ASP B N 1
ATOM 2463 C CA . ASP B 1 39 ? 3.062 11.953 24 1 78.94 39 ASP B CA 1
ATOM 2464 C C . ASP B 1 39 ? 2.043 12.273 22.906 1 78.94 39 ASP B C 1
ATOM 2466 O O . ASP B 1 39 ? 1.273 11.406 22.5 1 78.94 39 ASP B O 1
ATOM 2470 N N . PHE B 1 40 ? 1.854 13.602 22.703 1 86.38 40 PHE B N 1
ATOM 2471 C CA . PHE B 1 40 ? 0.899 14.055 21.703 1 86.38 40 PHE B CA 1
ATOM 2472 C C . PHE B 1 40 ? 1.607 14.383 20.391 1 86.38 40 PHE B C 1
ATOM 2474 O O . PHE B 1 40 ? 1.208 15.312 19.688 1 86.38 40 PHE B O 1
ATOM 2481 N N . SER B 1 41 ? 2.666 13.625 20.156 1 91.75 41 SER B N 1
ATOM 2482 C CA . SER B 1 41 ? 3.307 13.797 18.859 1 91.75 41 SER B CA 1
ATOM 2483 C C . SER B 1 41 ? 2.375 13.375 17.719 1 91.75 41 SER B C 1
ATOM 2485 O O . SER B 1 41 ? 1.434 12.609 17.938 1 91.75 41 SER B O 1
ATOM 2487 N N . VAL B 1 42 ? 2.604 13.961 16.562 1 94.69 42 VAL B N 1
ATOM 2488 C CA . VAL B 1 42 ? 1.79 13.648 15.383 1 94.69 42 VAL B CA 1
ATOM 2489 C C . VAL B 1 42 ? 1.77 12.141 15.156 1 94.69 42 VAL B C 1
ATOM 2491 O O . VAL B 1 42 ? 0.702 11.547 14.984 1 94.69 42 VAL B O 1
ATOM 2494 N N . SER B 1 43 ? 2.922 11.469 15.227 1 94.12 43 SER B N 1
ATOM 2495 C CA . SER B 1 43 ? 2.992 10.039 14.953 1 94.12 43 SER B CA 1
ATOM 2496 C C . SER B 1 43 ? 2.229 9.234 16 1 94.12 43 SER B C 1
ATOM 2498 O O . SER B 1 43 ? 1.545 8.266 15.672 1 94.12 43 SER B O 1
ATOM 2500 N N . THR B 1 44 ? 2.367 9.664 17.25 1 92.5 44 THR B N 1
ATOM 2501 C CA . THR B 1 44 ? 1.658 8.953 18.312 1 92.5 44 THR B CA 1
ATOM 2502 C C . THR B 1 44 ? 0.148 9.07 18.109 1 92.5 44 THR B C 1
ATOM 2504 O O . THR B 1 44 ? -0.572 8.07 18.219 1 92.5 44 THR B O 1
ATOM 2507 N N . LEU B 1 45 ? -0.28 10.266 17.875 1 94.81 45 LEU B N 1
ATOM 2508 C CA . LEU B 1 45 ? -1.705 10.484 17.656 1 94.81 45 LEU B CA 1
ATOM 2509 C C . LEU B 1 45 ? -2.197 9.695 16.453 1 94.81 45 LEU B C 1
ATOM 2511 O O . LEU B 1 45 ? -3.258 9.062 16.5 1 94.81 45 LEU B O 1
ATOM 2515 N N . LEU B 1 46 ? -1.461 9.664 15.367 1 95.12 46 LEU B N 1
ATOM 2516 C CA . LEU B 1 46 ? -1.817 8.93 14.164 1 95.12 46 LEU B CA 1
ATOM 2517 C C . LEU B 1 46 ? -1.879 7.43 14.438 1 95.12 46 LEU B C 1
ATOM 2519 O O . LEU B 1 46 ? -2.812 6.754 14.008 1 95.12 46 LEU B O 1
ATOM 2523 N N . GLU B 1 47 ? -0.85 6.906 15.164 1 92.56 47 GLU B N 1
ATOM 2524 C CA . GLU B 1 47 ? -0.807 5.48 15.477 1 92.56 47 GLU B CA 1
ATOM 2525 C C . GLU B 1 47 ? -2.035 5.055 16.281 1 92.56 47 GLU B C 1
ATOM 2527 O O . GLU B 1 47 ? -2.615 3.998 16.016 1 92.56 47 GLU B O 1
ATOM 2532 N N . LYS B 1 48 ? -2.377 5.926 17.188 1 91.75 48 LYS B N 1
ATOM 2533 C CA . LYS B 1 48 ? -3.531 5.617 18.031 1 91.75 48 LYS B CA 1
ATOM 2534 C C . LYS B 1 48 ? -4.832 5.727 17.234 1 91.75 48 LYS B C 1
ATOM 2536 O O . LYS B 1 48 ? -5.66 4.812 17.266 1 91.75 48 LYS B O 1
ATOM 2541 N N . ALA B 1 49 ? -5.008 6.754 16.5 1 95.06 49 ALA B N 1
ATOM 2542 C CA . ALA B 1 49 ? -6.25 7.016 15.773 1 95.06 49 ALA B CA 1
ATOM 2543 C C . ALA B 1 49 ? -6.441 6.016 14.641 1 95.06 49 ALA B C 1
ATOM 2545 O O . ALA B 1 49 ? -7.574 5.652 14.312 1 95.06 49 ALA B O 1
ATOM 2546 N N . ASN B 1 50 ? -5.363 5.598 14.039 1 93 50 ASN B N 1
ATOM 2547 C CA . ASN B 1 50 ? -5.445 4.82 12.812 1 93 50 ASN B CA 1
ATOM 2548 C C . ASN B 1 50 ? -5.309 3.324 13.078 1 93 50 ASN B C 1
ATOM 2550 O O . ASN B 1 50 ? -5.094 2.539 12.156 1 93 50 ASN B O 1
ATOM 2554 N N . ARG B 1 51 ? -5.43 2.879 14.266 1 86.94 51 ARG B N 1
ATOM 2555 C CA . ARG B 1 51 ? -5.23 1.485 14.648 1 86.94 51 ARG B CA 1
ATOM 2556 C C . ARG B 1 51 ? -6.234 0.576 13.945 1 86.94 51 ARG B C 1
ATOM 2558 O O . ARG B 1 51 ? -5.949 -0.596 13.695 1 86.94 51 ARG B O 1
ATOM 2565 N N . ASN B 1 52 ? -7.375 1.156 13.57 1 85.75 52 ASN B N 1
ATOM 2566 C CA . ASN B 1 52 ? -8.422 0.319 13 1 85.75 52 ASN B CA 1
ATOM 2567 C C . ASN B 1 52 ? -8.641 0.632 11.516 1 85.75 52 ASN B C 1
ATOM 2569 O O . ASN B 1 52 ? -9.594 0.148 10.914 1 85.75 52 ASN B O 1
ATOM 2573 N N . ILE B 1 53 ? -7.852 1.444 10.984 1 88.94 53 ILE B N 1
ATOM 2574 C CA . ILE B 1 53 ? -7.961 1.718 9.555 1 88.94 53 ILE B CA 1
ATOM 2575 C C . ILE B 1 53 ? -7.762 0.426 8.766 1 88.94 53 ILE B C 1
ATOM 2577 O O . ILE B 1 53 ? -6.922 -0.405 9.125 1 88.94 53 ILE B O 1
ATOM 2581 N N . GLY B 1 54 ? -8.578 0.25 7.746 1 84.31 54 GLY B N 1
ATOM 2582 C CA . GLY B 1 54 ? -8.477 -0.938 6.91 1 84.31 54 GLY B CA 1
ATOM 2583 C C . GLY B 1 54 ? -9.531 -1.979 7.223 1 84.31 54 GLY B C 1
ATOM 2584 O O . GLY B 1 54 ? -9.766 -2.895 6.434 1 84.31 54 GLY B O 1
ATOM 2585 N N . LYS B 1 55 ? -10.133 -1.827 8.312 1 85.38 55 LYS B N 1
ATOM 2586 C CA . LYS B 1 55 ? -11.156 -2.787 8.719 1 85.38 55 LYS B CA 1
ATOM 2587 C C . LYS B 1 55 ? -12.508 -2.447 8.094 1 85.38 55 LYS B C 1
ATOM 2589 O O . LYS B 1 55 ? -13.438 -3.26 8.125 1 85.38 55 LYS B O 1
ATOM 2594 N N . ASN B 1 56 ? -12.609 -1.265 7.613 1 85.38 56 ASN B N 1
ATOM 2595 C CA . ASN B 1 56 ? -13.789 -0.817 6.879 1 85.38 56 ASN B CA 1
ATOM 2596 C C . ASN B 1 56 ? -13.484 -0.622 5.395 1 85.38 56 ASN B C 1
ATOM 2598 O O . ASN B 1 56 ? -12.805 0.334 5.016 1 85.38 56 ASN B O 1
ATOM 2602 N N . PHE B 1 57 ? -14.062 -1.485 4.57 1 85.5 57 PHE B N 1
ATOM 2603 C CA . PHE B 1 57 ? -13.695 -1.503 3.16 1 85.5 57 PHE B CA 1
ATOM 2604 C C . PHE B 1 57 ? -14.422 -0.401 2.396 1 85.5 57 PHE B C 1
ATOM 2606 O O . PHE B 1 57 ? -14.141 -0.166 1.22 1 85.5 57 PHE B O 1
ATOM 2613 N N . ASP B 1 58 ? -15.273 0.34 3.062 1 83.44 58 ASP B N 1
ATOM 2614 C CA . ASP B 1 58 ? -15.938 1.482 2.445 1 83.44 58 ASP B CA 1
ATOM 2615 C C . ASP B 1 58 ? -15.039 2.715 2.453 1 83.44 58 ASP B C 1
ATOM 2617 O O . ASP B 1 58 ? -15.367 3.736 1.849 1 83.44 58 ASP B O 1
ATOM 2621 N N . GLU B 1 59 ? -13.945 2.584 3.096 1 88.38 59 GLU B N 1
ATOM 2622 C CA . GLU B 1 59 ? -12.961 3.668 3.131 1 88.38 59 GLU B CA 1
ATOM 2623 C C . GLU B 1 59 ? -11.812 3.402 2.164 1 88.38 59 GLU B C 1
ATOM 2625 O O . GLU B 1 59 ? -11.594 2.264 1.748 1 88.38 59 GLU B O 1
ATOM 2630 N N . PRO B 1 60 ? -11.148 4.504 1.804 1 86.94 60 PRO B N 1
ATOM 2631 C CA . PRO B 1 60 ? -10.008 4.277 0.908 1 86.94 60 PRO B CA 1
ATOM 2632 C C . PRO B 1 60 ? -8.914 3.432 1.551 1 86.94 60 PRO B C 1
ATOM 2634 O O . PRO B 1 60 ? -8.867 3.297 2.775 1 86.94 60 PRO B O 1
ATOM 2637 N N . LEU B 1 61 ? -8.148 2.797 0.653 1 86.44 61 LEU B N 1
ATOM 2638 C CA . LEU B 1 61 ? -6.926 2.168 1.146 1 86.44 61 LEU B CA 1
ATOM 2639 C C . LEU B 1 61 ? -5.969 3.211 1.712 1 86.44 61 LEU B C 1
ATOM 2641 O O . LEU B 1 61 ? -5.656 4.199 1.046 1 86.44 61 LEU B O 1
ATOM 2645 N N . VAL B 1 62 ? -5.637 3.07 2.904 1 89 62 VAL B N 1
ATOM 2646 C CA . VAL B 1 62 ? -4.703 3.986 3.549 1 89 62 VAL B CA 1
ATOM 2647 C C . VAL B 1 62 ? -3.373 3.275 3.801 1 89 62 VAL B C 1
ATOM 2649 O O . VAL B 1 62 ? -3.342 2.195 4.395 1 89 62 VAL B O 1
ATOM 2652 N N . MET B 1 63 ? -2.328 3.875 3.299 1 84.56 63 MET B N 1
ATOM 2653 C CA . MET B 1 63 ? -0.973 3.348 3.438 1 84.56 63 MET B CA 1
ATOM 2654 C C . MET B 1 63 ? -0.037 4.398 4.023 1 84.56 63 MET B C 1
ATOM 2656 O O . MET B 1 63 ? -0.431 5.551 4.211 1 84.56 63 MET B O 1
ATOM 2660 N N . PHE B 1 64 ? 1.181 3.99 4.391 1 87 64 PHE B N 1
ATOM 2661 C CA . PHE B 1 64 ? 2.227 4.883 4.879 1 87 64 PHE B CA 1
ATOM 2662 C C . PHE B 1 64 ? 1.74 5.68 6.082 1 87 64 PHE B C 1
ATOM 2664 O O . PHE B 1 64 ? 1.939 6.895 6.152 1 87 64 PHE B O 1
ATOM 2671 N N . GLY B 1 65 ? 0.952 5.055 6.852 1 88.19 65 GLY B N 1
ATOM 2672 C CA . GLY B 1 65 ? 0.509 5.633 8.109 1 88.19 65 GLY B CA 1
ATOM 2673 C C . GLY B 1 65 ? -0.806 6.379 7.996 1 88.19 65 GLY B C 1
ATOM 2674 O O . GLY B 1 65 ? -1.751 6.102 8.742 1 88.19 65 GLY B O 1
ATOM 2675 N N . ASP B 1 66 ? -0.878 7.285 7.02 1 95 66 ASP B N 1
ATOM 2676 C CA . ASP B 1 66 ? -2.068 8.125 6.934 1 95 66 ASP B CA 1
ATOM 2677 C C . ASP B 1 66 ? -2.283 8.625 5.508 1 95 66 ASP B C 1
ATOM 2679 O O . ASP B 1 66 ? -2.916 9.664 5.301 1 95 66 ASP B O 1
ATOM 2683 N N . ILE B 1 67 ? -1.778 7.926 4.531 1 90.62 67 ILE B N 1
ATOM 2684 C CA . ILE B 1 67 ? -1.918 8.367 3.148 1 90.62 67 ILE B CA 1
ATOM 2685 C C . ILE B 1 67 ? -2.955 7.508 2.432 1 90.62 67 ILE B C 1
ATOM 2687 O O . ILE B 1 67 ? -2.781 6.293 2.305 1 90.62 67 ILE B O 1
ATOM 2691 N N . ALA B 1 68 ? -3.979 8.133 2.033 1 90.25 68 ALA B N 1
ATOM 2692 C CA . ALA B 1 68 ? -4.973 7.453 1.205 1 90.25 68 ALA B CA 1
ATOM 2693 C C . ALA B 1 68 ? -4.461 7.258 -0.218 1 90.25 68 ALA B C 1
ATOM 2695 O O . ALA B 1 68 ? -3.885 8.172 -0.811 1 90.25 68 ALA B O 1
ATOM 2696 N N . MET B 1 69 ? -4.602 6.039 -0.696 1 81.56 69 MET B N 1
ATOM 2697 C CA . MET B 1 69 ? -4.121 5.688 -2.029 1 81.56 69 MET B CA 1
ATOM 2698 C C . MET B 1 69 ? -5.273 5.617 -3.023 1 81.56 69 MET B C 1
ATOM 2700 O O . MET B 1 69 ? -6.336 5.074 -2.713 1 81.56 69 MET B O 1
ATOM 2704 N N . PRO B 1 70 ? -4.988 6.293 -4.129 1 69.62 70 PRO B N 1
ATOM 2705 C CA . PRO B 1 70 ? -5.984 6.07 -5.176 1 69.62 70 PRO B CA 1
ATOM 2706 C C . PRO B 1 70 ? -5.957 4.641 -5.719 1 69.62 70 PRO B C 1
ATOM 2708 O O . PRO B 1 70 ? -4.891 4.133 -6.078 1 69.62 70 PRO B O 1
ATOM 2711 N N . THR B 1 71 ? -6.492 3.713 -5.191 1 60.16 71 THR B N 1
ATOM 2712 C CA . THR B 1 71 ? -6.289 2.316 -5.566 1 60.16 71 THR B CA 1
ATOM 2713 C C . THR B 1 71 ? -6.773 2.064 -6.992 1 60.16 71 THR B C 1
ATOM 2715 O O . THR B 1 71 ? -6.293 1.148 -7.66 1 60.16 71 THR B O 1
ATOM 2718 N N . GLY B 1 72 ? -7.34 2.982 -7.625 1 56.97 72 GLY B N 1
ATOM 2719 C CA . GLY B 1 72 ? -7.914 2.594 -8.906 1 56.97 72 GLY B CA 1
ATOM 2720 C C . GLY B 1 72 ? -8.672 1.277 -8.844 1 56.97 72 GLY B C 1
ATOM 2721 O O . GLY B 1 72 ? -9.156 0.788 -9.859 1 56.97 72 GLY B O 1
ATOM 2722 N N . LEU B 1 73 ? -8.523 0.623 -7.77 1 54.34 73 LEU B N 1
ATOM 2723 C CA . LEU B 1 73 ? -9.102 -0.708 -7.594 1 54.34 73 LEU B CA 1
ATOM 2724 C C . LEU B 1 73 ? -10.617 -0.668 -7.727 1 54.34 73 LEU B C 1
ATOM 2726 O O . LEU B 1 73 ? -11.25 -1.704 -7.938 1 54.34 73 LEU B O 1
ATOM 2730 N N . GLN B 1 74 ? -11.109 0.494 -7.484 1 47.78 74 GLN B N 1
ATOM 2731 C CA . GLN B 1 74 ? -12.555 0.638 -7.59 1 47.78 74 GLN B CA 1
ATOM 2732 C C . GLN B 1 74 ? -13.008 0.604 -9.047 1 47.78 74 GLN B C 1
ATOM 2734 O O . GLN B 1 74 ? -14.188 0.385 -9.336 1 47.78 74 GLN B O 1
ATOM 2739 N N . ASN B 1 75 ? -11.977 0.973 -9.875 1 44.25 75 ASN B N 1
ATOM 2740 C CA . ASN B 1 75 ? -12.305 0.846 -11.289 1 44.25 75 ASN B CA 1
ATOM 2741 C C . ASN B 1 75 ? -11.883 -0.515 -11.844 1 44.25 75 ASN B C 1
ATOM 2743 O O . ASN B 1 75 ? -11.125 -1.243 -11.203 1 44.25 75 ASN B O 1
ATOM 2747 N N . ALA B 1 76 ? -12.492 -0.81 -12.992 1 46.28 76 ALA B N 1
ATOM 2748 C CA . ALA B 1 76 ? -12.133 -2.039 -13.688 1 46.28 76 ALA B CA 1
ATOM 2749 C C . ALA B 1 76 ? -10.641 -2.32 -13.57 1 46.28 76 ALA B C 1
ATOM 2751 O O . ALA B 1 76 ? -9.836 -1.396 -13.43 1 46.28 76 ALA B O 1
ATOM 2752 N N . ASP B 1 77 ? -10.312 -3.561 -13.25 1 54.06 77 ASP B N 1
ATOM 2753 C CA . ASP B 1 77 ? -8.922 -4.004 -13.125 1 54.06 77 ASP B CA 1
ATOM 2754 C C . ASP B 1 77 ? -8 -3.158 -14 1 54.06 77 ASP B C 1
ATOM 2756 O O . ASP B 1 77 ? -8.102 -3.189 -15.234 1 54.06 77 ASP B O 1
ATOM 2760 N N . PRO B 1 78 ? -7.344 -2.152 -13.367 1 51.69 78 PRO B N 1
ATOM 2761 C CA . PRO B 1 78 ? -6.547 -1.185 -14.125 1 51.69 78 PRO B CA 1
ATOM 2762 C C . PRO B 1 78 ? -5.676 -1.843 -15.188 1 51.69 78 PRO B C 1
ATOM 2764 O O . PRO B 1 78 ? -5.434 -1.253 -16.25 1 51.69 78 PRO B O 1
ATOM 2767 N N . CYS B 1 79 ? -5.102 -2.994 -14.891 1 56.78 79 CYS B N 1
ATOM 2768 C CA . CYS B 1 79 ? -4.184 -3.51 -15.898 1 56.78 79 CYS B CA 1
ATOM 2769 C C . CYS B 1 79 ? -4.906 -3.76 -17.219 1 56.78 79 CYS B C 1
ATOM 2771 O O . CYS B 1 79 ? -4.441 -3.326 -18.266 1 56.78 79 CYS B O 1
ATOM 2773 N N . THR B 1 80 ? -5.961 -4.57 -17.094 1 53 80 THR B N 1
ATOM 2774 C CA . THR B 1 80 ? -6.523 -5.059 -18.344 1 53 80 THR B CA 1
ATOM 2775 C C . THR B 1 80 ? -7.062 -3.902 -19.188 1 53 80 THR B C 1
ATOM 2777 O O . THR B 1 80 ? -6.969 -3.92 -20.406 1 53 80 THR B O 1
ATOM 2780 N N . GLN B 1 81 ? -7.582 -2.945 -18.484 1 50.44 81 GLN B N 1
ATOM 2781 C CA . GLN B 1 81 ? -8.164 -1.861 -19.266 1 50.44 81 GLN B CA 1
ATOM 2782 C C . GLN B 1 81 ? -7.09 -0.896 -19.75 1 50.44 81 GLN B C 1
ATOM 2784 O O . GLN B 1 81 ? -7.242 -0.28 -20.812 1 50.44 81 GLN B O 1
ATOM 2789 N N . ARG B 1 82 ? -5.965 -0.957 -19.016 1 57.16 82 ARG B N 1
ATOM 2790 C CA . ARG B 1 82 ? -5.047 0.151 -19.266 1 57.16 82 ARG B CA 1
ATOM 2791 C C . ARG B 1 82 ? -3.826 -0.317 -20.047 1 57.16 82 ARG B C 1
ATOM 2793 O O . ARG B 1 82 ? -2.803 0.37 -20.094 1 57.16 82 ARG B O 1
ATOM 2800 N N . GLY B 1 83 ? -3.918 -1.43 -20.703 1 75.06 83 GLY B N 1
ATOM 2801 C CA . GLY B 1 83 ? -2.797 -1.784 -21.562 1 75.06 83 GLY B CA 1
ATOM 2802 C C . GLY B 1 83 ? -1.705 -2.543 -20.828 1 75.06 83 GLY B C 1
ATOM 2803 O O . GLY B 1 83 ? -0.521 -2.381 -21.125 1 75.06 83 GLY B O 1
ATOM 2804 N N . CYS B 1 84 ? -2.135 -3.381 -19.875 1 86.38 84 CYS B N 1
ATOM 2805 C CA . CYS B 1 84 ? -1.097 -4.074 -19.109 1 86.38 84 CYS B CA 1
ATOM 2806 C C . CYS B 1 84 ? -0.95 -5.516 -19.594 1 86.38 84 CYS B C 1
ATOM 2808 O O . CYS B 1 84 ? -0.258 -6.312 -18.953 1 86.38 84 CYS B O 1
ATOM 2810 N N . LEU B 1 85 ? -1.552 -5.809 -20.719 1 92.75 85 LEU B N 1
ATOM 2811 C CA . LEU B 1 85 ? -1.427 -7.168 -21.234 1 92.75 85 LEU B CA 1
ATOM 2812 C C . LEU B 1 85 ? -0.17 -7.309 -22.094 1 92.75 85 LEU B C 1
ATOM 2814 O O . LEU B 1 85 ? 0.232 -6.363 -22.781 1 92.75 85 LEU B O 1
ATOM 2818 N N . TRP B 1 86 ? 0.353 -8.453 -22.047 1 95.81 86 TRP B N 1
ATOM 2819 C CA . TRP B 1 86 ? 1.425 -8.781 -22.969 1 95.81 86 TRP B CA 1
ATOM 2820 C C . TRP B 1 86 ? 0.89 -8.906 -24.391 1 95.81 86 TRP B C 1
ATOM 2822 O O . TRP B 1 86 ? -0.194 -9.453 -24.609 1 95.81 86 TRP B O 1
ATOM 2832 N N . PRO B 1 87 ? 1.62 -8.398 -25.328 1 94.31 87 PRO B N 1
ATOM 2833 C CA . PRO B 1 87 ? 1.1 -8.359 -26.703 1 94.31 87 PRO B CA 1
ATOM 2834 C C . PRO B 1 87 ? 1.007 -9.75 -27.328 1 94.31 87 PRO B C 1
ATOM 2836 O O . PRO B 1 87 ? 1.868 -10.602 -27.094 1 94.31 87 PRO B O 1
ATOM 2839 N N . LYS B 1 88 ? 0.025 -9.914 -28.078 1 95.56 88 LYS B N 1
ATOM 2840 C CA . LYS B 1 88 ? -0.169 -11.148 -28.844 1 95.56 88 LYS B CA 1
ATOM 2841 C C . LYS B 1 88 ? 0.539 -11.078 -30.188 1 95.56 88 LYS B C 1
ATOM 2843 O O . LYS B 1 88 ? 0.474 -10.062 -30.875 1 95.56 88 LYS B O 1
ATOM 2848 N N . ALA B 1 89 ? 1.212 -12.195 -30.531 1 97.06 89 ALA B N 1
ATOM 2849 C CA . ALA B 1 89 ? 1.908 -12.273 -31.812 1 97.06 89 ALA B CA 1
ATOM 2850 C C . ALA B 1 89 ? 0.95 -12.664 -32.938 1 97.06 89 ALA B C 1
ATOM 2852 O O . ALA B 1 89 ? -0.201 -13.031 -32.688 1 97.06 89 ALA B O 1
ATOM 2853 N N . THR B 1 90 ? 1.463 -12.523 -34.156 1 97.12 90 THR B N 1
ATOM 2854 C CA . THR B 1 90 ? 0.641 -12.766 -35.344 1 97.12 90 THR B CA 1
ATOM 2855 C C . THR B 1 90 ? 0.239 -14.234 -35.406 1 97.12 90 THR B C 1
ATOM 2857 O O . THR B 1 90 ? -0.784 -14.57 -36.031 1 97.12 90 THR B O 1
ATOM 2860 N N . ASP B 1 91 ? 1.036 -15.094 -34.812 1 97.88 91 ASP B N 1
ATOM 2861 C CA . ASP B 1 91 ? 0.727 -16.516 -34.875 1 97.88 91 ASP B CA 1
ATOM 2862 C C . ASP B 1 91 ? -0.297 -16.906 -33.812 1 97.88 91 ASP B C 1
ATOM 2864 O O . ASP B 1 91 ? -0.619 -18.078 -33.656 1 97.88 91 ASP B O 1
ATOM 2868 N N . GLY B 1 92 ? -0.741 -15.945 -33.031 1 97.56 92 GLY B N 1
ATOM 2869 C CA . GLY B 1 92 ? -1.788 -16.172 -32.031 1 97.56 92 GLY B CA 1
ATOM 2870 C C . GLY B 1 92 ? -1.251 -16.438 -30.656 1 97.56 92 GLY B C 1
ATOM 2871 O O . GLY B 1 92 ? -2.018 -16.5 -29.688 1 97.56 92 GLY B O 1
ATOM 2872 N N . ASN B 1 93 ? 0.059 -16.531 -30.531 1 98.38 93 ASN B N 1
ATOM 2873 C CA . ASN B 1 93 ? 0.677 -16.781 -29.234 1 98.38 93 ASN B CA 1
ATOM 2874 C C . ASN B 1 93 ? 1.093 -15.492 -28.547 1 98.38 93 ASN B C 1
ATOM 2876 O O . ASN B 1 93 ? 1.188 -14.445 -29.203 1 98.38 93 ASN B O 1
ATOM 2880 N N . VAL B 1 94 ? 1.169 -15.547 -27.266 1 98.31 94 VAL B N 1
ATOM 2881 C CA . VAL B 1 94 ? 1.695 -14.469 -26.438 1 98.31 94 VAL B CA 1
ATOM 2882 C C . VAL B 1 94 ? 3.061 -14.859 -25.891 1 98.31 94 VAL B C 1
ATOM 2884 O O . VAL B 1 94 ? 3.15 -15.711 -24.984 1 98.31 94 VAL B O 1
ATOM 2887 N N . TYR B 1 95 ? 4.051 -14.258 -26.453 1 98.56 95 TYR B N 1
ATOM 2888 C CA . TYR B 1 95 ? 5.41 -14.539 -26.016 1 98.56 95 TYR B CA 1
ATOM 2889 C C . TYR B 1 95 ? 5.809 -13.625 -24.859 1 98.56 95 TYR B C 1
ATOM 2891 O O . TYR B 1 95 ? 5.734 -12.398 -24.984 1 98.56 95 TYR B O 1
ATOM 2899 N N . VAL B 1 96 ? 6.172 -14.18 -23.766 1 98.62 96 VAL B N 1
ATOM 2900 C CA . VAL B 1 96 ? 6.621 -13.445 -22.578 1 98.62 96 VAL B CA 1
ATOM 2901 C C . VAL B 1 96 ? 8.094 -13.75 -22.312 1 98.62 96 VAL B C 1
ATOM 2903 O O . VAL B 1 96 ? 8.422 -14.805 -21.781 1 98.62 96 VAL B O 1
ATOM 2906 N N . PRO B 1 97 ? 8.953 -12.789 -22.734 1 98.81 97 PRO B N 1
ATOM 2907 C CA . PRO B 1 97 ? 10.375 -13.039 -22.453 1 98.81 97 PRO B CA 1
ATOM 2908 C C . PRO B 1 97 ? 10.688 -13.094 -20.969 1 98.81 97 PRO B C 1
ATOM 2910 O O . PRO B 1 97 ? 10.078 -12.367 -20.172 1 98.81 97 PRO B O 1
ATOM 2913 N N . TYR B 1 98 ? 11.695 -13.984 -20.625 1 98.81 98 TYR B N 1
ATOM 2914 C CA . TYR B 1 98 ? 12.094 -14.055 -19.219 1 98.81 98 TYR B CA 1
ATOM 2915 C C . TYR B 1 98 ? 13.602 -14.203 -19.094 1 98.81 98 TYR B C 1
ATOM 2917 O O . TYR B 1 98 ? 14.273 -14.656 -20.016 1 98.81 98 TYR B O 1
ATOM 2925 N N . ARG B 1 99 ? 14.094 -13.758 -17.953 1 98.81 99 ARG B N 1
ATOM 2926 C CA . ARG B 1 99 ? 15.453 -14 -17.484 1 98.81 99 ARG B CA 1
ATOM 2927 C C . ARG B 1 99 ? 15.453 -14.562 -16.078 1 98.81 99 ARG B C 1
ATOM 2929 O O . ARG B 1 99 ? 14.688 -14.109 -15.219 1 98.81 99 ARG B O 1
ATOM 2936 N N . ILE B 1 100 ? 16.25 -15.617 -15.852 1 98.75 100 ILE B N 1
ATOM 2937 C CA . ILE B 1 100 ? 16.391 -16.203 -14.523 1 98.75 100 ILE B CA 1
ATOM 2938 C C . ILE B 1 100 ? 17.766 -15.844 -13.953 1 98.75 100 ILE B C 1
ATOM 2940 O O . ILE B 1 100 ? 18.797 -16.109 -14.578 1 98.75 100 ILE B O 1
ATOM 2944 N N . SER B 1 101 ? 17.734 -15.211 -12.797 1 98.06 101 SER B N 1
ATOM 2945 C CA . SER B 1 101 ? 18.969 -14.828 -12.125 1 98.06 101 SER B CA 1
ATOM 2946 C C . SER B 1 101 ? 19.859 -16.047 -11.859 1 98.06 101 SER B C 1
ATOM 2948 O O . SER B 1 101 ? 19.359 -17.172 -11.75 1 98.06 101 SER B O 1
ATOM 2950 N N . ASN B 1 102 ? 21.141 -15.844 -11.68 1 97.81 102 ASN B N 1
ATOM 2951 C CA . ASN B 1 102 ? 22.094 -16.922 -11.453 1 97.81 102 ASN B CA 1
ATOM 2952 C C . ASN B 1 102 ? 22.172 -17.312 -9.977 1 97.81 102 ASN B C 1
ATOM 2954 O O . ASN B 1 102 ? 23 -18.141 -9.594 1 97.81 102 ASN B O 1
ATOM 2958 N N . GLN B 1 103 ? 21.281 -16.828 -9.188 1 97.62 103 GLN B N 1
ATOM 2959 C CA . GLN B 1 103 ? 21.266 -17.094 -7.754 1 97.62 103 GLN B CA 1
ATOM 2960 C C . GLN B 1 103 ? 20.734 -18.5 -7.461 1 97.62 103 GLN B C 1
ATOM 2962 O O . GLN B 1 103 ? 20.938 -19.031 -6.367 1 97.62 103 GLN B O 1
ATOM 2967 N N . TYR B 1 104 ? 20.109 -19.109 -8.359 1 98.56 104 TYR B N 1
ATOM 2968 C CA . TYR B 1 104 ? 19.391 -20.375 -8.141 1 98.56 104 TYR B CA 1
ATOM 2969 C C . TYR B 1 104 ? 20.297 -21.562 -8.391 1 98.56 104 TYR B C 1
ATOM 2971 O O . TYR B 1 104 ? 21.141 -21.547 -9.297 1 98.56 104 TYR B O 1
ATOM 2979 N N . SER B 1 105 ? 20.062 -22.594 -7.664 1 98.25 105 SER B N 1
ATOM 2980 C CA . SER B 1 105 ? 20.672 -23.875 -8.008 1 98.25 105 SER B CA 1
ATOM 2981 C C . SER B 1 105 ? 20.062 -24.438 -9.281 1 98.25 105 SER B C 1
ATOM 2983 O O . SER B 1 105 ? 19.016 -23.969 -9.742 1 98.25 105 SER B O 1
ATOM 2985 N N . GLN B 1 106 ? 20.719 -25.484 -9.805 1 98.25 106 GLN B N 1
ATOM 2986 C CA . GLN B 1 106 ? 20.188 -26.109 -11.008 1 98.25 106 GLN B CA 1
ATOM 2987 C C . GLN B 1 106 ? 18.797 -26.703 -10.758 1 98.25 106 GLN B C 1
ATOM 2989 O O . GLN B 1 106 ? 17.906 -26.594 -11.602 1 98.25 106 GLN B O 1
ATOM 2994 N N . ARG B 1 107 ? 18.656 -27.312 -9.602 1 98.25 107 ARG B N 1
ATOM 2995 C CA . ARG B 1 107 ? 17.375 -27.906 -9.258 1 98.25 107 ARG B CA 1
ATOM 2996 C C . ARG B 1 107 ? 16.281 -26.828 -9.195 1 98.25 107 ARG B C 1
ATOM 2998 O O . ARG B 1 107 ? 15.18 -27.031 -9.711 1 98.25 107 ARG B O 1
ATOM 3005 N N . GLU B 1 108 ? 16.594 -25.75 -8.57 1 98.56 108 GLU B N 1
ATOM 3006 C CA . GLU B 1 108 ? 15.648 -24.641 -8.461 1 98.56 108 GLU B CA 1
ATOM 3007 C C . GLU B 1 108 ? 15.328 -24.062 -9.836 1 98.56 108 GLU B C 1
ATOM 3009 O O . GLU B 1 108 ? 14.172 -23.766 -10.141 1 98.56 108 GLU B O 1
ATOM 3014 N N . ARG B 1 109 ? 16.344 -23.906 -10.602 1 98.62 109 ARG B N 1
ATOM 3015 C CA . ARG B 1 109 ? 16.172 -23.391 -11.961 1 98.62 109 ARG B CA 1
ATOM 3016 C C . ARG B 1 109 ? 15.258 -24.312 -12.773 1 98.62 109 ARG B C 1
ATOM 3018 O O . ARG B 1 109 ? 14.375 -23.828 -13.484 1 98.62 109 ARG B O 1
ATOM 3025 N N . ASP B 1 110 ? 15.43 -25.547 -12.641 1 98.62 110 ASP B N 1
ATOM 3026 C CA . ASP B 1 110 ? 14.594 -26.516 -13.352 1 98.62 110 ASP B CA 1
ATOM 3027 C C . ASP B 1 110 ? 13.133 -26.406 -12.93 1 98.62 110 ASP B C 1
ATOM 3029 O O . ASP B 1 110 ? 12.234 -26.5 -13.766 1 98.62 110 ASP B O 1
ATOM 3033 N N . ALA B 1 111 ? 12.93 -26.234 -11.648 1 98.5 111 ALA B N 1
ATOM 3034 C CA . ALA B 1 111 ? 11.57 -26.078 -11.141 1 98.5 111 ALA B CA 1
ATOM 3035 C C . ALA B 1 111 ? 10.906 -24.828 -11.727 1 98.5 111 ALA B C 1
ATOM 3037 O O . ALA B 1 111 ? 9.742 -24.859 -12.117 1 98.5 111 ALA B O 1
ATOM 3038 N N . ILE B 1 112 ? 11.68 -23.734 -11.797 1 98.88 112 ILE B N 1
ATOM 3039 C CA . ILE B 1 112 ? 11.172 -22.484 -12.352 1 98.88 112 ILE B CA 1
ATOM 3040 C C . ILE B 1 112 ? 10.844 -22.672 -13.828 1 98.88 112 ILE B C 1
ATOM 3042 O O . ILE B 1 112 ? 9.766 -22.266 -14.289 1 98.88 112 ILE B O 1
ATOM 3046 N N . ILE B 1 113 ? 11.695 -23.344 -14.562 1 98.75 113 ILE B N 1
ATOM 3047 C CA . ILE B 1 113 ? 11.492 -23.578 -15.984 1 98.75 113 ILE B CA 1
ATOM 3048 C C . ILE B 1 113 ? 10.266 -24.453 -16.203 1 98.75 113 ILE B C 1
ATOM 3050 O O . ILE B 1 113 ? 9.469 -24.203 -17.109 1 98.75 113 ILE B O 1
ATOM 3054 N N . ARG B 1 114 ? 10.133 -25.453 -15.391 1 98.38 114 ARG B N 1
ATOM 3055 C CA . ARG B 1 114 ? 8.945 -26.297 -15.477 1 98.38 114 ARG B CA 1
ATOM 3056 C C . ARG B 1 114 ? 7.676 -25.469 -15.273 1 98.38 114 ARG B C 1
ATOM 3058 O O . ARG B 1 114 ? 6.688 -25.656 -15.984 1 98.38 114 ARG B O 1
ATOM 3065 N N . GLY B 1 115 ? 7.688 -24.578 -14.289 1 98.44 115 GLY B N 1
ATOM 3066 C CA . GLY B 1 115 ? 6.566 -23.672 -14.07 1 98.44 115 GLY B CA 1
ATOM 3067 C C . GLY B 1 115 ? 6.262 -22.797 -15.273 1 98.44 115 GLY B C 1
ATOM 3068 O O . GLY B 1 115 ? 5.102 -22.688 -15.688 1 98.44 115 GLY B O 1
ATOM 3069 N N . LEU B 1 116 ? 7.281 -22.297 -15.875 1 98.69 116 LEU B N 1
ATOM 3070 C CA . LEU B 1 116 ? 7.145 -21.469 -17.062 1 98.69 116 LEU B CA 1
ATOM 3071 C C . LEU B 1 116 ? 6.539 -22.266 -18.219 1 98.69 116 LEU B C 1
ATOM 3073 O O . LEU B 1 116 ? 5.594 -21.797 -18.859 1 98.69 116 LEU B O 1
ATOM 3077 N N . ARG B 1 117 ? 6.988 -23.406 -18.391 1 98.19 117 ARG B N 1
ATOM 3078 C CA . ARG B 1 117 ? 6.59 -24.234 -19.531 1 98.19 117 ARG B CA 1
ATOM 3079 C C . ARG B 1 117 ? 5.18 -24.781 -19.344 1 98.19 117 ARG B C 1
ATOM 3081 O O . ARG B 1 117 ? 4.516 -25.141 -20.312 1 98.19 117 ARG B O 1
ATOM 3088 N N . SER B 1 118 ? 4.781 -24.812 -18.125 1 98.19 118 SER B N 1
ATOM 3089 C CA . SER B 1 118 ? 3.469 -25.391 -17.828 1 98.19 118 SER B CA 1
ATOM 3090 C C . SER B 1 118 ? 2.355 -24.578 -18.484 1 98.19 118 SER B C 1
ATOM 3092 O O . SER B 1 118 ? 1.27 -25.094 -18.75 1 98.19 118 SER B O 1
ATOM 3094 N N . PHE B 1 119 ? 2.537 -23.344 -18.781 1 98.5 119 PHE B N 1
ATOM 3095 C CA . PHE B 1 119 ? 1.525 -22.469 -19.375 1 98.5 119 PHE B CA 1
ATOM 3096 C C . PHE B 1 119 ? 1.285 -22.844 -20.844 1 98.5 119 PHE B C 1
ATOM 3098 O O . PHE B 1 119 ? 0.171 -22.703 -21.344 1 98.5 119 PHE B O 1
ATOM 3105 N N . ALA B 1 120 ? 2.311 -23.328 -21.469 1 98.12 120 ALA B N 1
ATOM 3106 C CA . ALA B 1 120 ? 2.232 -23.594 -22.906 1 98.12 120 ALA B CA 1
ATOM 3107 C C . ALA B 1 120 ? 1.375 -24.828 -23.188 1 98.12 120 ALA B C 1
ATOM 3109 O O . ALA B 1 120 ? 0.834 -24.984 -24.281 1 98.12 120 ALA B O 1
ATOM 3110 N N . ALA B 1 121 ? 1.237 -25.625 -22.234 1 96.19 121 ALA B N 1
ATOM 3111 C CA . ALA B 1 121 ? 0.52 -26.891 -22.406 1 96.19 121 ALA B CA 1
ATOM 3112 C C . ALA B 1 121 ? -0.968 -26.641 -22.641 1 96.19 121 ALA B C 1
ATOM 3114 O O . ALA B 1 121 ? -1.626 -27.406 -23.344 1 96.19 121 ALA B O 1
ATOM 3115 N N . SER B 1 122 ? -1.459 -25.5 -22.109 1 97.31 122 SER B N 1
ATOM 3116 C CA . SER B 1 122 ? -2.914 -25.375 -22.125 1 97.31 122 SER B CA 1
ATOM 3117 C C . SER B 1 122 ? -3.35 -23.969 -22.516 1 97.31 122 SER B C 1
ATOM 3119 O O . SER B 1 122 ? -4.543 -23.656 -22.5 1 97.31 122 SER B O 1
ATOM 3121 N N . THR B 1 123 ? -2.404 -23.141 -22.828 1 98.5 123 THR B N 1
ATOM 3122 C CA . THR B 1 123 ? -2.732 -21.766 -23.203 1 98.5 123 THR B CA 1
ATOM 3123 C C . THR B 1 123 ? -1.883 -21.297 -24.375 1 98.5 123 THR B C 1
ATOM 3125 O O . THR B 1 123 ? -1.026 -22.031 -24.859 1 98.5 123 THR B O 1
ATOM 3128 N N . CYS B 1 124 ? -2.158 -20.094 -24.828 1 98.62 124 CYS B N 1
ATOM 3129 C CA . CYS B 1 124 ? -1.362 -19.5 -25.906 1 98.62 124 CYS B CA 1
ATOM 3130 C C . CYS B 1 124 ? -0.149 -18.766 -25.344 1 98.62 124 CYS B C 1
ATOM 3132 O O . CYS B 1 124 ? 0.574 -18.109 -26.078 1 98.62 124 CYS B O 1
ATOM 3134 N N . ILE B 1 125 ? 0.141 -18.812 -24.031 1 98.75 125 ILE B N 1
ATOM 3135 C CA . ILE B 1 125 ? 1.265 -18.156 -23.391 1 98.75 125 ILE B CA 1
ATOM 3136 C C . ILE B 1 125 ? 2.545 -18.953 -23.625 1 98.75 125 ILE B C 1
ATOM 3138 O O . ILE B 1 125 ? 2.572 -20.172 -23.406 1 98.75 125 ILE B O 1
ATOM 3142 N N . ARG B 1 126 ? 3.529 -18.328 -24.062 1 98.81 126 ARG B N 1
ATOM 3143 C CA . ARG B 1 126 ? 4.855 -18.906 -24.266 1 98.81 126 ARG B CA 1
ATOM 3144 C C . ARG B 1 126 ? 5.926 -18.078 -23.562 1 98.81 126 ARG B C 1
ATOM 3146 O O . ARG B 1 126 ? 6.348 -17.031 -24.047 1 98.81 126 ARG B O 1
ATOM 3153 N N . PHE B 1 127 ? 6.355 -18.578 -22.438 1 98.81 127 PHE B N 1
ATOM 3154 C CA . PHE B 1 127 ? 7.523 -17.953 -21.812 1 98.81 127 PHE B CA 1
ATOM 3155 C C . PHE B 1 127 ? 8.797 -18.344 -22.562 1 98.81 127 PHE B C 1
ATOM 3157 O O . PHE B 1 127 ? 9.094 -19.531 -22.734 1 98.81 127 PHE B O 1
ATOM 3164 N N . THR B 1 128 ? 9.508 -17.328 -22.984 1 98.62 128 THR B N 1
ATOM 3165 C CA . THR B 1 128 ? 10.695 -17.578 -23.781 1 98.62 128 THR B CA 1
ATOM 3166 C C . THR B 1 128 ? 11.906 -16.859 -23.188 1 98.62 128 THR B C 1
ATOM 3168 O O . THR B 1 128 ? 11.773 -15.805 -22.578 1 98.62 128 THR B O 1
ATOM 3171 N N . PRO B 1 129 ? 13.117 -17.469 -23.344 1 98.38 129 PRO B N 1
ATOM 3172 C CA . PRO B 1 129 ? 14.305 -16.75 -22.875 1 98.38 129 PRO B CA 1
ATOM 3173 C C . PRO B 1 129 ? 14.453 -15.367 -23.5 1 98.38 129 PRO B C 1
ATOM 3175 O O . PRO B 1 129 ? 14.125 -15.18 -24.672 1 98.38 129 PRO B O 1
ATOM 3178 N N . LEU B 1 130 ? 14.945 -14.461 -22.703 1 98.44 130 LEU B N 1
ATOM 3179 C CA . LEU B 1 130 ? 15.141 -13.078 -23.141 1 98.44 130 LEU B CA 1
ATOM 3180 C C . LEU B 1 130 ? 16.062 -13.023 -24.359 1 98.44 130 LEU B C 1
ATOM 3182 O O . LEU B 1 130 ? 17.125 -13.664 -24.359 1 98.44 130 LEU B O 1
ATOM 3186 N N . ASN B 1 131 ? 15.656 -12.359 -25.375 1 96.81 131 ASN B N 1
ATOM 3187 C CA . ASN B 1 131 ? 16.422 -12.125 -26.594 1 96.81 131 ASN B CA 1
ATOM 3188 C C . ASN B 1 131 ? 16.266 -10.688 -27.078 1 96.81 131 ASN B C 1
ATOM 3190 O O . ASN B 1 131 ? 15.719 -10.445 -28.156 1 96.81 131 ASN B O 1
ATOM 3194 N N . ARG B 1 132 ? 16.75 -9.68 -26.328 1 95.81 132 ARG B N 1
ATOM 3195 C CA . ARG B 1 132 ? 16.891 -8.258 -26.625 1 95.81 132 ARG B CA 1
ATOM 3196 C C . ARG B 1 132 ? 15.531 -7.551 -26.562 1 95.81 132 ARG B C 1
ATOM 3198 O O . ARG B 1 132 ? 15.398 -6.414 -27.016 1 95.81 132 ARG B O 1
ATOM 3205 N N . GLN B 1 133 ? 14.422 -8.266 -26.172 1 97 133 GLN B N 1
ATOM 3206 C CA . GLN B 1 133 ? 13.148 -7.57 -25.984 1 97 133 GLN B CA 1
ATOM 3207 C C . GLN B 1 133 ? 13.266 -6.5 -24.906 1 97 133 GLN B C 1
ATOM 3209 O O . GLN B 1 133 ? 14.031 -6.648 -23.953 1 97 133 GLN B O 1
ATOM 3214 N N . ARG B 1 134 ? 12.492 -5.488 -25.062 1 96.5 134 ARG B N 1
ATOM 3215 C CA . ARG B 1 134 ? 12.5 -4.391 -24.094 1 96.5 134 ARG B CA 1
ATOM 3216 C C . ARG B 1 134 ? 11.836 -4.805 -22.797 1 96.5 134 ARG B C 1
ATOM 3218 O O . ARG B 1 134 ? 12.359 -4.535 -21.703 1 96.5 134 ARG B O 1
ATOM 3225 N N . ASP B 1 135 ? 10.648 -5.344 -22.969 1 96.44 135 ASP B N 1
ATOM 3226 C CA . ASP B 1 135 ? 9.883 -5.758 -21.797 1 96.44 135 ASP B CA 1
ATOM 3227 C C . ASP B 1 135 ? 10.078 -7.242 -21.516 1 96.44 135 ASP B C 1
ATOM 3229 O O . ASP B 1 135 ? 9.953 -8.078 -22.406 1 96.44 135 ASP B O 1
ATOM 3233 N N . PHE B 1 136 ? 10.406 -7.566 -20.234 1 98.19 136 PHE B N 1
ATOM 3234 C CA . PHE B 1 136 ? 10.555 -8.977 -19.891 1 98.19 136 PHE B CA 1
ATOM 3235 C C . PHE B 1 136 ? 10.367 -9.195 -18.391 1 98.19 136 PHE B C 1
ATOM 3237 O O . PHE B 1 136 ? 10.461 -8.25 -17.609 1 98.19 136 PHE B O 1
ATOM 3244 N N . VAL B 1 137 ? 10.094 -10.414 -18.094 1 98.44 137 VAL B N 1
ATOM 3245 C CA . VAL B 1 137 ? 10.008 -10.859 -16.703 1 98.44 137 VAL B CA 1
ATOM 3246 C C . VAL B 1 137 ? 11.398 -11.219 -16.188 1 98.44 137 VAL B C 1
ATOM 3248 O O . VAL B 1 137 ? 12.086 -12.062 -16.766 1 98.44 137 VAL B O 1
ATOM 3251 N N . ASP B 1 138 ? 11.797 -10.523 -15.172 1 98.56 138 ASP B N 1
ATOM 3252 C CA . ASP B 1 138 ? 13.102 -10.758 -14.555 1 98.56 138 ASP B CA 1
ATOM 3253 C C . ASP B 1 138 ? 12.961 -11.555 -13.258 1 98.56 138 ASP B C 1
ATOM 3255 O O . ASP B 1 138 ? 12.688 -10.984 -12.203 1 98.56 138 ASP B O 1
ATOM 3259 N N . ILE B 1 139 ? 13.25 -12.852 -13.328 1 98.81 139 ILE B N 1
ATOM 3260 C CA . ILE B 1 139 ? 13.055 -13.75 -12.195 1 98.81 139 ILE B CA 1
ATOM 3261 C C . ILE B 1 139 ? 14.297 -13.734 -11.305 1 98.81 139 ILE B C 1
ATOM 3263 O O . ILE B 1 139 ? 15.383 -14.109 -11.742 1 98.81 139 ILE B O 1
ATOM 3267 N N . GLN B 1 140 ? 14.086 -13.297 -10.047 1 98.38 140 GLN B N 1
ATOM 3268 C CA . GLN B 1 140 ? 15.18 -13.125 -9.094 1 98.38 140 GLN B CA 1
ATOM 3269 C C . GLN B 1 140 ? 14.82 -13.703 -7.73 1 98.38 140 GLN B C 1
ATOM 3271 O O . GLN B 1 140 ? 13.641 -13.875 -7.414 1 98.38 140 GLN B O 1
ATOM 3276 N N . SER B 1 141 ? 15.852 -14.062 -6.977 1 97.75 141 SER B N 1
ATOM 3277 C CA . SER B 1 141 ? 15.672 -14.398 -5.57 1 97.75 141 SER B CA 1
ATOM 3278 C C . SER B 1 141 ? 15.867 -13.18 -4.676 1 97.75 141 SER B C 1
ATOM 3280 O O . SER B 1 141 ? 16.984 -12.852 -4.297 1 97.75 141 SER B O 1
ATOM 3282 N N . ARG B 1 142 ? 14.719 -12.508 -4.355 1 95.69 142 ARG B N 1
ATOM 3283 C CA . ARG B 1 142 ? 14.727 -11.375 -3.439 1 95.69 142 ARG B CA 1
ATOM 3284 C C . ARG B 1 142 ? 14.094 -11.75 -2.102 1 95.69 142 ARG B C 1
ATOM 3286 O O . ARG B 1 142 ? 14.266 -12.867 -1.618 1 95.69 142 ARG B O 1
ATOM 3293 N N . SER B 1 143 ? 13.469 -10.844 -1.299 1 91.81 143 SER B N 1
ATOM 3294 C CA . SER B 1 143 ? 13.07 -11.07 0.085 1 91.81 143 SER B CA 1
ATOM 3295 C C . SER B 1 143 ? 11.789 -11.898 0.161 1 91.81 143 SER B C 1
ATOM 3297 O O . SER B 1 143 ? 11.367 -12.297 1.248 1 91.81 143 SER B O 1
ATOM 3299 N N . GLY B 1 144 ? 11.273 -12.383 -0.939 1 96 144 GLY B N 1
ATOM 3300 C CA . GLY B 1 144 ? 10.039 -13.148 -0.896 1 96 144 GLY B CA 1
ATOM 3301 C C . GLY B 1 144 ? 9.469 -13.445 -2.271 1 96 144 GLY B C 1
ATOM 3302 O O . GLY B 1 144 ? 10.211 -13.477 -3.26 1 96 144 GLY B O 1
ATOM 3303 N N . CYS B 1 145 ? 8.18 -13.82 -2.176 1 98.06 145 CYS B N 1
ATOM 3304 C CA . CYS B 1 145 ? 7.438 -14.078 -3.406 1 98.06 145 CYS B CA 1
ATOM 3305 C C . CYS B 1 145 ? 6.535 -12.898 -3.756 1 98.06 145 CYS B C 1
ATOM 3307 O O . CYS B 1 145 ? 5.676 -12.516 -2.963 1 98.06 145 CYS B O 1
ATOM 3309 N N . TYR B 1 146 ? 6.785 -12.328 -4.926 1 97 146 TYR B N 1
ATOM 3310 C CA . TYR B 1 146 ? 5.898 -11.25 -5.34 1 97 146 TYR B CA 1
ATOM 3311 C C . TYR B 1 146 ? 6.051 -10.953 -6.828 1 97 146 TYR B C 1
ATOM 3313 O O . TYR B 1 146 ? 7.047 -11.344 -7.445 1 97 146 TYR B O 1
ATOM 3321 N N . SER B 1 147 ? 5.043 -10.352 -7.34 1 95.75 147 SER B N 1
ATOM 3322 C CA . SER B 1 147 ? 4.996 -9.953 -8.742 1 95.75 147 SER B CA 1
ATOM 3323 C C . SER B 1 147 ? 4.152 -8.703 -8.938 1 95.75 147 SER B C 1
ATOM 3325 O O . SER B 1 147 ? 3.244 -8.43 -8.148 1 95.75 147 SER B O 1
ATOM 3327 N N . TYR B 1 148 ? 4.527 -7.969 -9.953 1 90.62 148 TYR B N 1
ATOM 3328 C CA . TYR B 1 148 ? 3.598 -6.953 -10.445 1 90.62 148 TYR B CA 1
ATOM 3329 C C . TYR B 1 148 ? 2.4 -7.602 -11.133 1 90.62 148 TYR B C 1
ATOM 3331 O O . TYR B 1 148 ? 2.463 -8.766 -11.539 1 90.62 148 TYR B O 1
ATOM 3339 N N . VAL B 1 149 ? 1.368 -6.809 -11.195 1 90.88 149 VAL B N 1
ATOM 3340 C CA . VAL B 1 149 ? 0.205 -7.293 -11.93 1 90.88 149 VAL B CA 1
ATOM 3341 C C . VAL B 1 149 ? 0.266 -6.801 -13.375 1 90.88 149 VAL B C 1
ATOM 3343 O O . VAL B 1 149 ? 0.3 -5.594 -13.625 1 90.88 149 VAL B O 1
ATOM 3346 N N . GLY B 1 150 ? 0.375 -7.738 -14.273 1 92.19 150 GLY B N 1
ATOM 3347 C CA . GLY B 1 150 ? 0.412 -7.391 -15.68 1 92.19 150 GLY B CA 1
ATOM 3348 C C . GLY B 1 150 ? 1.779 -6.926 -16.141 1 92.19 150 GLY B C 1
ATOM 3349 O O . GLY B 1 150 ? 2.748 -6.969 -15.383 1 92.19 150 GLY B O 1
ATOM 3350 N N . ARG B 1 151 ? 1.791 -6.543 -17.391 1 93.12 151 ARG B N 1
ATOM 3351 C CA . ARG B 1 151 ? 3.004 -6.02 -18.016 1 93.12 151 ARG B CA 1
ATOM 3352 C C . ARG B 1 151 ? 3.252 -4.574 -17.594 1 93.12 151 ARG B C 1
ATOM 3354 O O . ARG B 1 151 ? 2.383 -3.717 -17.766 1 93.12 151 ARG B O 1
ATOM 3361 N N . ARG B 1 152 ? 4.461 -4.316 -17.125 1 87.12 152 ARG B N 1
ATOM 3362 C CA . ARG B 1 152 ? 4.785 -2.99 -16.625 1 87.12 152 ARG B CA 1
ATOM 3363 C C . ARG B 1 152 ? 5.824 -2.305 -17.5 1 87.12 152 ARG B C 1
ATOM 3365 O O . ARG B 1 152 ? 6.027 -1.092 -17.406 1 87.12 152 ARG B O 1
ATOM 3372 N N . GLY B 1 153 ? 6.508 -3.053 -18.25 1 88.75 153 GLY B N 1
ATOM 3373 C CA . GLY B 1 153 ? 7.566 -2.504 -19.094 1 88.75 153 GLY B CA 1
ATOM 3374 C C . GLY B 1 153 ? 8.953 -2.791 -18.547 1 88.75 153 GLY B C 1
ATOM 3375 O O . GLY B 1 153 ? 9.117 -3.113 -17.375 1 88.75 153 GLY B O 1
ATOM 3376 N N . ASN B 1 154 ? 9.875 -2.781 -19.453 1 93.19 154 ASN B N 1
ATOM 3377 C CA . ASN B 1 154 ? 11.273 -3.027 -19.109 1 93.19 154 ASN B CA 1
ATOM 3378 C C . ASN B 1 154 ? 11.438 -4.312 -18.297 1 93.19 154 ASN B C 1
ATOM 3380 O O . ASN B 1 154 ? 10.734 -5.297 -18.547 1 93.19 154 ASN B O 1
ATOM 3384 N N . ALA B 1 155 ? 12.445 -4.344 -17.484 1 95.88 155 ALA B N 1
ATOM 3385 C CA . ALA B 1 155 ? 12.641 -5.504 -16.609 1 95.88 155 ALA B CA 1
ATOM 3386 C C . ALA B 1 155 ? 11.703 -5.445 -15.406 1 95.88 155 ALA B C 1
ATOM 3388 O O . ALA B 1 155 ? 11.844 -4.566 -14.547 1 95.88 155 ALA B O 1
ATOM 3389 N N . GLN B 1 156 ? 10.758 -6.242 -15.445 1 94.25 156 GLN B N 1
ATOM 3390 C CA . GLN B 1 156 ? 9.898 -6.285 -14.266 1 94.25 156 GLN B CA 1
ATOM 3391 C C . GLN B 1 156 ? 10.188 -7.523 -13.422 1 94.25 156 GLN B C 1
ATOM 3393 O O . GLN B 1 156 ? 10.148 -8.648 -13.93 1 94.25 156 GLN B O 1
ATOM 3398 N N . ILE B 1 157 ? 10.344 -7.352 -12.211 1 95.44 157 ILE B N 1
ATOM 3399 C CA . ILE B 1 157 ? 10.812 -8.398 -11.312 1 95.44 157 ILE B CA 1
ATOM 3400 C C . ILE B 1 157 ? 9.648 -9.32 -10.953 1 95.44 157 ILE B C 1
ATOM 3402 O O . ILE B 1 157 ? 8.539 -8.859 -10.688 1 95.44 157 ILE B O 1
ATOM 3406 N N . VAL B 1 158 ? 9.867 -10.539 -11.047 1 98.25 158 VAL B N 1
ATOM 3407 C CA . VAL B 1 158 ? 9.156 -11.586 -10.328 1 98.25 158 VAL B CA 1
ATOM 3408 C C . VAL B 1 158 ? 10.086 -12.234 -9.305 1 98.25 158 VAL B C 1
ATOM 3410 O O . VAL B 1 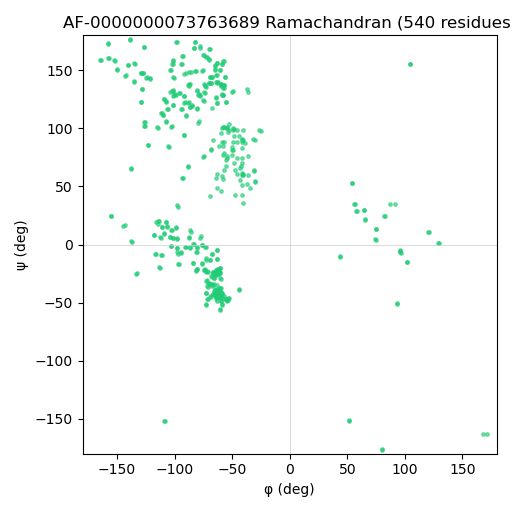158 ? 11.047 -12.914 -9.672 1 98.25 158 VAL B O 1
ATOM 3413 N N . SER B 1 159 ? 9.758 -12.023 -8.055 1 98.56 159 SER B N 1
ATOM 3414 C CA . SER B 1 159 ? 10.633 -12.555 -7.012 1 98.56 159 SER B CA 1
ATOM 3415 C C . SER B 1 159 ? 10.195 -13.953 -6.586 1 98.56 159 SER B C 1
ATOM 3417 O O . SER B 1 159 ? 9.047 -14.156 -6.188 1 98.56 159 SER B O 1
ATOM 3419 N N . LEU B 1 160 ? 11.078 -14.844 -6.715 1 98.69 160 LEU B N 1
ATOM 3420 C CA . LEU B 1 160 ? 10.969 -16.203 -6.203 1 98.69 160 LEU B CA 1
ATOM 3421 C C . LEU B 1 160 ? 12.133 -16.531 -5.277 1 98.69 160 LEU B C 1
ATOM 3423 O O . LEU B 1 160 ? 13.102 -17.172 -5.695 1 98.69 160 LEU B O 1
ATOM 3427 N N . SER B 1 161 ? 11.898 -16.141 -4.086 1 98 161 SER B N 1
ATOM 3428 C CA . SER B 1 161 ? 12.969 -16.359 -3.117 1 98 161 SER B CA 1
ATOM 3429 C C . SER B 1 161 ? 13.32 -17.844 -3.008 1 98 161 SER B C 1
ATOM 3431 O O . SER B 1 161 ? 12.43 -18.688 -2.943 1 98 161 SER B O 1
ATOM 3433 N N . ARG B 1 162 ? 14.578 -18.094 -2.961 1 97.56 162 ARG B N 1
ATOM 3434 C CA . ARG B 1 162 ? 15.031 -19.469 -2.773 1 97.56 162 ARG B CA 1
ATOM 3435 C C . ARG B 1 162 ? 14.555 -20.031 -1.434 1 97.56 162 ARG B C 1
ATOM 3437 O O . ARG B 1 162 ? 14.469 -21.25 -1.254 1 97.56 162 ARG B O 1
ATOM 3444 N N . GLN B 1 163 ? 14.289 -19.062 -0.541 1 94.12 163 GLN B N 1
ATOM 3445 C CA . GLN B 1 163 ? 13.836 -19.453 0.792 1 94.12 163 GLN B CA 1
ATOM 3446 C C . GLN B 1 163 ? 12.312 -19.484 0.87 1 94.12 163 GLN B C 1
ATOM 3448 O O . GLN B 1 163 ? 11.703 -18.719 1.62 1 94.12 163 GLN B O 1
ATOM 3453 N N . GLY B 1 164 ? 11.711 -20.312 -0.043 1 96.06 164 GLY B N 1
ATOM 3454 C CA . GLY B 1 164 ? 10.305 -20.547 0.254 1 96.06 164 GLY B CA 1
ATOM 3455 C C . GLY B 1 164 ? 9.391 -20.312 -0.937 1 96.06 164 GLY B C 1
ATOM 3456 O O . GLY B 1 164 ? 8.188 -20.531 -0.855 1 96.06 164 GLY B O 1
ATOM 3457 N N . CYS B 1 165 ? 9.945 -19.953 -2.072 1 98.06 165 CYS B N 1
ATOM 3458 C CA . CYS B 1 165 ? 9.039 -19.594 -3.15 1 98.06 165 CYS B CA 1
ATOM 3459 C C . CYS B 1 165 ? 9.172 -20.547 -4.328 1 98.06 165 CYS B C 1
ATOM 3461 O O . CYS B 1 165 ? 8.359 -20.516 -5.254 1 98.06 165 CYS B O 1
ATOM 3463 N N . VAL B 1 166 ? 10.188 -21.422 -4.258 1 98.12 166 VAL B N 1
ATOM 3464 C CA . VAL B 1 166 ? 10.422 -22.25 -5.438 1 98.12 166 VAL B CA 1
ATOM 3465 C C . VAL B 1 166 ? 9.578 -23.531 -5.352 1 98.12 166 VAL B C 1
ATOM 3467 O O . VAL B 1 166 ? 10.117 -24.625 -5.211 1 98.12 166 VAL B O 1
ATOM 3470 N N . PHE B 1 167 ? 8.312 -23.359 -5.422 1 97.31 167 PHE B N 1
ATOM 3471 C CA . PHE B 1 167 ? 7.27 -24.375 -5.512 1 97.31 167 PHE B CA 1
ATOM 3472 C C . PHE B 1 167 ? 6.402 -24.156 -6.746 1 97.31 167 PHE B C 1
ATOM 3474 O O . PHE B 1 167 ? 6.133 -23 -7.121 1 97.31 167 PHE B O 1
ATOM 3481 N N . GLU B 1 168 ? 5.984 -25.203 -7.348 1 97.19 168 GLU B N 1
ATOM 3482 C CA . GLU B 1 168 ? 5.242 -25.125 -8.602 1 97.19 168 GLU B CA 1
ATOM 3483 C C . GLU B 1 168 ? 4.035 -24.188 -8.469 1 97.19 168 GLU B C 1
ATOM 3485 O O . GLU B 1 168 ? 3.811 -23.328 -9.312 1 97.19 168 GLU B O 1
ATOM 3490 N N . GLN B 1 169 ? 3.254 -24.359 -7.391 1 97.88 169 GLN B N 1
ATOM 3491 C CA . GLN B 1 169 ? 2.037 -23.578 -7.219 1 97.88 169 GLN B CA 1
ATOM 3492 C C . GLN B 1 169 ? 2.359 -22.094 -7.016 1 97.88 169 GLN B C 1
ATOM 3494 O O . GLN B 1 169 ? 1.608 -21.219 -7.457 1 97.88 169 GLN B O 1
ATOM 3499 N N . ILE B 1 170 ? 3.477 -21.781 -6.352 1 98.44 170 ILE B N 1
ATOM 3500 C CA . ILE B 1 170 ? 3.867 -20.391 -6.129 1 98.44 170 ILE B CA 1
ATOM 3501 C C . ILE B 1 170 ? 4.367 -19.781 -7.438 1 98.44 170 ILE B C 1
ATOM 3503 O O . ILE B 1 170 ? 4.051 -18.641 -7.75 1 98.44 170 ILE B O 1
ATOM 3507 N N . ILE B 1 171 ? 5.137 -20.547 -8.188 1 98.69 171 ILE B N 1
ATOM 3508 C CA . ILE B 1 171 ? 5.66 -20.078 -9.461 1 98.69 171 ILE B CA 1
ATOM 3509 C C . ILE B 1 171 ? 4.508 -19.719 -10.398 1 98.69 171 ILE B C 1
ATOM 3511 O O . ILE B 1 171 ? 4.461 -18.625 -10.953 1 98.69 171 ILE B O 1
ATOM 3515 N N . GLN B 1 172 ? 3.557 -20.609 -10.508 1 98.69 172 GLN B N 1
ATOM 3516 C CA . GLN B 1 172 ? 2.396 -20.359 -11.359 1 98.69 172 GLN B CA 1
ATOM 3517 C C . GLN B 1 172 ? 1.604 -19.156 -10.852 1 98.69 172 GLN B C 1
ATOM 3519 O O . GLN B 1 172 ? 1.164 -18.312 -11.648 1 98.69 172 GLN B O 1
ATOM 3524 N N . HIS B 1 173 ? 1.471 -19.047 -9.547 1 98.5 173 HIS B N 1
ATOM 3525 C CA . HIS B 1 173 ? 0.745 -17.953 -8.906 1 98.5 173 HIS B CA 1
ATOM 3526 C C . HIS B 1 173 ? 1.352 -16.609 -9.266 1 98.5 173 HIS B C 1
ATOM 3528 O O . HIS B 1 173 ? 0.652 -15.719 -9.758 1 98.5 173 HIS B O 1
ATOM 3534 N N . GLU B 1 174 ? 2.695 -16.484 -9.07 1 98.5 174 GLU B N 1
ATOM 3535 C CA . GLU B 1 174 ? 3.367 -15.219 -9.344 1 98.5 174 GLU B CA 1
ATOM 3536 C C . GLU B 1 174 ? 3.346 -14.891 -10.828 1 98.5 174 GLU B C 1
ATOM 3538 O O . GLU B 1 174 ? 3.248 -13.719 -11.211 1 98.5 174 GLU B O 1
ATOM 3543 N N . LEU B 1 175 ? 3.445 -15.906 -11.656 1 98.5 175 LEU B N 1
ATOM 3544 C CA . LEU B 1 175 ? 3.424 -15.68 -13.094 1 98.5 175 LEU B CA 1
ATOM 3545 C C . LEU B 1 175 ? 2.031 -15.266 -13.562 1 98.5 175 LEU B C 1
ATOM 3547 O O . LEU B 1 175 ? 1.892 -14.477 -14.492 1 98.5 175 LEU B O 1
ATOM 3551 N N . LEU B 1 176 ? 0.986 -15.781 -12.906 1 97.56 176 LEU B N 1
ATOM 3552 C CA . LEU B 1 176 ? -0.365 -15.336 -13.227 1 97.56 176 LEU B CA 1
ATOM 3553 C C . LEU B 1 176 ? -0.541 -13.859 -12.875 1 97.56 176 LEU B C 1
ATOM 3555 O O . LEU B 1 176 ? -1.204 -13.117 -13.609 1 97.56 176 LEU B O 1
ATOM 3559 N N . HIS B 1 177 ? 0.027 -13.414 -11.766 1 95.19 177 HIS B N 1
ATOM 3560 C CA . HIS B 1 177 ? 0.051 -11.984 -11.5 1 95.19 177 HIS B CA 1
ATOM 3561 C C . HIS B 1 177 ? 0.696 -11.211 -12.648 1 95.19 177 HIS B C 1
ATOM 3563 O O . HIS B 1 177 ? 0.132 -10.234 -13.133 1 95.19 177 HIS B O 1
ATOM 3569 N N . ALA B 1 178 ? 1.839 -11.727 -13.078 1 95.56 178 ALA B N 1
ATOM 3570 C CA . ALA B 1 178 ? 2.576 -11.055 -14.148 1 95.56 178 ALA B CA 1
ATOM 3571 C C . ALA B 1 178 ? 1.762 -11.016 -15.438 1 95.56 178 ALA B C 1
ATOM 3573 O O . ALA B 1 178 ? 2.004 -10.18 -16.312 1 95.56 178 ALA B O 1
ATOM 3574 N N . LEU B 1 179 ? 0.846 -11.883 -15.492 1 95.62 179 LEU B N 1
ATOM 3575 C CA . LEU B 1 179 ? 0.011 -11.961 -16.688 1 95.62 179 LEU B CA 1
ATOM 3576 C C . LEU B 1 179 ? -1.268 -11.148 -16.5 1 95.62 179 LEU B C 1
ATOM 3578 O O . LEU B 1 179 ? -2.084 -11.055 -17.422 1 95.62 179 LEU B O 1
ATOM 3582 N N . GLY B 1 180 ? -1.517 -10.625 -15.328 1 92 180 GLY B N 1
ATOM 3583 C CA . GLY B 1 180 ? -2.594 -9.656 -15.203 1 92 180 GLY B CA 1
ATOM 3584 C C . GLY B 1 180 ? -3.678 -10.094 -14.234 1 92 180 GLY B C 1
ATOM 3585 O O . GLY B 1 180 ? -4.723 -9.453 -14.133 1 92 180 GLY B O 1
ATOM 3586 N N . PHE B 1 181 ? -3.434 -11.141 -13.477 1 92.75 181 PHE B N 1
ATOM 3587 C CA . PHE B 1 181 ? -4.492 -11.68 -12.633 1 92.75 181 PHE B CA 1
ATOM 3588 C C . PHE B 1 181 ? -4.312 -11.227 -11.188 1 92.75 181 PHE B C 1
ATOM 3590 O O . PHE B 1 181 ? -3.189 -11.172 -10.68 1 92.75 181 PHE B O 1
ATOM 3597 N N . ASP B 1 182 ? -5.449 -10.977 -10.523 1 92.19 182 ASP B N 1
ATOM 3598 C CA . ASP B 1 182 ? -5.516 -10.711 -9.094 1 92.19 182 ASP B CA 1
ATOM 3599 C C . ASP B 1 182 ? -5.922 -11.961 -8.32 1 92.19 182 ASP B C 1
ATOM 3601 O O . ASP B 1 182 ? -6.215 -13 -8.922 1 92.19 182 ASP B O 1
ATOM 3605 N N . HIS B 1 183 ? -5.867 -11.789 -7.059 1 95.81 183 HIS B N 1
ATOM 3606 C CA . HIS B 1 183 ? -6.277 -12.914 -6.227 1 95.81 183 HIS B CA 1
ATOM 3607 C C . HIS B 1 183 ? -7.758 -13.234 -6.422 1 95.81 183 HIS B C 1
ATOM 3609 O O . HIS B 1 183 ? -8.57 -12.32 -6.598 1 95.81 183 HIS B O 1
ATOM 3615 N N . GLU B 1 184 ? -8.039 -14.477 -6.23 1 96.56 184 GLU B N 1
ATOM 3616 C CA . GLU B 1 184 ? -9.406 -14.945 -6.398 1 96.56 184 GLU B CA 1
ATOM 3617 C C . GLU B 1 184 ? -10.328 -14.359 -5.332 1 96.56 184 GLU B C 1
ATOM 3619 O O . GLU B 1 184 ? -11.422 -13.883 -5.641 1 96.56 184 GLU B O 1
ATOM 3624 N N . GLN B 1 185 ? -9.891 -14.305 -4.094 1 96.12 185 GLN B N 1
ATOM 3625 C CA . GLN B 1 185 ? -10.75 -13.883 -2.99 1 96.12 185 GLN B CA 1
ATOM 3626 C C . GLN B 1 185 ? -11.008 -12.383 -3.031 1 96.12 185 GLN B C 1
ATOM 3628 O O . GLN B 1 185 ? -11.789 -11.859 -2.234 1 96.12 185 GLN B O 1
ATOM 3633 N N . THR B 1 186 ? -10.422 -11.688 -3.961 1 94.19 186 THR B N 1
ATOM 3634 C CA . THR B 1 186 ? -10.625 -10.242 -4.059 1 94.19 186 THR B CA 1
ATOM 3635 C C . THR B 1 186 ? -11.57 -9.906 -5.207 1 94.19 186 THR B C 1
ATOM 3637 O O . THR B 1 186 ? -11.82 -8.734 -5.484 1 94.19 186 THR B O 1
ATOM 3640 N N . ARG B 1 187 ? -12.133 -10.852 -5.805 1 94.31 187 ARG B N 1
ATOM 3641 C CA . ARG B 1 187 ? -13.031 -10.672 -6.938 1 94.31 187 ARG B CA 1
ATOM 3642 C C . ARG B 1 187 ? -14.227 -9.797 -6.562 1 94.31 187 ARG B C 1
ATOM 3644 O O . ARG B 1 187 ? -14.664 -9.805 -5.41 1 94.31 187 ARG B O 1
ATOM 3651 N N . SER B 1 188 ? -14.773 -9.18 -7.586 1 91.69 188 SER B N 1
ATOM 3652 C CA . SER B 1 188 ? -15.906 -8.273 -7.402 1 91.69 188 SER B CA 1
ATOM 3653 C C . SER B 1 188 ? -17.141 -9.016 -6.887 1 91.69 188 SER B C 1
ATOM 3655 O O . SER B 1 188 ? -17.969 -8.445 -6.176 1 91.69 188 SER B O 1
ATOM 3657 N N . ASP B 1 189 ? -17.281 -10.344 -7.16 1 95 189 ASP B N 1
ATOM 3658 C CA . ASP B 1 189 ? -18.469 -11.109 -6.77 1 95 189 ASP B CA 1
ATOM 3659 C C . ASP B 1 189 ? -18.156 -12.031 -5.598 1 95 189 ASP B C 1
ATOM 3661 O O . ASP B 1 189 ? -18.953 -12.922 -5.277 1 95 189 ASP B O 1
ATOM 3665 N N . ARG B 1 190 ? -17.047 -11.805 -4.914 1 95.75 190 ARG B N 1
ATOM 3666 C CA . ARG B 1 190 ? -16.578 -12.773 -3.934 1 95.75 190 ARG B CA 1
ATOM 3667 C C . ARG B 1 190 ? -17.531 -12.867 -2.748 1 95.75 190 ARG B C 1
ATOM 3669 O O . ARG B 1 190 ? -17.625 -13.914 -2.105 1 95.75 190 ARG B O 1
ATOM 3676 N N . ASP B 1 191 ? -18.312 -11.852 -2.463 1 96.5 191 ASP B N 1
ATOM 3677 C CA . ASP B 1 191 ? -19.156 -11.844 -1.275 1 96.5 191 ASP B CA 1
ATOM 3678 C C . ASP B 1 191 ? -20.344 -12.797 -1.433 1 96.5 191 ASP B C 1
ATOM 3680 O O . ASP B 1 191 ? -21.031 -13.109 -0.458 1 96.5 191 ASP B O 1
ATOM 3684 N N . GLN B 1 192 ? -20.547 -13.242 -2.574 1 97.31 192 GLN B N 1
ATOM 3685 C CA . GLN B 1 192 ? -21.562 -14.266 -2.809 1 97.31 192 GLN B CA 1
ATOM 3686 C C . GLN B 1 192 ? -20.984 -15.664 -2.586 1 97.31 192 GLN B C 1
ATOM 3688 O O . GLN B 1 192 ? -21.734 -16.641 -2.594 1 97.31 192 GLN B O 1
ATOM 3693 N N . HIS B 1 193 ? -19.688 -15.773 -2.275 1 97.62 193 HIS B N 1
ATOM 3694 C CA . HIS B 1 193 ? -19.062 -17.094 -2.303 1 97.62 193 HIS B CA 1
ATOM 3695 C C . HIS B 1 193 ? -18.219 -17.328 -1.048 1 97.62 193 HIS B C 1
ATOM 3697 O O . HIS B 1 193 ? -17.953 -18.469 -0.682 1 97.62 193 HIS B O 1
ATOM 3703 N N . VAL B 1 194 ? -17.75 -16.25 -0.432 1 97.88 194 VAL B N 1
ATOM 3704 C CA . VAL B 1 194 ? -17.016 -16.375 0.818 1 97.88 194 VAL B CA 1
ATOM 3705 C C . VAL B 1 194 ? -17.375 -15.219 1.755 1 97.88 194 VAL B C 1
ATOM 3707 O O . VAL B 1 194 ? -17.656 -14.109 1.304 1 97.88 194 VAL B O 1
ATOM 3710 N N . ARG B 1 195 ? -17.391 -15.516 3.006 1 97.69 195 ARG B N 1
ATOM 3711 C CA . ARG B 1 195 ? -17.453 -14.508 4.062 1 97.69 195 ARG B CA 1
ATOM 3712 C C . ARG B 1 195 ? -16.078 -14.266 4.676 1 97.69 195 ARG B C 1
ATOM 3714 O O . ARG B 1 195 ? -15.391 -15.211 5.062 1 97.69 195 ARG B O 1
ATOM 3721 N N . ILE B 1 196 ? -15.75 -13.055 4.711 1 97.44 196 ILE B N 1
ATOM 3722 C CA . ILE B 1 196 ? -14.469 -12.68 5.301 1 97.44 196 ILE B CA 1
ATOM 3723 C C . ILE B 1 196 ? -14.656 -12.367 6.785 1 97.44 196 ILE B C 1
ATOM 3725 O O . ILE B 1 196 ? -15.531 -11.578 7.152 1 97.44 196 ILE B O 1
ATOM 3729 N N . LEU B 1 197 ? -13.875 -12.984 7.59 1 97.12 197 LEU B N 1
ATOM 3730 C CA . LEU B 1 197 ? -13.914 -12.773 9.031 1 97.12 197 LEU B CA 1
ATOM 3731 C C . LEU B 1 197 ? -12.727 -11.938 9.492 1 97.12 197 LEU B C 1
ATOM 3733 O O . LEU B 1 197 ? -11.781 -12.461 10.078 1 97.12 197 LEU B O 1
ATOM 3737 N N . LEU B 1 198 ? -12.867 -10.672 9.398 1 94.62 198 LEU B N 1
ATOM 3738 C CA . LEU B 1 198 ? -11.773 -9.727 9.609 1 94.62 198 LEU B CA 1
ATOM 3739 C C . LEU B 1 198 ? -11.305 -9.758 11.055 1 94.62 198 LEU B C 1
ATOM 3741 O O . LEU B 1 198 ? -10.141 -9.461 11.344 1 94.62 198 LEU B O 1
ATOM 3745 N N . GLN B 1 199 ? -12.18 -10.094 12.008 1 94.62 199 GLN B N 1
ATOM 3746 C CA . GLN B 1 199 ? -11.805 -10.141 13.422 1 94.62 199 GLN B CA 1
ATOM 3747 C C . GLN B 1 199 ? -10.695 -11.164 13.656 1 94.62 199 GLN B C 1
ATOM 3749 O O . GLN B 1 199 ? -10.008 -11.117 14.68 1 94.62 199 GLN B O 1
ATOM 3754 N N . ASN B 1 200 ? -10.547 -12.102 12.711 1 97 200 ASN B N 1
ATOM 3755 C CA . ASN B 1 200 ? -9.547 -13.148 12.852 1 97 200 ASN B CA 1
ATOM 3756 C C . ASN B 1 200 ? -8.273 -12.82 12.078 1 97 200 ASN B C 1
ATOM 3758 O O . ASN B 1 200 ? -7.285 -13.555 12.156 1 97 200 ASN B O 1
ATOM 3762 N N . VAL B 1 201 ? -8.242 -11.719 11.359 1 94.31 201 VAL B N 1
ATOM 3763 C CA . VAL B 1 201 ? -7.121 -11.344 10.5 1 94.31 201 VAL B CA 1
ATOM 3764 C C . VAL B 1 201 ? -6.074 -10.586 11.305 1 94.31 201 VAL B C 1
ATOM 3766 O O . VAL B 1 201 ? -6.414 -9.789 12.18 1 94.31 201 VAL B O 1
ATOM 3769 N N . ILE B 1 202 ? -4.812 -10.898 11.062 1 89.19 202 ILE B N 1
ATOM 3770 C CA . ILE B 1 202 ? -3.725 -10.133 11.664 1 89.19 202 ILE B CA 1
ATOM 3771 C C . ILE B 1 202 ? -3.965 -8.641 11.453 1 89.19 202 ILE B C 1
ATOM 3773 O O . ILE B 1 202 ? -4.246 -8.203 10.336 1 89.19 202 ILE B O 1
ATOM 3777 N N . THR B 1 203 ? -3.834 -7.855 12.531 1 84.06 203 THR B N 1
ATOM 3778 C CA . THR B 1 203 ? -4.062 -6.418 12.438 1 84.06 203 THR B CA 1
ATOM 3779 C C . THR B 1 203 ? -3.115 -5.785 11.422 1 84.06 203 THR B C 1
ATOM 3781 O O . THR B 1 203 ? -1.914 -6.062 11.43 1 84.06 203 THR B O 1
ATOM 3784 N N . GLY B 1 204 ? -3.682 -4.992 10.484 1 81.19 204 GLY B N 1
ATOM 3785 C CA . GLY B 1 204 ? -2.875 -4.328 9.469 1 81.19 204 GLY B CA 1
ATOM 3786 C C . GLY B 1 204 ? -2.812 -5.098 8.164 1 81.19 204 GLY B C 1
ATOM 3787 O O . GLY B 1 204 ? -2.311 -4.586 7.16 1 81.19 204 GLY B O 1
ATOM 3788 N N . MET B 1 205 ? -3.377 -6.32 8.172 1 86.44 205 MET B N 1
ATOM 3789 C CA . MET B 1 205 ? -3.316 -7.148 6.969 1 86.44 205 MET B CA 1
ATOM 3790 C C . MET B 1 205 ? -4.695 -7.301 6.34 1 86.44 205 MET B C 1
ATOM 3792 O O . MET B 1 205 ? -4.887 -8.125 5.441 1 86.44 205 MET B O 1
ATOM 3796 N N . GLU B 1 206 ? -5.617 -6.465 6.75 1 90.88 206 GLU B N 1
ATOM 3797 C CA . GLU B 1 206 ? -6.996 -6.578 6.285 1 90.88 206 GLU B CA 1
ATOM 3798 C C . GLU B 1 206 ? -7.105 -6.266 4.797 1 90.88 206 GLU B C 1
ATOM 3800 O O . GLU B 1 206 ? -7.965 -6.816 4.105 1 90.88 206 GLU B O 1
ATOM 3805 N N . PHE B 1 207 ? -6.191 -5.539 4.336 1 87.44 207 PHE B N 1
ATOM 3806 C CA . PHE B 1 207 ? -6.234 -5.105 2.943 1 87.44 207 PHE B CA 1
ATOM 3807 C C . PHE B 1 207 ? -6.121 -6.301 2.002 1 87.44 207 PHE B C 1
ATOM 3809 O O . PHE B 1 207 ? -6.48 -6.207 0.826 1 87.44 207 PHE B O 1
ATOM 3816 N N . ASN B 1 208 ? -5.59 -7.406 2.441 1 90.25 208 ASN B N 1
ATOM 3817 C CA . ASN B 1 208 ? -5.426 -8.602 1.621 1 90.25 208 ASN B CA 1
ATOM 3818 C C . ASN B 1 208 ? -6.773 -9.164 1.179 1 90.25 208 ASN B C 1
ATOM 3820 O O . ASN B 1 208 ? -6.836 -10.008 0.283 1 90.25 208 ASN B O 1
ATOM 3824 N N . PHE B 1 209 ? -7.816 -8.656 1.793 1 94.12 209 PHE B N 1
ATOM 3825 C CA . PHE B 1 209 ? -9.141 -9.211 1.534 1 94.12 209 PHE B CA 1
ATOM 3826 C C . PHE B 1 209 ? -10.055 -8.164 0.911 1 94.12 209 PHE B C 1
ATOM 3828 O O . PHE B 1 209 ? -11.266 -8.375 0.796 1 94.12 209 PHE B O 1
ATOM 3835 N N . ARG B 1 210 ? -9.477 -7.059 0.564 1 90.5 210 ARG B N 1
ATOM 3836 C CA . ARG B 1 210 ? -10.266 -6.016 -0.091 1 90.5 210 ARG B CA 1
ATOM 3837 C C . ARG B 1 210 ? -10.695 -6.453 -1.489 1 90.5 210 ARG B C 1
ATOM 3839 O O . ARG B 1 210 ? -9.898 -7.023 -2.238 1 90.5 210 ARG B O 1
ATOM 3846 N N . LYS B 1 211 ? -11.945 -6.117 -1.793 1 90.44 211 LYS B N 1
ATOM 3847 C CA . LYS B 1 211 ? -12.445 -6.43 -3.129 1 90.44 211 LYS B CA 1
ATOM 3848 C C . LYS B 1 211 ? -11.883 -5.461 -4.164 1 90.44 211 LYS B C 1
ATOM 3850 O O . LYS B 1 211 ? -11.664 -4.281 -3.871 1 90.44 211 LYS B O 1
ATOM 3855 N N . ILE B 1 212 ? -11.766 -6.016 -5.316 1 84.5 212 ILE B N 1
ATOM 3856 C CA . ILE B 1 212 ? -11.406 -5.258 -6.512 1 84.5 212 ILE B CA 1
ATOM 3857 C C . ILE B 1 212 ? -12.508 -5.402 -7.559 1 84.5 212 ILE B C 1
ATOM 3859 O O . ILE B 1 212 ? -13.195 -6.43 -7.609 1 84.5 212 ILE B O 1
ATOM 3863 N N . GLN B 1 213 ? -12.75 -4.277 -8.305 1 83.94 213 GLN B N 1
ATOM 3864 C CA . GLN B 1 213 ? -13.734 -4.359 -9.375 1 83.94 213 GLN B CA 1
ATOM 3865 C C . GLN B 1 213 ? -13.172 -5.102 -10.586 1 83.94 213 GLN B C 1
ATOM 3867 O O . GLN B 1 213 ? -12.922 -4.496 -11.625 1 83.94 213 GLN B O 1
ATOM 3872 N N . THR B 1 214 ? -13.094 -6.379 -10.445 1 84.75 214 THR B N 1
ATOM 3873 C CA . THR B 1 214 ? -12.461 -7.215 -11.461 1 84.75 214 THR B CA 1
ATOM 3874 C C . THR B 1 214 ? -13.422 -7.5 -12.609 1 84.75 214 THR B C 1
ATOM 3876 O O . THR B 1 214 ? -14.641 -7.492 -12.422 1 84.75 214 THR B O 1
ATOM 3879 N N . ARG B 1 215 ? -12.742 -7.66 -13.789 1 83.06 215 ARG B N 1
ATOM 3880 C CA . ARG B 1 215 ? -13.445 -8.367 -14.852 1 83.06 215 ARG B CA 1
ATOM 3881 C C . ARG B 1 215 ? -13.375 -9.883 -14.641 1 83.06 215 ARG B C 1
ATOM 3883 O O . ARG B 1 215 ? -12.281 -10.453 -14.602 1 83.06 215 ARG B O 1
ATOM 3890 N N . ASN B 1 216 ? -14.422 -10.508 -14.445 1 88.69 216 ASN B N 1
ATOM 3891 C CA . ASN B 1 216 ? -14.422 -11.914 -14.062 1 88.69 216 ASN B CA 1
ATOM 3892 C C . ASN B 1 216 ? -14.453 -12.828 -15.281 1 88.69 216 ASN B C 1
ATOM 3894 O O . ASN B 1 216 ? -14.43 -14.055 -15.148 1 88.69 216 ASN B O 1
ATOM 3898 N N . LEU B 1 217 ? -14.523 -12.289 -16.469 1 88.56 217 LEU B N 1
ATOM 3899 C CA . LEU B 1 217 ? -14.289 -12.938 -17.766 1 88.56 217 LEU B CA 1
ATOM 3900 C C . LEU B 1 217 ? -15.227 -14.125 -17.953 1 88.56 217 LEU B C 1
ATOM 3902 O O . LEU B 1 217 ? -14.82 -15.156 -18.484 1 88.56 217 LEU B O 1
ATOM 3906 N N . GLY B 1 218 ? -16.375 -14.055 -17.344 1 89.88 218 GLY B N 1
ATOM 3907 C CA . GLY B 1 218 ? -17.406 -15.062 -17.547 1 89.88 218 GLY B CA 1
ATOM 3908 C C . GLY B 1 218 ? -17.125 -16.375 -16.844 1 89.88 218 GLY B C 1
ATOM 3909 O O . GLY B 1 218 ? -17.672 -17.406 -17.203 1 89.88 218 GLY B O 1
ATOM 3910 N N . THR B 1 219 ? -16.219 -16.422 -15.961 1 93.75 219 THR B N 1
ATOM 3911 C CA . THR B 1 219 ? -15.922 -17.625 -15.203 1 93.75 219 THR B CA 1
ATOM 3912 C C . THR B 1 219 ? -16.5 -17.531 -13.789 1 93.75 219 THR B C 1
ATOM 3914 O O . THR B 1 219 ? -16.609 -16.438 -13.227 1 93.75 219 THR B O 1
ATOM 3917 N N . PRO B 1 220 ? -16.844 -18.719 -13.25 1 95.62 220 PRO B N 1
ATOM 3918 C CA . PRO B 1 220 ? -17.359 -18.703 -11.875 1 95.62 220 PRO B CA 1
ATOM 3919 C C . PRO B 1 220 ? -16.25 -18.5 -10.844 1 95.62 220 PRO B C 1
ATOM 3921 O O . PRO B 1 220 ? -15.062 -18.594 -11.18 1 95.62 220 PRO B O 1
ATOM 3924 N N . TYR B 1 221 ? -16.734 -18.141 -9.695 1 96.75 221 TYR B N 1
ATOM 3925 C CA . TYR B 1 221 ? -15.812 -18.141 -8.57 1 96.75 221 TYR B CA 1
ATOM 3926 C C . TYR B 1 221 ? -15.18 -19.516 -8.383 1 96.75 221 TYR B C 1
ATOM 3928 O O . TYR B 1 221 ? -15.859 -20.547 -8.484 1 96.75 221 TYR B O 1
ATOM 3936 N N . ASP B 1 222 ? -13.789 -19.562 -8.109 1 97.44 222 ASP B N 1
ATOM 3937 C CA . ASP B 1 222 ? -13.062 -20.828 -8.133 1 97.44 222 ASP B CA 1
ATOM 3938 C C . ASP B 1 222 ? -12.305 -21.062 -6.828 1 97.44 222 ASP B C 1
ATOM 3940 O O . ASP B 1 222 ? -11.211 -20.547 -6.637 1 97.44 222 ASP B O 1
ATOM 3944 N N . TYR B 1 223 ? -12.859 -21.969 -6.039 1 96.62 223 TYR B N 1
ATOM 3945 C CA . TYR B 1 223 ? -12.258 -22.297 -4.75 1 96.62 223 TYR B CA 1
ATOM 3946 C C . TYR B 1 223 ? -10.93 -23.031 -4.93 1 96.62 223 TYR B C 1
ATOM 3948 O O . TYR B 1 223 ? -10.141 -23.125 -3.992 1 96.62 223 TYR B O 1
ATOM 3956 N N . ASN B 1 224 ? -10.68 -23.484 -6.125 1 95.69 224 ASN B N 1
ATOM 3957 C CA . ASN B 1 224 ? -9.492 -24.281 -6.379 1 95.69 224 ASN B CA 1
ATOM 3958 C C . ASN B 1 224 ? -8.461 -23.516 -7.199 1 95.69 224 ASN B C 1
ATOM 3960 O O . ASN B 1 224 ? -7.477 -24.094 -7.668 1 95.69 224 ASN B O 1
ATOM 3964 N N . SER B 1 225 ? -8.703 -22.25 -7.371 1 97.81 225 SER B N 1
ATOM 3965 C CA . SER B 1 225 ? -7.738 -21.422 -8.086 1 97.81 225 SER B CA 1
ATOM 3966 C C . SER B 1 225 ? -6.402 -21.359 -7.355 1 97.81 225 SER B C 1
ATOM 3968 O O . SER B 1 225 ? -6.367 -21.234 -6.129 1 97.81 225 SER B O 1
ATOM 3970 N N . VAL B 1 226 ? -5.348 -21.406 -8.109 1 98.06 226 VAL B N 1
ATOM 3971 C CA . VAL B 1 226 ? -4.023 -21.219 -7.527 1 98.06 226 VAL B CA 1
ATOM 3972 C C . VAL B 1 226 ? -3.877 -19.781 -7.027 1 98.06 226 VAL B C 1
ATOM 3974 O O . VAL B 1 226 ? -2.949 -19.469 -6.281 1 98.06 226 VAL B O 1
ATOM 3977 N N . MET B 1 227 ? -4.855 -18.922 -7.34 1 97.62 227 MET B N 1
ATOM 3978 C CA . MET B 1 227 ? -4.867 -17.516 -6.949 1 97.62 227 MET B CA 1
ATOM 3979 C C . MET B 1 227 ? -5.73 -17.312 -5.707 1 97.62 227 MET B C 1
ATOM 3981 O O . MET B 1 227 ? -5.969 -16.172 -5.297 1 97.62 227 MET B O 1
ATOM 3985 N N . HIS B 1 228 ? -6.25 -18.359 -5.117 1 97.62 228 HIS B N 1
ATOM 3986 C CA . HIS B 1 228 ? -7.105 -18.266 -3.938 1 97.62 228 HIS B CA 1
ATOM 3987 C C . HIS B 1 228 ? -6.312 -18.547 -2.662 1 97.62 228 HIS B C 1
ATOM 3989 O O . HIS B 1 228 ? -5.656 -19.578 -2.547 1 97.62 228 HIS B O 1
ATOM 3995 N N . TYR B 1 229 ? -6.438 -17.641 -1.698 1 97 229 TYR B N 1
ATOM 3996 C CA . TYR B 1 229 ? -5.832 -17.891 -0.397 1 97 229 TYR B CA 1
ATOM 3997 C C . TYR B 1 229 ? -6.602 -18.969 0.359 1 97 229 TYR B C 1
ATOM 3999 O O . TYR B 1 229 ? -7.75 -19.266 0.029 1 97 229 TYR B O 1
ATOM 4007 N N . GLY B 1 230 ? -5.914 -19.5 1.332 1 95.62 230 GLY B N 1
ATOM 4008 C CA . GLY B 1 230 ? -6.523 -20.562 2.123 1 95.62 230 GLY B CA 1
ATOM 4009 C C . GLY B 1 230 ? -7.43 -20.031 3.223 1 95.62 230 GLY B C 1
ATOM 4010 O O . GLY B 1 230 ? -7.441 -18.844 3.506 1 95.62 230 GLY B O 1
ATOM 4011 N N . ARG B 1 231 ? -8.055 -20.969 3.846 1 95.75 231 ARG B N 1
ATOM 4012 C CA . ARG B 1 231 ? -9.086 -20.719 4.852 1 95.75 231 ARG B CA 1
ATOM 4013 C C . ARG B 1 231 ? -8.523 -19.922 6.02 1 95.75 231 ARG B C 1
ATOM 4015 O O . ARG B 1 231 ? -9.227 -19.094 6.613 1 95.75 231 ARG B O 1
ATOM 4022 N N . TYR B 1 232 ? -7.281 -20.062 6.297 1 95.69 232 TYR B N 1
ATOM 4023 C CA . TYR B 1 232 ? -6.691 -19.469 7.492 1 95.69 232 TYR B CA 1
ATOM 4024 C C . TYR B 1 232 ? -5.652 -18.422 7.125 1 95.69 232 TYR B C 1
ATOM 4026 O O . TYR B 1 232 ? -4.781 -18.094 7.934 1 95.69 232 TYR B O 1
ATOM 4034 N N . ALA B 1 233 ? -5.723 -17.969 5.957 1 95.44 233 ALA B N 1
ATOM 4035 C CA . ALA B 1 233 ? -4.758 -16.984 5.48 1 95.44 233 ALA B CA 1
ATOM 4036 C C . ALA B 1 233 ? -4.723 -15.758 6.398 1 95.44 233 ALA B C 1
ATOM 4038 O O . ALA B 1 233 ? -5.762 -15.164 6.695 1 95.44 233 ALA B O 1
ATOM 4039 N N . PHE B 1 234 ? -3.492 -15.438 6.961 1 93.44 234 PHE B N 1
ATOM 4040 C CA . PHE B 1 234 ? -3.225 -14.242 7.762 1 93.44 234 PHE B CA 1
ATOM 4041 C C . PHE B 1 234 ? -4.023 -14.273 9.055 1 93.44 234 PHE B C 1
ATOM 4043 O O . PHE B 1 234 ? -4.473 -13.234 9.539 1 93.44 234 PHE B O 1
ATOM 4050 N N . SER B 1 235 ? -4.266 -15.43 9.516 1 95.5 235 SER B N 1
ATOM 4051 C CA . SER B 1 235 ? -4.973 -15.578 10.781 1 95.5 235 SER B CA 1
ATOM 4052 C C . SER B 1 235 ? -4.082 -15.219 11.961 1 95.5 235 SER B C 1
ATOM 4054 O O . SER B 1 235 ? -2.91 -15.594 12 1 95.5 235 SER B O 1
ATOM 4056 N N . ARG B 1 236 ? -4.68 -14.461 12.891 1 92.94 236 ARG B N 1
ATOM 4057 C CA . ARG B 1 236 ? -3.91 -14.062 14.062 1 92.94 236 ARG B CA 1
ATOM 4058 C C . ARG B 1 236 ? -4.199 -14.977 15.242 1 92.94 236 ARG B C 1
ATOM 4060 O O . ARG B 1 236 ? -3.496 -14.938 16.25 1 92.94 236 ARG B O 1
ATOM 4067 N N . ASN B 1 237 ? -5.117 -15.867 15.18 1 96.25 237 ASN B N 1
ATOM 4068 C CA . ASN B 1 237 ? -5.578 -16.641 16.328 1 96.25 237 ASN B CA 1
ATOM 4069 C C . ASN B 1 237 ? -5.945 -18.078 15.93 1 96.25 237 ASN B C 1
ATOM 4071 O O . ASN B 1 237 ? -6.789 -18.703 16.562 1 96.25 237 ASN B O 1
ATOM 4075 N N . ASN B 1 238 ? -5.512 -18.531 14.758 1 95.25 238 ASN B N 1
ATOM 4076 C CA . ASN B 1 238 ? -5.711 -19.875 14.234 1 95.25 238 ASN B CA 1
ATOM 4077 C C . ASN B 1 238 ? -7.184 -20.156 13.961 1 95.25 238 ASN B C 1
ATOM 4079 O O . ASN B 1 238 ? -7.625 -21.297 14.031 1 95.25 238 ASN B O 1
ATOM 4083 N N . GLN B 1 239 ? -7.953 -19.125 13.812 1 97.38 239 GLN B N 1
ATOM 4084 C CA . GLN B 1 239 ? -9.336 -19.234 13.367 1 97.38 239 GLN B CA 1
ATOM 4085 C C . GLN B 1 239 ? -9.469 -18.875 11.891 1 97.38 239 GLN B C 1
ATOM 4087 O O . GLN B 1 239 ? -8.609 -18.188 11.336 1 97.38 239 GLN B O 1
ATOM 4092 N N . PRO B 1 240 ? -10.523 -19.406 11.234 1 97 240 PRO B N 1
ATOM 4093 C CA . PRO B 1 240 ? -10.695 -19.094 9.812 1 97 240 PRO B CA 1
ATOM 4094 C C . PRO B 1 240 ? -10.859 -17.594 9.57 1 97 240 PRO B C 1
ATOM 4096 O O . PRO B 1 240 ? -11.531 -16.906 10.344 1 97 240 PRO B O 1
ATOM 4099 N N . THR B 1 241 ? -10.164 -17.125 8.5 1 97.81 241 THR B N 1
ATOM 4100 C CA . THR B 1 241 ? -10.359 -15.742 8.062 1 97.81 241 THR B CA 1
ATOM 4101 C C . THR B 1 241 ? -11.359 -15.672 6.914 1 97.81 241 THR B C 1
ATOM 4103 O O . THR B 1 241 ? -11.883 -14.602 6.602 1 97.81 241 THR B O 1
ATOM 4106 N N . MET B 1 242 ? -11.594 -16.828 6.289 1 97.88 242 MET B N 1
ATOM 4107 C CA . MET B 1 242 ? -12.578 -16.938 5.219 1 97.88 242 MET B CA 1
ATOM 4108 C C . MET B 1 242 ? -13.438 -18.188 5.398 1 97.88 242 MET B C 1
ATOM 4110 O O . MET B 1 242 ? -12.938 -19.25 5.766 1 97.88 242 MET B O 1
ATOM 4114 N N . VAL B 1 243 ? -14.711 -18.031 5.121 1 97.94 243 VAL B N 1
ATOM 4115 C CA . VAL B 1 243 ? -15.664 -19.125 5.184 1 97.94 243 VAL B CA 1
ATOM 4116 C C . VAL B 1 243 ? -16.469 -19.203 3.889 1 97.94 243 VAL B C 1
ATOM 4118 O O . VAL B 1 243 ? -17.109 -18.219 3.5 1 97.94 243 VAL B O 1
ATOM 4121 N N . PRO B 1 244 ? -16.406 -20.359 3.244 1 97.31 244 PRO B N 1
ATOM 4122 C CA . PRO B 1 244 ? -17.188 -20.469 2.016 1 97.31 244 PRO B CA 1
ATOM 4123 C C . PRO B 1 244 ? -18.703 -20.453 2.277 1 97.31 244 PRO B C 1
ATOM 4125 O O . PRO B 1 244 ? -19.156 -20.969 3.305 1 97.31 244 PRO B O 1
ATOM 4128 N N . ILE B 1 245 ? -19.406 -19.875 1.422 1 95.56 245 ILE B N 1
ATOM 4129 C CA . ILE B 1 245 ? -20.859 -19.844 1.495 1 95.56 245 ILE B CA 1
ATOM 4130 C C . ILE B 1 245 ? -21.453 -20.297 0.161 1 95.56 245 ILE B C 1
ATOM 4132 O O . ILE B 1 245 ? -20.859 -20.094 -0.895 1 95.56 245 ILE B O 1
ATOM 4136 N N . PRO B 1 246 ? -22.547 -20.922 0.132 1 92.88 246 PRO B N 1
ATOM 4137 C CA . PRO B 1 246 ? -23.422 -21.188 1.277 1 92.88 246 PRO B CA 1
ATOM 4138 C C . PRO B 1 246 ? -22.969 -22.391 2.094 1 92.88 246 PRO B C 1
ATOM 4140 O O . PRO B 1 246 ? -23.406 -22.578 3.23 1 92.88 246 PRO B O 1
ATOM 4143 N N . ASN B 1 247 ? -22.219 -23.281 1.54 1 94.5 247 ASN B N 1
ATOM 4144 C CA . ASN B 1 247 ? -21.719 -24.469 2.248 1 94.5 247 ASN B CA 1
ATOM 4145 C C . ASN B 1 247 ? -20.375 -24.203 2.916 1 94.5 247 ASN B C 1
ATOM 4147 O O . ASN B 1 247 ? -19.359 -24.094 2.238 1 94.5 247 ASN B O 1
ATOM 4151 N N . SER B 1 248 ? -20.312 -24.156 4.203 1 93.75 248 SER B N 1
ATOM 4152 C CA . SER B 1 248 ? -19.125 -23.766 4.961 1 93.75 248 SER B CA 1
ATOM 4153 C C . SER B 1 248 ? -18.094 -24.891 4.98 1 93.75 248 SER B C 1
ATOM 4155 O O . SER B 1 248 ? -16.953 -24.688 5.422 1 93.75 248 SER B O 1
ATOM 4157 N N . ASN B 1 249 ? -18.391 -25.969 4.379 1 92.62 249 ASN B N 1
ATOM 4158 C CA . ASN B 1 249 ? -17.5 -27.125 4.477 1 92.62 249 ASN B CA 1
ATOM 4159 C C . ASN B 1 249 ? -16.672 -27.312 3.215 1 92.62 249 ASN B C 1
ATOM 4161 O O . ASN B 1 249 ? -15.828 -28.203 3.145 1 92.62 249 ASN B O 1
ATOM 4165 N N . VAL B 1 250 ? -16.906 -26.469 2.307 1 92.69 250 VAL B N 1
ATOM 4166 C CA . VAL B 1 250 ? -16.141 -26.578 1.066 1 92.69 250 VAL B CA 1
ATOM 4167 C C . VAL B 1 250 ? -14.664 -26.328 1.35 1 92.69 250 VAL B C 1
ATOM 4169 O O . VAL B 1 250 ? -14.305 -25.406 2.086 1 92.69 250 VAL B O 1
ATOM 4172 N N . SER B 1 251 ? -13.828 -27.297 0.909 1 90.94 251 SER B N 1
ATOM 4173 C CA . SER B 1 251 ? -12.383 -27.078 0.988 1 90.94 251 SER B CA 1
ATOM 4174 C C . SER B 1 251 ? -11.914 -26.094 -0.07 1 90.94 251 SER B C 1
ATOM 4176 O O . SER B 1 251 ? -12.398 -26.109 -1.203 1 90.94 251 SER B O 1
ATOM 4178 N N . PHE B 1 252 ? -11.023 -25.188 0.308 1 90.88 252 PHE B N 1
ATOM 4179 C CA . PHE B 1 252 ? -10.508 -24.234 -0.676 1 90.88 252 PHE B CA 1
ATOM 4180 C C . PHE B 1 252 ? -9.109 -23.781 -0.295 1 90.88 252 PHE B C 1
ATOM 4182 O O . PHE B 1 252 ? -8.664 -23.984 0.838 1 90.88 252 PHE B O 1
ATOM 4189 N N . GLY B 1 253 ? -8.383 -23.297 -1.28 1 90 253 GLY B N 1
ATOM 4190 C CA . GLY B 1 253 ? -7.066 -22.703 -1.083 1 90 253 GLY B CA 1
ATOM 4191 C C . GLY B 1 253 ? -5.961 -23.734 -1 1 90 253 GLY B C 1
ATOM 4192 O O . GLY B 1 253 ? -4.91 -23.484 -0.408 1 90 253 GLY B O 1
ATOM 4193 N N . ASN B 1 254 ? -6.145 -24.922 -1.571 1 91.06 254 ASN B N 1
ATOM 4194 C CA . ASN B 1 254 ? -5.188 -26.016 -1.473 1 91.06 254 ASN B CA 1
ATOM 4195 C C . ASN B 1 254 ? -4.578 -26.359 -2.83 1 91.06 254 ASN B C 1
ATOM 4197 O O . ASN B 1 254 ? -4.023 -27.438 -3.016 1 91.06 254 ASN B O 1
ATOM 4201 N N . ALA B 1 255 ? -4.664 -25.422 -3.746 1 95.88 255 ALA B N 1
ATOM 4202 C CA . ALA B 1 255 ? -4.219 -25.672 -5.113 1 95.88 255 ALA B CA 1
ATOM 4203 C C . ALA B 1 255 ? -2.723 -25.969 -5.16 1 95.88 255 ALA B C 1
ATOM 4205 O O . ALA B 1 255 ? -1.935 -25.312 -4.473 1 95.88 255 ALA B O 1
ATOM 4206 N N . LYS B 1 256 ? -2.357 -26.938 -5.98 1 95.56 256 LYS B N 1
ATOM 4207 C CA . LYS B 1 256 ? -0.954 -27.266 -6.207 1 95.56 256 LYS B CA 1
ATOM 4208 C C . LYS B 1 256 ? -0.526 -26.906 -7.629 1 95.56 256 LYS B C 1
ATOM 4210 O O . LYS B 1 256 ? 0.651 -27.016 -7.977 1 95.56 256 LYS B O 1
ATOM 4215 N N . GLU B 1 257 ? -1.492 -26.562 -8.383 1 96.81 257 GLU B N 1
ATOM 4216 C CA . GLU B 1 257 ? -1.302 -26.094 -9.75 1 96.81 257 GLU B CA 1
ATOM 4217 C C . GLU B 1 257 ? -2.494 -25.266 -10.219 1 96.81 257 GLU B C 1
ATOM 4219 O O . GLU B 1 257 ? -3.514 -25.188 -9.531 1 96.81 257 GLU B O 1
ATOM 4224 N N . MET B 1 258 ? -2.422 -24.656 -11.352 1 97.88 258 MET B N 1
ATOM 4225 C CA . MET B 1 258 ? -3.525 -23.906 -11.945 1 97.88 258 MET B CA 1
ATOM 4226 C C . MET B 1 258 ? -4.758 -24.781 -12.117 1 97.88 258 MET B C 1
ATOM 4228 O O . MET B 1 258 ? -4.648 -25.922 -12.562 1 97.88 258 MET B O 1
ATOM 4232 N N . SER B 1 259 ? -5.848 -24.234 -11.734 1 97.69 259 SER B N 1
ATOM 4233 C CA . SER B 1 259 ? -7.109 -24.938 -11.961 1 97.69 259 SER B CA 1
ATOM 4234 C C . SER B 1 259 ? -7.562 -24.812 -13.414 1 97.69 259 SER B C 1
ATOM 4236 O O . SER B 1 259 ? -6.988 -24.031 -14.18 1 97.69 259 SER B O 1
ATOM 4238 N N . ARG B 1 260 ? -8.578 -25.578 -13.734 1 96.94 260 ARG B N 1
ATOM 4239 C CA . ARG B 1 260 ? -9.18 -25.484 -15.062 1 96.94 260 ARG B CA 1
ATOM 4240 C C . ARG B 1 260 ? -9.727 -24.078 -15.305 1 96.94 260 ARG B C 1
ATOM 4242 O O . ARG B 1 260 ? -9.625 -23.547 -16.422 1 96.94 260 ARG B O 1
ATOM 4249 N N . ASN B 1 261 ? -10.273 -23.5 -14.289 1 97 261 ASN B N 1
ATOM 4250 C CA . ASN B 1 261 ? -10.828 -22.156 -14.43 1 97 261 ASN B CA 1
ATOM 4251 C C . ASN B 1 261 ? -9.719 -21.109 -14.57 1 97 261 ASN B C 1
ATOM 4253 O O . ASN B 1 261 ? -9.898 -20.109 -15.266 1 97 261 ASN B O 1
ATOM 4257 N N . ASP B 1 262 ? -8.594 -21.312 -13.859 1 97.62 262 ASP B N 1
ATOM 4258 C CA . ASP B 1 262 ? -7.449 -20.422 -14.078 1 97.62 262 ASP B CA 1
ATOM 4259 C C . ASP B 1 262 ? -7.051 -20.406 -15.547 1 97.62 262 ASP B C 1
ATOM 4261 O O . ASP B 1 262 ? -6.863 -19.328 -16.125 1 97.62 262 ASP B O 1
ATOM 4265 N N . ILE B 1 263 ? -6.961 -21.578 -16.078 1 97.94 263 ILE B N 1
ATOM 4266 C CA . ILE B 1 263 ? -6.551 -21.75 -17.469 1 97.94 263 ILE B CA 1
ATOM 4267 C C . ILE B 1 263 ? -7.586 -21.125 -18.391 1 97.94 263 ILE B C 1
ATOM 4269 O O . ILE B 1 263 ? -7.234 -20.391 -19.328 1 97.94 263 ILE B O 1
ATOM 4273 N N . ALA B 1 264 ? -8.859 -21.344 -18.141 1 97.31 264 ALA B N 1
ATOM 4274 C CA . ALA B 1 264 ? -9.93 -20.797 -18.969 1 97.31 264 ALA B CA 1
ATOM 4275 C C . ALA B 1 264 ? -9.906 -19.281 -18.953 1 97.31 264 ALA B C 1
ATOM 4277 O O . ALA B 1 264 ? -10.086 -18.641 -19.984 1 97.31 264 ALA B O 1
ATOM 4278 N N . ARG B 1 265 ? -9.695 -18.672 -17.812 1 96.25 265 ARG B N 1
ATOM 4279 C CA . ARG B 1 265 ? -9.641 -17.219 -17.703 1 96.25 265 ARG B CA 1
ATOM 4280 C C . ARG B 1 265 ? -8.461 -16.641 -18.469 1 96.25 265 ARG B C 1
ATOM 4282 O O . ARG B 1 265 ? -8.586 -15.609 -19.141 1 96.25 265 ARG B O 1
ATOM 4289 N N . LEU B 1 266 ? -7.379 -17.344 -18.281 1 95.88 266 LEU B N 1
ATOM 4290 C CA . LEU B 1 266 ? -6.18 -16.922 -18.984 1 95.88 266 LEU B CA 1
ATOM 4291 C C . LEU B 1 266 ? -6.406 -16.938 -20.5 1 95.88 266 LEU B C 1
ATOM 4293 O O . LEU B 1 266 ? -6.078 -15.977 -21.188 1 95.88 266 LEU B O 1
ATOM 4297 N N . ASN B 1 267 ? -6.98 -18 -20.969 1 97 267 ASN B N 1
ATOM 4298 C CA . ASN B 1 267 ? -7.273 -18.141 -22.391 1 97 267 ASN B CA 1
ATOM 4299 C C . ASN B 1 267 ? -8.258 -17.078 -22.859 1 97 267 ASN B C 1
ATOM 4301 O O . ASN B 1 267 ? -8.125 -16.547 -23.969 1 97 267 ASN B O 1
ATOM 4305 N N . THR B 1 268 ? -9.234 -16.766 -22.047 1 95.06 268 THR B N 1
ATOM 4306 C CA . THR B 1 268 ? -10.219 -15.75 -22.391 1 95.06 268 THR B CA 1
ATOM 4307 C C . THR B 1 268 ? -9.57 -14.367 -22.406 1 95.06 268 THR B C 1
ATOM 4309 O O . THR B 1 268 ? -9.766 -13.594 -23.344 1 95.06 268 THR B O 1
ATOM 4312 N N . LEU B 1 269 ? -8.758 -14.094 -21.375 1 92.88 269 LEU B N 1
ATOM 4313 C CA . LEU B 1 269 ? -8.133 -12.781 -21.25 1 92.88 269 LEU B CA 1
ATOM 4314 C C . LEU B 1 269 ? -7.246 -12.484 -22.469 1 92.88 269 LEU B C 1
ATOM 4316 O O . LEU B 1 269 ? -7.254 -11.367 -22.984 1 92.88 269 LEU B O 1
ATOM 4320 N N . TYR B 1 270 ? -6.512 -13.484 -22.922 1 94.06 270 TYR B N 1
ATOM 4321 C CA . TYR B 1 270 ? -5.539 -13.273 -24 1 94.06 270 TYR B CA 1
ATOM 4322 C C . TYR B 1 270 ? -6.09 -13.75 -25.328 1 94.06 270 TYR B C 1
ATOM 4324 O O . TYR B 1 270 ? -5.359 -13.805 -26.328 1 94.06 270 TYR B O 1
ATOM 4332 N N . LYS B 1 271 ? -7.383 -14.164 -25.359 1 94.25 271 LYS B N 1
ATOM 4333 C CA . LYS B 1 271 ? -8.07 -14.586 -26.578 1 94.25 271 LYS B CA 1
ATOM 4334 C C . LYS B 1 271 ? -7.301 -15.688 -27.297 1 94.25 271 LYS B C 1
ATOM 4336 O O . LYS B 1 271 ? -7.023 -15.586 -28.5 1 94.25 271 LYS B O 1
ATOM 4341 N N . CYS B 1 272 ? -7.023 -16.688 -26.516 1 97 272 CYS B N 1
ATOM 4342 C CA . CYS B 1 272 ? -6.324 -17.844 -27.062 1 97 272 CY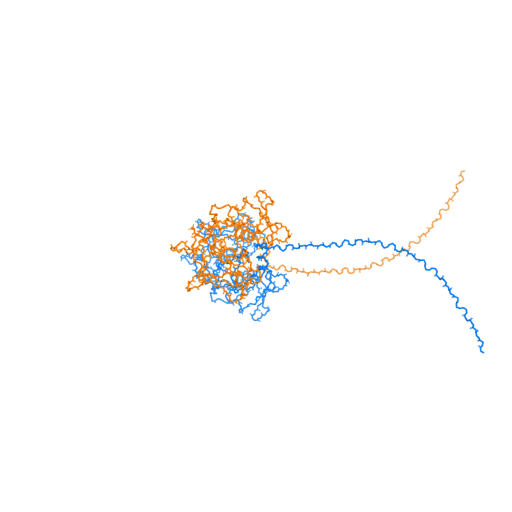S B CA 1
ATOM 4343 C C . CYS B 1 272 ? -7.242 -18.672 -27.953 1 97 272 CYS B C 1
ATOM 4345 O O . CYS B 1 272 ? -8.445 -18.75 -27.703 1 97 272 CYS B O 1
#

Foldseek 3Di:
DDDPPPPPPPPPPPPPPPPPPPPPPPPPPCPVCPVPVPPPDPQVVLCVVCQCPLVDLVDADADPSGRGDPPCLQPELCLLVPPQAQDADPVRAREAEEDEDPPDDPVLVVLLVCLQCVLVVQASYHYDHDDPDFWHEYEEADPDAAFAAGTDTGYGYGHQHPVPQSASLSSNQRVNRHRHDAALLQEPCNVQWKDFACVFADRPCSNSNHHGDYDLLPFDRDQQASRYAFQQPRGPPSHGRMATPPDRPDGGHPHRHGDPRNSVSSCSSSVD/DPPPPPPPPPPPPPPPPPPPPPPPPPPPPCCVCPVPVPPPDPQVVLCVVCQCPLVDLVDADADPSGRGDPPCLQPELCLLVPPQAQDADPVRAGEAEEDEDPPDDPVLVVLLVCLQCVLVVQASYHYDHDDPDFWHEYEEADPDAAFAAGTDTGYGYGHQHPVPQSASLSSNQRVNRHRHDAALLQEPCNVQWKDFACVFADRPCSNSNHHGDYDLLPFDRDQQASRYAFQQPRGPPSHGRMATPPDRPDGGHPHRHGDPRNSVSSCSSSVD

Secondary structure (DSSP, 8-state):
-----------------------------------------HHHHHHHHTTTTTS-TTSPEEETTTEEE---TTSS-HHHHHT-SPPPPTTS-EEEEEEE-TTS-HHHHHHHHHHHHTTTTTSSEEEEE-SS-SSEEEEE--SSEEE-SS--SSEEEEEE-TTTT-SHHHHHHHHHHHTT---GGGSTTGGGTEEE-GGGBPTT-GGGG-------TTPPP-TT-TT---TTTTBSSSS-SEEESS-TT---S--SS--HHHHHHHHHHTT-/-----------------------------------------HHHHHHHHTTTTTS-TTSPEEETTTEEE---TTSS-HHHHTT-SPPPPTTS-EEEEEEE-TTS-HHHHHHHHHHHHHTTTTSSEEEEE-SS-SSEEEEE--SSEEE-SS--SSEEEEEE-TTTT-SHHHHHHHHHHHTTPPPGGGSTTGGGTEEE-GGGBPTT-GGGG-------TTPPP-TT-TT---TTTTBSSSS-SEEESS-TT---S--SS--HHHHHHHHHHTT-

pLDDT: mean 83.48, std 23.93, range [22.86, 98.88]

Radius of gyration: 34.71 Å; Cα contacts (8 Å, |Δi|>4): 1009; chains: 2; bounding box: 86×106×138 Å

Organism: Sparus aurata (NCBI:txid8175)

Solvent-accessible surface area (backbone atoms only — not comparable to full-atom values): 30419 Å² total; per-residue (Å²): 135,87,75,78,76,75,80,75,79,77,77,77,75,79,74,76,75,75,77,72,77,74,73,75,71,76,71,70,71,73,70,71,70,67,69,73,70,79,68,74,21,47,31,49,36,45,54,62,22,31,68,56,48,56,75,50,82,89,47,70,55,66,42,66,82,35,32,37,45,84,68,56,36,81,36,59,43,54,37,76,77,66,67,13,56,73,63,68,45,94,87,55,33,28,66,44,30,30,45,74,52,85,85,55,51,71,69,54,46,49,50,52,49,51,35,47,53,56,42,44,78,74,39,40,42,38,65,36,73,64,77,88,61,68,50,30,41,32,35,34,69,54,64,19,45,30,14,31,61,12,46,84,52,38,77,35,58,32,28,41,6,81,73,58,24,83,41,57,30,46,43,44,35,38,50,40,16,38,63,51,48,71,51,47,67,19,32,59,67,28,76,73,41,36,45,76,35,65,92,26,32,33,89,86,52,45,60,58,59,47,67,28,35,48,78,62,77,89,54,77,92,54,54,48,20,38,44,18,55,26,42,49,44,60,34,65,72,86,38,59,19,44,39,38,41,90,56,65,76,61,80,47,8,66,28,66,42,76,25,72,62,49,46,52,42,51,26,58,75,68,64,85,134,84,78,75,78,77,80,77,77,78,77,79,76,78,77,76,76,76,76,75,77,72,73,76,70,74,70,68,71,73,70,68,69,69,69,72,71,79,68,74,22,47,32,49,35,43,55,63,21,31,68,55,49,55,76,50,81,92,48,71,55,65,43,68,81,34,32,36,45,85,66,55,36,83,38,59,42,54,34,75,77,65,66,12,58,74,62,69,45,95,87,54,33,29,67,41,31,31,45,74,52,85,84,54,52,70,69,54,47,49,50,52,49,50,36,47,53,57,42,45,77,76,38,38,43,39,67,37,75,63,77,89,62,69,49,29,40,33,34,34,69,53,65,19,44,29,14,31,62,12,46,84,53,38,78,35,60,32,28,40,6,82,73,56,24,83,42,57,30,44,43,44,35,38,50,41,16,38,63,51,46,72,51,48,66,17,32,61,68,29,77,73,41,35,46,75,34,65,92,27,34,34,88,88,54,46,60,59,58,48,66,27,33,50,77,62,78,90,53,75,91,55,54,49,19,38,44,18,56,26,42,49,44,61,34,64,73,86,37,59,19,43,39,38,42,92,56,67,77,62,80,47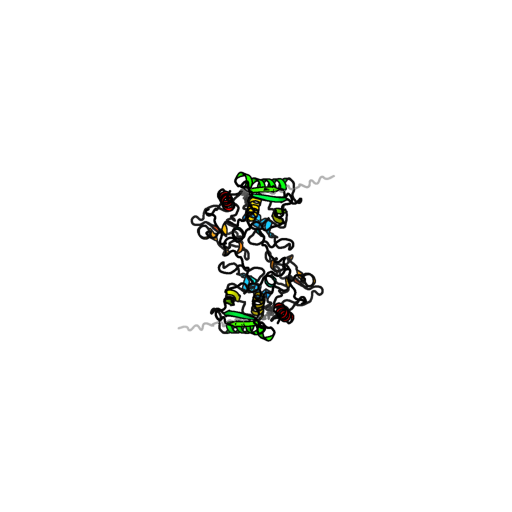,8,69,28,66,42,76,26,74,65,48,45,50,43,50,26,58,75,67,64,84

Sequence (544 aa):
MILQAAVLSVLLCSVYSFAVQASLEKSKEYSGNTTEHDDFSVSTLLEKANRNIGKNFDEPLVMFGDIAMPTGLQNADPCTQRGCLWPKATDGNVYVPYRISNQYSQRERDAIIRGLRSFAASTCIRFTPLNRQRDFVDIQSRSGCYSYVGRRGNAQIVSLSRQGCVFEQIIQHELLHALGFDHEQTRSDRDQHVRILLQNVITGMEFNFRKIQTRNLGTPYDYNSVMHYGRYAFSRNNQPTMVPIPNSNVSFGNAKEMSRNDIARLNTLYKCMILQAAVLSVLLCSVYSFAVQASLEKSKEYSGNTTEHDDFSVSTLLEKANRNIGKNFDEPLVMFGDIAMPTGLQNADPCTQRGCLWPKATDGNVYVPYRISNQYSQRERDAIIRGLRSFAASTCIRFTPLNRQRDFVDIQSRSGCYSYVGRRGNAQIVSLSRQGCVFEQIIQHELLHALGFDHEQTRSDRDQHVRILLQNVITGMEFNFRKIQTRNLGTPYDYNSVMHYGRYAFSRNNQPTMVPIPNSNVSFGNAKEMSRNDIARLNTLYKC

InterPro domains:
  IPR001506 Peptidase M12A [PF01400] (94-271)
  IPR001506 Peptidase M12A [PR00480] (112-130)
  IPR001506 Peptidase M12A [PR00480] (165-183)
  IPR001506 Peptidase M12A [PR00480] (184-201)
  IPR001506 Peptidase M12A [PR00480] (220-235)
  IPR001506 Peptidase M12A [PR00480] (258-271)
  IPR001506 Peptidase M12A [PS51864] (75-272)
  IPR006026 Peptidase, metallopeptidase [SM00235] (82-225)
  IPR024079 Metallopeptidase, catalytic domain superfamily [G3DSA:3.40.390.10] (76-272)
  IPR034039 Hatching enzyme, peptidase domain [cd04283] (91-272)